Protein AF-A0A291RSD7-F1 (afdb_monomer_lite)

pLDDT: mean 76.59, std 27.71, range [22.2, 98.88]

Sequence (498 aa):
MPPPPTSGRTGVSTRRSSCADDGSRRPAGPMRPPRKRRIARTIRANQKRLPSRRHETFPGEAAHVVSPVRRCYCERSVLEAAFPPFRHSGYGVMRRCASTGHRKPILSRLLVLGAVLLAACLVRPGYDGARAESTPEHGTPLADPPPVVLDRSLADAGVRATGLRYLSSPAMTEVTGAVYLPAGTPPPGGWPVIAYAHATTGVENRCAPSQAANMFGNLPTVTRLLQQGWAVVMSDYRGLGSPGGHPYMYAPSAADDVLDAVRAAQTTVPELGRSIVLYGVSQGGQATAKAAELAATYTPELTVRGVALNSPPLDITGLVDAIDHKSWSLTQTAVIAMVARGVQALHPDIRLDDYIHGDLLPWAQGPMPCTTETAYLETARHDPAWFSFTGDHARALMADYLDRSRLPRTKLPFPVFISRGTADTLATTAWQDDAVTRMCRAGDHLTQHLRPGDHIDPIDLGTTPEWVDSYVPGDVTPTVQWIRALLAGKPTPSTCTP

Foldseek 3Di:
DDDDDDDDDDDDDDDDDDDDDDDDDDDDDDDDDDDDDDDDPDPDDPPPDDDDDDDDDDDDDDDDDDDDDDDDDDDDDDDDDDDDDDDDDDDDDDDDDDDDYDDDDDDDDDDPPDPPVVVPPPPDPDPDPPPPPDDDDQLAWDPDFDQFQAAPVCVVQQKDKDKTWTFFDDVRFIWIWMKIFAHDAADVQAAAEELEQEAAQAWAQQSQLRHDHCSSLCNLLCVVCSVVRHMYQYTSFGNHVGDFTHLQLQLVRLLRRSLSSVSNCVVVPVRHGQEYEYEYAASSLLNSQSNLVCCCPPPVSRNYLEYEHALYLQAPLCVLVCLVVVNADQLQPLVQLRNLSSLCRVVVVDASVQFFDDPCRVQSVDDQHTVNSVVQSVVTDRDSRTTDGPDPVSSVSSSVSRVSSHDDPAARPHAYEYEHEPCARNSGPVNVVVRVVVNLVNVHQYDYDYAHDYSQRRVQSGRDPVSVVPDDVPDQTPRNVQVVCSVVVHDDHGPRDD

Radius of gyration: 35.21 Å; chains: 1; bounding box: 140×135×73 Å

InterPro domains:
  IPR005152 Lipase, secreted [PF03583] (221-443)
  IPR005152 Lipase, secreted [PTHR34853] (175-496)
  IPR029058 Alpha/Beta hydrolase fold [G3DSA:3.40.50.1820] (148-355)
  IPR029058 Alpha/Beta hydrolase fold [G3DSA:3.40.50.1820] (375-498)
  IPR029058 Alpha/Beta hydrolase fold [SSF53474] (174-472)

Organism: NCBI:txid455432

Structure (mmCIF, N/CA/C/O backbone):
data_AF-A0A291RSD7-F1
#
_entry.id   AF-A0A291RSD7-F1
#
loop_
_atom_site.group_PDB
_atom_site.id
_atom_site.type_symbol
_atom_site.label_atom_id
_atom_site.label_alt_id
_atom_site.label_comp_id
_atom_site.label_asym_id
_atom_site.label_entity_id
_atom_site.label_seq_id
_atom_site.pdbx_PDB_ins_code
_atom_site.Cartn_x
_atom_site.Cartn_y
_atom_site.Cartn_z
_atom_site.occupancy
_atom_site.B_iso_or_equiv
_atom_site.auth_seq_id
_atom_site.auth_comp_id
_atom_site.auth_asym_id
_atom_site.auth_atom_id
_atom_site.pdbx_PDB_model_num
ATOM 1 N N . MET A 1 1 ? 10.906 84.131 -16.174 1.00 33.94 1 MET A N 1
ATOM 2 C CA . MET A 1 1 ? 11.863 84.119 -15.049 1.00 33.94 1 MET A CA 1
ATOM 3 C C . MET A 1 1 ? 12.338 82.682 -14.828 1.00 33.94 1 MET A C 1
ATOM 5 O O . MET A 1 1 ? 11.488 81.839 -14.575 1.00 33.94 1 MET A O 1
ATOM 9 N N . PRO A 1 2 ? 13.638 82.402 -15.048 1.00 58.25 2 PRO A N 1
ATOM 10 C CA . PRO A 1 2 ? 14.365 81.153 -14.721 1.00 58.25 2 PRO A CA 1
ATOM 11 C C . PRO A 1 2 ? 15.046 81.341 -13.321 1.00 58.25 2 PRO A C 1
ATOM 13 O O . PRO A 1 2 ? 14.469 82.137 -12.574 1.00 58.25 2 PRO A O 1
ATOM 16 N N . PRO A 1 3 ? 16.225 80.775 -12.913 1.00 56.44 3 PRO A N 1
ATOM 17 C CA . PRO A 1 3 ? 17.158 79.792 -13.524 1.00 56.44 3 PRO A CA 1
ATOM 18 C C . PRO A 1 3 ? 17.754 78.684 -12.582 1.00 56.44 3 PRO A C 1
ATOM 20 O O . PRO A 1 3 ? 17.464 78.664 -11.389 1.00 56.44 3 PRO A O 1
ATOM 23 N N . PRO A 1 4 ? 18.611 77.766 -13.105 1.00 66.50 4 PRO A N 1
ATOM 24 C CA . PRO A 1 4 ? 19.456 76.809 -12.346 1.00 66.50 4 PRO A CA 1
ATOM 25 C C . PRO A 1 4 ? 20.902 77.324 -12.093 1.00 66.50 4 PRO A C 1
ATOM 27 O O . PRO A 1 4 ? 21.264 78.361 -12.655 1.00 66.50 4 PRO A O 1
ATOM 30 N N . PRO A 1 5 ? 21.734 76.649 -11.254 1.00 52.94 5 PRO A N 1
ATOM 31 C CA . PRO A 1 5 ? 23.004 75.985 -11.704 1.00 52.94 5 PRO A CA 1
ATOM 32 C C . PRO A 1 5 ? 23.498 74.807 -10.782 1.00 52.94 5 PRO A C 1
ATOM 34 O O . PRO A 1 5 ? 22.844 74.536 -9.783 1.00 52.94 5 PRO A O 1
ATOM 37 N N . THR A 1 6 ? 24.638 74.082 -10.917 1.00 35.28 6 THR A N 1
ATOM 38 C CA . THR A 1 6 ? 25.420 73.474 -12.044 1.00 35.28 6 THR A CA 1
ATOM 39 C C . THR A 1 6 ? 26.369 72.341 -11.538 1.00 35.28 6 THR A C 1
ATOM 41 O O . THR A 1 6 ? 26.985 72.480 -10.490 1.00 35.28 6 THR A O 1
ATOM 44 N N . SER A 1 7 ? 26.539 71.279 -12.344 1.00 37.31 7 SER A N 1
ATOM 45 C CA . SER A 1 7 ? 27.654 70.291 -1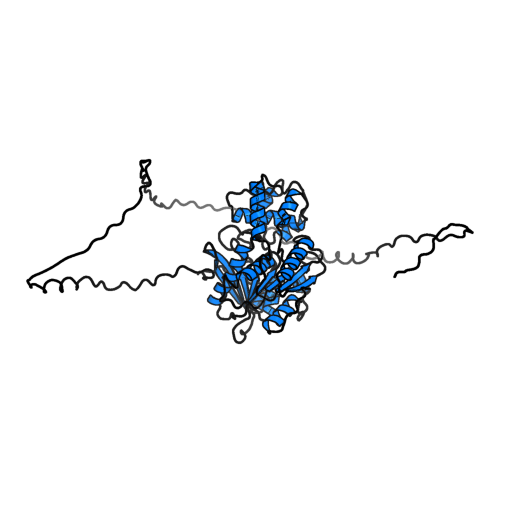2.511 1.00 37.31 7 SER A CA 1
ATOM 46 C C . SER A 1 7 ? 29.038 70.377 -11.797 1.00 37.31 7 SER A C 1
ATOM 48 O O . SER A 1 7 ? 29.620 71.454 -11.697 1.00 37.31 7 SER A O 1
ATOM 50 N N . GLY A 1 8 ? 29.697 69.206 -11.631 1.00 30.30 8 GLY A N 1
ATOM 51 C CA . GLY A 1 8 ? 31.179 69.009 -11.657 1.00 30.30 8 GLY A CA 1
ATOM 52 C C . GLY A 1 8 ? 31.758 68.205 -10.467 1.00 30.30 8 GLY A C 1
ATOM 53 O O . GLY A 1 8 ? 31.262 68.366 -9.364 1.00 30.30 8 GLY A O 1
ATOM 54 N N . ARG A 1 9 ? 32.795 67.343 -10.569 1.00 32.91 9 ARG A N 1
ATOM 55 C CA . ARG A 1 9 ? 33.806 67.090 -11.630 1.00 32.91 9 ARG A CA 1
ATOM 56 C C . ARG A 1 9 ? 34.443 65.668 -11.549 1.00 32.91 9 ARG A C 1
ATOM 58 O O . ARG A 1 9 ? 34.793 65.228 -10.466 1.00 32.91 9 ARG A O 1
ATOM 65 N N . THR A 1 10 ? 34.635 65.035 -12.718 1.00 31.67 10 THR A N 1
ATOM 66 C CA . THR A 1 10 ? 35.784 64.205 -13.216 1.00 31.67 10 THR A CA 1
ATOM 67 C C . THR A 1 10 ? 36.616 63.258 -12.313 1.00 31.67 10 THR A C 1
ATOM 69 O O . THR A 1 10 ? 37.131 63.669 -11.282 1.00 31.67 10 THR A O 1
ATOM 72 N N . GLY A 1 11 ? 36.900 62.037 -12.815 1.00 27.20 11 GLY A N 1
ATOM 73 C CA . GLY A 1 11 ? 37.915 61.085 -12.290 1.00 27.20 11 GLY A CA 1
ATOM 74 C C . GLY A 1 11 ? 39.316 61.206 -12.939 1.00 27.20 11 GLY A C 1
ATOM 75 O O . GLY A 1 11 ? 39.680 62.317 -13.306 1.00 27.20 11 GLY A O 1
ATOM 76 N N . VAL A 1 12 ? 40.027 60.065 -13.152 1.00 29.80 12 VAL A N 1
ATOM 77 C CA . VAL A 1 12 ? 41.435 59.898 -13.673 1.00 29.80 12 VAL A CA 1
ATOM 78 C C . VAL A 1 12 ? 42.506 60.072 -12.551 1.00 29.80 12 VAL A C 1
ATOM 80 O O . VAL A 1 12 ? 42.381 61.004 -11.774 1.00 29.80 12 VAL A O 1
ATOM 83 N N . SER A 1 13 ? 43.584 59.273 -12.352 1.00 26.81 13 SER A N 1
ATOM 84 C CA . SER A 1 13 ? 44.067 57.992 -12.935 1.00 26.81 13 SER A CA 1
ATOM 85 C C . SER A 1 13 ? 45.331 57.412 -12.216 1.00 26.81 13 SER A C 1
ATOM 87 O O . SER A 1 13 ? 46.083 58.145 -11.590 1.00 26.81 13 SER A O 1
ATOM 89 N N . THR A 1 14 ? 45.619 56.112 -12.433 1.00 28.22 14 THR A N 1
ATOM 90 C CA . THR A 1 14 ? 46.956 55.432 -12.523 1.00 28.22 14 THR A CA 1
ATOM 91 C C . THR A 1 14 ? 47.992 55.336 -11.369 1.00 28.22 14 THR A C 1
ATOM 93 O O . THR A 1 14 ? 48.771 56.249 -11.149 1.00 28.22 14 THR A O 1
ATOM 96 N N . ARG A 1 15 ? 48.198 54.070 -10.936 1.00 27.97 15 ARG A N 1
ATOM 97 C CA . ARG A 1 15 ? 49.442 53.230 -10.990 1.00 27.97 15 ARG A CA 1
ATOM 98 C C . ARG A 1 15 ? 50.692 53.480 -10.098 1.00 27.97 15 ARG A C 1
ATOM 100 O O . ARG A 1 15 ? 51.348 54.501 -10.222 1.00 27.97 15 ARG A O 1
ATOM 107 N N . ARG A 1 16 ? 51.178 52.327 -9.573 1.00 27.03 16 ARG A N 1
ATOM 108 C CA . ARG A 1 16 ? 52.592 51.879 -9.348 1.00 27.03 16 ARG A CA 1
ATOM 109 C C . ARG A 1 16 ? 53.336 52.486 -8.128 1.00 27.03 16 ARG A C 1
ATOM 111 O O . ARG A 1 16 ? 53.073 53.620 -7.777 1.00 27.03 16 ARG A O 1
ATOM 118 N N . SER A 1 17 ? 54.246 51.777 -7.430 1.00 27.59 17 SER A N 1
ATOM 119 C CA . SER A 1 17 ? 54.783 50.400 -7.605 1.00 27.59 17 SER A CA 1
ATOM 120 C C . SER A 1 17 ? 55.555 49.846 -6.379 1.00 27.59 17 SER A C 1
ATOM 122 O O . SER A 1 17 ? 56.236 50.605 -5.708 1.00 27.59 17 SER A O 1
ATOM 124 N N . SER A 1 18 ? 55.491 48.513 -6.199 1.00 27.02 18 SER A N 1
ATOM 125 C CA . SER A 1 18 ? 56.527 47.539 -5.743 1.00 27.02 18 SER A CA 1
ATOM 126 C C . SER A 1 18 ? 57.514 47.812 -4.587 1.00 27.02 18 SER A C 1
ATOM 128 O O . SER A 1 18 ? 58.315 48.737 -4.671 1.00 27.02 18 SER A O 1
ATOM 130 N N . CYS A 1 19 ? 57.589 46.846 -3.653 1.00 25.19 19 CYS A N 1
ATOM 131 C CA . CYS A 1 19 ? 58.762 46.030 -3.221 1.00 25.19 19 CYS A CA 1
ATOM 132 C C . CYS A 1 19 ? 58.327 45.152 -2.012 1.00 25.19 19 CYS A C 1
ATOM 134 O O . CYS A 1 19 ? 57.480 45.613 -1.255 1.00 25.19 19 CYS A O 1
ATOM 136 N N . ALA A 1 20 ? 58.822 43.942 -1.707 1.00 27.92 20 ALA A N 1
ATOM 137 C CA . ALA A 1 20 ? 59.562 42.884 -2.425 1.00 27.92 20 ALA A CA 1
ATOM 138 C C . ALA A 1 20 ? 59.407 41.544 -1.623 1.00 27.92 20 ALA A C 1
ATOM 140 O O . ALA A 1 20 ? 58.829 41.568 -0.537 1.00 27.92 20 ALA A O 1
ATOM 141 N N . ASP A 1 21 ? 59.873 40.399 -2.146 1.00 28.94 21 ASP A N 1
ATOM 142 C CA . ASP A 1 21 ? 59.669 39.032 -1.596 1.00 28.94 21 ASP A CA 1
ATOM 143 C C . ASP A 1 21 ? 60.408 38.672 -0.282 1.00 28.94 21 ASP A C 1
ATOM 145 O O . ASP A 1 21 ? 61.561 39.060 -0.107 1.00 28.94 21 ASP A O 1
ATOM 149 N N . ASP A 1 22 ? 59.759 37.845 0.566 1.00 28.58 22 ASP A N 1
ATOM 150 C CA . ASP A 1 22 ? 60.216 36.558 1.177 1.00 28.58 22 ASP A CA 1
ATOM 151 C C . ASP A 1 22 ? 59.097 36.005 2.125 1.00 28.58 22 ASP A C 1
ATOM 153 O O . ASP A 1 22 ? 58.289 36.784 2.627 1.00 28.58 22 ASP A O 1
ATOM 157 N N . GLY A 1 23 ? 58.903 34.710 2.436 1.00 27.42 23 GLY A N 1
ATOM 158 C CA . GLY A 1 23 ? 59.510 33.468 1.937 1.00 27.42 23 GLY A CA 1
ATOM 159 C C . GLY A 1 23 ? 58.829 32.186 2.470 1.00 27.42 23 GLY A C 1
ATOM 160 O O . GLY A 1 23 ? 58.421 32.104 3.624 1.00 27.42 23 GLY A O 1
ATOM 161 N N . SER A 1 24 ? 58.717 31.163 1.612 1.00 29.02 24 SER A N 1
ATOM 162 C CA . SER A 1 24 ? 58.431 29.727 1.868 1.00 29.02 24 SER A CA 1
ATOM 163 C C . SER A 1 24 ? 57.530 29.277 3.056 1.00 29.02 24 SER A C 1
ATOM 165 O O . SER A 1 24 ? 57.923 29.257 4.222 1.00 29.02 24 SER A O 1
ATOM 167 N N . ARG A 1 25 ? 56.375 28.659 2.743 1.00 32.59 25 ARG A N 1
ATOM 168 C CA . ARG A 1 25 ? 55.739 27.621 3.591 1.00 32.59 25 ARG A CA 1
ATOM 169 C C . ARG A 1 25 ? 55.313 26.414 2.750 1.00 32.59 25 ARG A C 1
ATOM 171 O O . ARG A 1 25 ? 54.777 26.567 1.658 1.00 32.59 25 ARG A O 1
ATOM 178 N N . ARG A 1 26 ? 55.581 25.205 3.260 1.00 33.59 26 ARG A N 1
ATOM 179 C CA . ARG A 1 26 ? 55.290 23.919 2.595 1.00 33.59 26 ARG A CA 1
ATOM 180 C C . ARG A 1 26 ? 53.797 23.547 2.690 1.00 33.59 26 ARG A C 1
ATOM 182 O O . ARG A 1 26 ? 53.180 23.867 3.706 1.00 33.59 26 ARG A O 1
ATOM 189 N N . PRO A 1 27 ? 53.231 22.815 1.711 1.00 35.16 27 PRO A N 1
ATOM 190 C CA . PRO A 1 27 ? 51.862 22.309 1.786 1.00 35.16 27 PRO A CA 1
ATOM 191 C C . PRO A 1 27 ? 51.743 21.102 2.732 1.00 35.16 27 PRO A C 1
ATOM 193 O O . PRO A 1 27 ? 52.618 20.234 2.767 1.00 35.16 27 PRO A O 1
ATOM 196 N N . ALA A 1 28 ? 50.634 21.025 3.472 1.00 34.66 28 ALA A N 1
ATOM 197 C CA . ALA A 1 28 ? 50.267 19.847 4.257 1.00 34.66 28 ALA A CA 1
ATOM 198 C C . ALA A 1 28 ? 49.567 18.799 3.369 1.00 34.66 28 ALA A C 1
ATOM 200 O O . ALA A 1 28 ? 48.722 19.142 2.544 1.00 34.66 28 ALA A O 1
ATOM 201 N N . GLY A 1 29 ? 49.939 17.525 3.527 1.00 32.84 29 GLY A N 1
ATOM 202 C CA . GLY A 1 29 ? 49.416 16.410 2.729 1.00 32.84 29 GLY A CA 1
ATOM 203 C C . GLY A 1 29 ? 48.047 15.872 3.187 1.00 32.84 29 GLY A C 1
ATOM 204 O O . GLY A 1 29 ? 47.523 16.292 4.219 1.00 32.84 29 GLY A O 1
ATOM 205 N N . PRO A 1 30 ? 47.467 14.913 2.439 1.00 32.06 30 PRO A N 1
ATOM 206 C CA . PRO A 1 30 ? 46.096 14.444 2.645 1.00 32.06 30 PRO A CA 1
ATOM 207 C C . PRO A 1 30 ? 45.924 13.575 3.902 1.00 32.06 30 PRO A C 1
ATOM 209 O O . PRO A 1 30 ? 46.752 12.711 4.209 1.00 32.06 30 PRO A O 1
ATOM 212 N N . MET A 1 31 ? 44.794 13.754 4.596 1.00 30.83 31 MET A N 1
ATOM 213 C CA . MET A 1 31 ? 44.386 12.914 5.728 1.00 30.83 31 MET A CA 1
ATOM 214 C C . MET A 1 31 ? 44.085 11.474 5.290 1.00 30.83 31 MET A C 1
ATOM 216 O O . MET A 1 31 ? 43.376 11.237 4.314 1.00 30.83 31 MET A O 1
ATOM 220 N N . ARG A 1 32 ? 44.592 10.497 6.053 1.00 32.53 32 ARG A N 1
ATOM 221 C CA . ARG A 1 32 ? 44.275 9.068 5.887 1.00 32.53 32 ARG A CA 1
ATOM 222 C C . ARG A 1 32 ? 43.118 8.646 6.808 1.00 32.53 32 ARG A C 1
ATOM 224 O O . ARG A 1 32 ? 43.078 9.110 7.946 1.00 32.53 32 ARG A O 1
ATOM 231 N N . PRO A 1 33 ? 42.244 7.715 6.381 1.00 34.53 33 PRO A N 1
ATOM 232 C CA . PRO A 1 33 ? 41.171 7.183 7.221 1.00 34.53 33 PRO A CA 1
ATOM 233 C C . PRO A 1 33 ? 41.697 6.229 8.318 1.00 34.53 33 PRO A C 1
ATOM 235 O O . PRO A 1 33 ? 42.782 5.648 8.174 1.00 34.53 33 PRO A O 1
ATOM 238 N N . PRO A 1 34 ? 40.940 6.028 9.416 1.00 34.09 34 PRO A N 1
ATOM 239 C CA . PRO A 1 34 ? 41.363 5.204 10.548 1.00 34.09 34 PRO A CA 1
ATOM 240 C C . PRO A 1 34 ? 41.370 3.696 10.237 1.00 34.09 34 PRO A C 1
ATOM 242 O O . PRO A 1 34 ? 40.574 3.170 9.459 1.00 34.09 34 PRO A O 1
ATOM 245 N N . ARG A 1 35 ? 42.295 2.970 10.879 1.00 31.70 35 ARG A N 1
ATOM 246 C CA . ARG A 1 35 ? 42.554 1.541 10.632 1.00 31.70 35 ARG A CA 1
ATOM 247 C C . ARG A 1 35 ? 41.545 0.623 11.340 1.00 31.70 35 ARG A C 1
ATOM 249 O O . ARG A 1 35 ? 41.576 0.510 12.561 1.00 31.70 35 ARG A O 1
ATOM 256 N N . LYS A 1 36 ? 40.782 -0.175 10.583 1.00 36.06 36 LYS A N 1
ATOM 257 C CA . LYS A 1 36 ? 40.137 -1.402 11.101 1.00 36.06 36 LYS A CA 1
ATOM 258 C C . LYS A 1 36 ? 41.206 -2.472 11.391 1.00 36.06 36 LYS A C 1
ATOM 260 O O . LYS A 1 36 ? 41.881 -2.890 10.452 1.00 36.06 36 LYS A O 1
ATOM 265 N N . ARG A 1 37 ? 41.353 -2.951 12.641 1.00 30.91 37 ARG A N 1
ATOM 266 C CA . ARG A 1 37 ? 42.031 -4.236 12.978 1.00 30.91 37 ARG A CA 1
ATOM 267 C C . ARG A 1 37 ? 41.873 -4.659 14.455 1.00 30.91 37 ARG A C 1
ATOM 269 O O . ARG A 1 37 ? 42.712 -4.310 15.276 1.00 30.91 37 ARG A O 1
ATOM 276 N N . ARG A 1 38 ? 40.862 -5.492 14.749 1.00 30.98 38 ARG A N 1
ATOM 277 C CA . ARG A 1 38 ? 40.896 -6.693 15.632 1.00 30.98 38 ARG A CA 1
ATOM 278 C C . ARG A 1 38 ? 39.469 -7.104 16.029 1.00 30.98 38 ARG A C 1
ATOM 280 O O . ARG A 1 38 ? 38.874 -6.451 16.865 1.00 30.98 38 ARG A O 1
ATOM 287 N N . ILE A 1 39 ? 38.990 -8.211 15.462 1.00 30.66 39 ILE A N 1
ATOM 288 C CA . ILE A 1 39 ? 38.340 -9.369 16.115 1.00 30.66 39 ILE A CA 1
ATOM 289 C C . ILE A 1 39 ? 38.240 -10.415 14.998 1.00 30.66 39 ILE A C 1
ATOM 291 O O . ILE A 1 39 ? 37.391 -10.356 14.120 1.00 30.66 39 ILE A O 1
ATOM 295 N N . ALA A 1 40 ? 39.224 -11.309 14.956 1.00 37.16 40 ALA A N 1
ATOM 296 C CA . ALA A 1 40 ? 39.313 -12.396 13.980 1.00 37.16 40 ALA A CA 1
ATOM 297 C C . ALA A 1 40 ? 40.094 -13.555 14.614 1.00 37.16 40 ALA A C 1
ATOM 299 O O . ALA A 1 40 ? 41.163 -13.937 14.138 1.00 37.16 40 ALA A O 1
ATOM 300 N N . ARG A 1 41 ? 39.625 -14.026 15.782 1.00 34.41 41 ARG A N 1
ATOM 301 C CA . ARG A 1 41 ? 40.243 -15.145 16.519 1.00 34.41 41 ARG A CA 1
ATOM 302 C C . ARG A 1 41 ? 39.338 -15.831 17.563 1.00 34.41 41 ARG A C 1
ATOM 304 O O . ARG A 1 41 ? 39.853 -16.346 18.545 1.00 34.41 41 ARG A O 1
ATOM 311 N N . THR A 1 42 ? 38.024 -15.912 17.317 1.00 34.84 42 THR A N 1
ATOM 312 C CA . THR A 1 42 ? 37.099 -16.676 18.193 1.00 34.84 42 THR A CA 1
ATOM 313 C C . THR A 1 42 ? 36.025 -17.476 17.435 1.00 34.84 42 THR A C 1
ATOM 315 O O . THR A 1 42 ? 34.968 -17.763 17.976 1.00 34.84 42 THR A O 1
ATOM 318 N N . ILE A 1 43 ? 36.290 -17.891 16.188 1.00 32.28 43 ILE A N 1
ATOM 319 C CA . ILE A 1 43 ? 35.444 -18.859 15.454 1.00 32.28 43 ILE A CA 1
ATOM 320 C C . ILE A 1 43 ? 36.342 -19.936 14.823 1.00 32.28 43 ILE A C 1
ATOM 322 O O . ILE A 1 43 ? 36.519 -20.002 13.610 1.00 32.28 43 ILE A O 1
ATOM 326 N N . ARG A 1 44 ? 37.006 -20.735 15.673 1.00 32.78 44 ARG A N 1
ATOM 327 C CA . ARG A 1 44 ? 37.758 -21.951 15.278 1.00 32.78 44 ARG A CA 1
ATOM 328 C C . ARG A 1 44 ? 38.061 -22.879 16.472 1.00 32.78 44 ARG A C 1
ATOM 330 O O . ARG A 1 44 ? 39.174 -23.369 16.615 1.00 32.78 44 ARG A O 1
ATOM 337 N N . ALA A 1 45 ? 37.070 -23.100 17.345 1.00 33.91 45 ALA A N 1
ATOM 338 C CA . ALA A 1 45 ? 37.223 -23.957 18.534 1.00 33.91 45 ALA A CA 1
ATOM 339 C C . ALA A 1 45 ? 36.060 -24.938 18.808 1.00 33.91 45 ALA A C 1
ATOM 341 O O . ALA A 1 45 ? 36.321 -26.012 19.337 1.00 33.91 45 ALA A O 1
ATOM 342 N N . ASN A 1 46 ? 34.815 -24.648 18.392 1.00 31.66 46 ASN A N 1
ATOM 343 C CA . ASN A 1 46 ? 33.642 -25.484 18.728 1.00 31.66 46 ASN A CA 1
ATOM 344 C C . ASN A 1 46 ? 33.098 -26.376 17.590 1.00 31.66 46 ASN A C 1
ATOM 346 O O . ASN A 1 46 ? 32.058 -27.003 17.745 1.00 31.66 46 ASN A O 1
ATOM 350 N N . GLN A 1 47 ? 33.819 -26.531 16.474 1.00 32.09 47 GLN A N 1
ATOM 351 C CA . GLN A 1 47 ? 33.452 -27.466 15.389 1.00 32.09 47 GLN A CA 1
ATOM 352 C C . GLN A 1 47 ? 33.934 -28.919 15.623 1.00 32.09 47 GLN A C 1
ATOM 354 O O . GLN A 1 47 ? 34.175 -29.673 14.684 1.00 32.09 47 GLN A O 1
ATOM 359 N N . LYS A 1 48 ? 34.079 -29.339 16.888 1.00 34.81 48 LYS A N 1
ATOM 360 C CA . LYS A 1 48 ? 34.397 -30.726 17.272 1.00 34.81 48 LYS A CA 1
ATOM 361 C C . LYS A 1 48 ? 33.493 -31.205 18.411 1.00 34.81 48 LYS A C 1
ATOM 363 O O . LYS A 1 48 ? 33.922 -31.175 19.560 1.00 34.81 48 LYS A O 1
ATOM 368 N N . ARG A 1 49 ? 32.278 -31.660 18.062 1.00 34.97 49 ARG A N 1
ATOM 369 C CA . ARG A 1 49 ? 31.458 -32.717 18.720 1.00 34.97 49 ARG A CA 1
ATOM 370 C C . ARG A 1 49 ? 29.992 -32.638 18.257 1.00 34.97 49 ARG A C 1
ATOM 372 O O . ARG A 1 49 ? 29.142 -32.137 18.977 1.00 34.97 49 ARG A O 1
ATOM 379 N N . LEU A 1 50 ? 29.689 -33.200 17.088 1.00 31.44 50 LEU A N 1
ATOM 380 C CA . LEU A 1 50 ? 28.356 -33.727 16.764 1.00 31.44 50 LEU A CA 1
ATOM 381 C C . LEU A 1 50 ? 28.550 -35.029 15.964 1.00 31.44 50 LEU A C 1
ATOM 383 O O . LEU A 1 50 ? 29.374 -35.035 15.047 1.00 31.44 50 LEU A O 1
ATOM 387 N N . PRO A 1 51 ? 27.888 -36.143 16.331 1.00 31.83 51 PRO A N 1
ATOM 388 C CA . PRO A 1 51 ? 28.076 -37.428 15.665 1.00 31.83 51 PRO A CA 1
ATOM 389 C C . PRO A 1 51 ? 27.306 -37.506 14.342 1.00 31.83 51 PRO A C 1
ATOM 391 O O . PRO A 1 51 ? 26.224 -36.940 14.193 1.00 31.83 51 PRO A O 1
ATOM 394 N N . SER A 1 52 ? 27.855 -38.261 13.393 1.00 30.66 52 SER A N 1
ATOM 395 C CA . SER A 1 52 ? 27.235 -38.542 12.100 1.00 30.66 52 SER A CA 1
ATOM 396 C C . SER A 1 52 ? 25.916 -39.307 12.255 1.00 30.66 52 SER A C 1
ATOM 398 O O . SER A 1 52 ? 25.894 -40.441 12.736 1.00 30.66 52 SER A O 1
ATOM 400 N N . ARG A 1 53 ? 24.808 -38.725 11.778 1.00 30.91 53 ARG A N 1
ATOM 401 C CA . ARG A 1 53 ? 23.621 -39.513 11.419 1.00 30.91 53 ARG A CA 1
ATOM 402 C C . ARG A 1 53 ? 23.777 -40.021 9.990 1.00 30.91 53 ARG A C 1
ATOM 404 O O . ARG A 1 53 ? 24.252 -39.304 9.115 1.00 30.91 53 ARG A O 1
ATOM 411 N N . ARG A 1 54 ? 23.452 -41.298 9.805 1.00 27.95 54 ARG A N 1
ATOM 412 C CA . ARG A 1 54 ? 23.621 -42.030 8.548 1.00 27.95 54 ARG A CA 1
ATOM 413 C C . ARG A 1 54 ? 22.527 -41.628 7.562 1.00 27.95 54 ARG A C 1
ATOM 415 O O . ARG A 1 54 ? 21.403 -41.358 7.977 1.00 27.95 54 ARG A O 1
ATOM 422 N N . HIS A 1 55 ? 22.849 -41.657 6.273 1.00 29.64 55 HIS A N 1
ATOM 423 C CA . HIS A 1 55 ? 21.823 -41.805 5.249 1.00 29.64 55 HIS A CA 1
ATOM 424 C C . HIS A 1 55 ? 21.224 -43.207 5.374 1.00 29.64 55 HIS A C 1
ATOM 426 O O . HIS A 1 55 ? 21.949 -44.192 5.237 1.00 29.64 55 HIS A O 1
ATOM 432 N N . GLU A 1 56 ? 19.919 -43.288 5.607 1.00 27.38 56 GLU A N 1
ATOM 433 C CA . GLU A 1 56 ? 19.141 -44.492 5.333 1.00 27.38 56 GLU A CA 1
ATOM 434 C C . GLU A 1 56 ? 18.346 -44.256 4.051 1.00 27.38 56 GLU A C 1
ATOM 436 O O . GLU A 1 56 ? 17.433 -43.436 3.986 1.00 27.38 56 GLU A O 1
ATOM 441 N N . THR A 1 57 ? 18.760 -44.959 3.005 1.00 26.98 57 THR A N 1
ATOM 442 C CA . THR A 1 57 ? 17.988 -45.180 1.785 1.00 26.98 57 THR A CA 1
ATOM 443 C C . THR A 1 57 ? 17.072 -46.380 1.999 1.00 26.98 57 THR A C 1
ATOM 445 O O . THR A 1 57 ? 17.564 -47.433 2.404 1.00 26.98 57 THR A O 1
ATOM 448 N N . PHE A 1 58 ? 15.791 -46.270 1.644 1.00 26.97 58 PHE A N 1
ATOM 449 C CA . PHE A 1 58 ? 14.910 -47.427 1.447 1.00 26.97 58 PHE A CA 1
ATOM 450 C C . PHE A 1 58 ? 14.208 -47.344 0.076 1.00 26.97 58 PHE A C 1
ATOM 452 O O . PHE A 1 58 ? 13.924 -46.232 -0.375 1.00 26.97 58 PHE A O 1
ATOM 459 N N . PRO A 1 59 ? 13.988 -48.478 -0.623 1.00 34.00 59 PRO A N 1
ATOM 460 C CA . PRO A 1 59 ? 13.592 -48.485 -2.032 1.00 34.00 59 PRO A CA 1
ATOM 461 C C . PRO A 1 59 ? 12.113 -48.847 -2.269 1.00 34.00 59 PRO A C 1
ATOM 463 O O . PRO A 1 59 ? 11.465 -49.430 -1.408 1.00 34.00 59 PRO A O 1
ATOM 466 N N . GLY A 1 60 ? 11.666 -48.642 -3.513 1.00 25.14 60 GLY A N 1
ATOM 467 C CA . GLY A 1 60 ? 10.993 -49.707 -4.275 1.00 25.14 60 GLY A CA 1
ATOM 468 C C . GLY A 1 60 ? 9.478 -49.898 -4.121 1.00 25.14 60 GLY A C 1
ATOM 469 O O . GLY A 1 60 ? 9.026 -50.587 -3.220 1.00 25.14 60 GLY A O 1
ATOM 470 N N . GLU A 1 61 ? 8.748 -49.376 -5.112 1.00 27.41 61 GLU A N 1
ATOM 471 C CA . GLU A 1 61 ? 7.603 -49.992 -5.818 1.00 27.41 61 GLU A CA 1
ATOM 472 C C . GLU A 1 61 ? 6.487 -50.756 -5.067 1.00 27.41 61 GLU A C 1
ATOM 474 O O . GLU A 1 61 ? 6.682 -51.837 -4.520 1.00 27.41 61 GLU A O 1
ATOM 479 N N . ALA A 1 62 ? 5.244 -50.326 -5.322 1.00 27.14 62 ALA A N 1
ATOM 480 C CA . ALA A 1 62 ? 4.166 -51.243 -5.709 1.00 27.14 62 ALA A CA 1
ATOM 481 C C . ALA A 1 62 ? 3.164 -50.525 -6.632 1.00 27.14 62 ALA A C 1
ATOM 483 O O . ALA A 1 62 ? 2.620 -49.478 -6.280 1.00 27.14 62 ALA A O 1
ATOM 484 N N . ALA A 1 63 ? 2.913 -51.083 -7.818 1.00 26.53 63 ALA A N 1
ATOM 485 C CA . ALA A 1 63 ? 1.897 -50.590 -8.746 1.00 26.53 63 ALA A CA 1
ATOM 486 C C . ALA A 1 63 ? 0.546 -51.278 -8.497 1.00 26.53 63 ALA A C 1
ATOM 488 O O . ALA A 1 63 ? 0.505 -52.485 -8.267 1.00 26.53 63 ALA A O 1
ATOM 489 N N . HIS A 1 64 ? -0.565 -50.550 -8.650 1.00 27.72 64 HIS A N 1
ATOM 490 C CA . HIS A 1 64 ? -1.887 -51.163 -8.806 1.00 27.72 64 HIS A CA 1
ATOM 491 C C . HIS A 1 64 ? -2.696 -50.507 -9.928 1.00 27.72 64 HIS A C 1
ATOM 493 O O . HIS A 1 64 ? -2.908 -49.297 -9.961 1.00 27.72 64 HIS A O 1
ATOM 499 N N . VAL A 1 65 ? -3.165 -51.358 -10.840 1.00 25.38 65 VAL A N 1
ATOM 500 C CA . VAL A 1 65 ? -4.037 -51.041 -11.975 1.00 25.38 65 VAL A CA 1
ATOM 501 C C . VAL A 1 65 ? -5.458 -51.485 -11.639 1.00 25.38 65 VAL A C 1
ATOM 503 O O . VAL A 1 65 ? -5.657 -52.678 -11.429 1.00 25.38 65 VAL A O 1
ATOM 506 N N . VAL A 1 66 ? -6.450 -50.583 -11.682 1.00 26.48 66 VAL A N 1
ATOM 507 C CA . VAL A 1 66 ? -7.865 -50.946 -11.924 1.00 26.48 66 VAL A CA 1
ATOM 508 C C . VAL A 1 66 ? -8.593 -49.853 -12.727 1.00 26.48 66 VAL A C 1
ATOM 510 O O . VAL A 1 66 ? -8.750 -48.735 -12.256 1.00 26.48 66 VAL A O 1
ATOM 513 N N . SER A 1 67 ? -9.031 -50.250 -13.927 1.00 25.97 67 SER A N 1
ATOM 514 C CA . SER A 1 67 ? -10.158 -49.833 -14.796 1.00 25.97 67 SER A CA 1
ATOM 515 C C . SER A 1 67 ? -10.970 -48.521 -14.623 1.00 25.97 67 SER A C 1
ATOM 517 O O . SER A 1 67 ? -11.172 -48.014 -13.524 1.00 25.97 67 SER A O 1
ATOM 519 N N . PRO A 1 68 ? -11.559 -48.010 -15.733 1.00 28.47 68 PRO A N 1
ATOM 520 C CA . PRO A 1 68 ? -12.146 -46.671 -15.811 1.00 28.47 68 PRO A CA 1
ATOM 521 C C . PRO A 1 68 ? -13.625 -46.587 -15.400 1.00 28.47 68 PRO A C 1
ATOM 523 O O . PRO A 1 68 ? -14.439 -47.457 -15.715 1.00 28.47 68 PRO A O 1
ATOM 526 N N . VAL A 1 69 ? -14.007 -45.449 -14.814 1.00 27.42 69 VAL A N 1
ATOM 527 C CA . VAL A 1 69 ? -15.412 -45.069 -14.594 1.00 27.42 69 VAL A CA 1
ATOM 528 C C . VAL A 1 69 ? -15.920 -44.244 -15.777 1.00 27.42 69 VAL A C 1
ATOM 530 O O . VAL A 1 69 ? -15.358 -43.205 -16.119 1.00 27.42 69 VAL A O 1
ATOM 533 N N . ARG A 1 70 ? -17.022 -44.693 -16.389 1.00 24.66 70 ARG A N 1
ATOM 534 C CA . ARG A 1 70 ? -17.733 -43.964 -17.451 1.00 24.66 70 ARG A CA 1
ATOM 535 C C . ARG A 1 70 ? -18.261 -42.621 -16.927 1.00 24.66 70 ARG A C 1
ATOM 537 O O . ARG A 1 70 ? -18.954 -42.596 -15.912 1.00 24.66 70 ARG A O 1
ATOM 544 N N . ARG A 1 71 ? -18.054 -41.533 -17.674 1.00 25.89 71 ARG A N 1
ATOM 545 C CA . ARG A 1 71 ? -18.889 -40.322 -17.597 1.00 25.89 71 ARG A CA 1
ATOM 546 C C . ARG A 1 71 ? -19.430 -39.979 -18.980 1.00 25.89 71 ARG A C 1
ATOM 548 O O . ARG A 1 71 ? -18.736 -40.138 -19.979 1.00 25.89 71 ARG A O 1
ATOM 555 N N . CYS A 1 72 ? -20.696 -39.581 -19.017 1.00 23.52 72 CYS A N 1
ATOM 556 C CA . CYS A 1 72 ? -21.436 -39.338 -20.247 1.00 23.52 72 CYS A CA 1
ATOM 557 C C . CYS A 1 72 ? -21.011 -38.022 -20.906 1.00 23.52 72 CYS A C 1
ATOM 559 O O . CYS A 1 72 ? -20.851 -37.011 -20.224 1.00 23.52 72 CYS A O 1
ATOM 561 N N . TYR A 1 73 ? -20.909 -38.031 -22.234 1.00 23.84 73 TYR A N 1
ATOM 562 C CA . TYR A 1 73 ? -20.920 -36.811 -23.035 1.00 23.84 73 TYR A CA 1
ATOM 563 C C . TYR A 1 73 ? -22.335 -36.221 -23.059 1.00 23.84 73 TYR A C 1
ATOM 565 O O . TYR A 1 73 ? -23.303 -36.947 -23.287 1.00 23.84 73 TYR A O 1
ATOM 573 N N . CYS A 1 74 ? -22.437 -34.904 -22.891 1.00 22.20 74 CYS A N 1
ATOM 574 C CA . CYS A 1 74 ? -23.609 -34.133 -23.295 1.00 22.20 74 CYS A CA 1
ATOM 575 C C . CYS A 1 74 ? -23.247 -33.325 -24.544 1.00 22.20 74 CYS A C 1
ATOM 577 O O . CYS A 1 74 ? -22.670 -32.246 -24.440 1.00 22.20 74 CYS A O 1
ATOM 579 N N . GLU A 1 75 ? -23.601 -33.840 -25.719 1.00 23.38 75 GLU A N 1
ATOM 580 C CA . GLU A 1 75 ? -23.695 -33.022 -26.928 1.00 23.38 75 GLU A CA 1
ATOM 581 C C . GLU A 1 75 ? -25.066 -32.341 -26.996 1.00 23.38 75 GLU A C 1
ATOM 583 O O . GLU A 1 75 ? -26.101 -32.999 -26.864 1.00 23.38 75 GLU A O 1
ATOM 588 N N . ARG A 1 76 ? -25.055 -31.028 -27.236 1.00 25.59 76 ARG A N 1
ATOM 589 C CA . ARG A 1 76 ? -26.068 -30.220 -27.943 1.00 25.59 76 ARG A CA 1
ATOM 590 C C . ARG A 1 76 ? -25.580 -28.775 -27.914 1.00 25.59 76 ARG A C 1
ATOM 592 O O . ARG A 1 76 ? -25.166 -28.308 -26.865 1.00 25.59 76 ARG A O 1
ATOM 599 N N . SER A 1 77 ? -25.662 -27.948 -28.939 1.00 26.08 77 SER A N 1
ATOM 600 C CA . SER A 1 77 ? -25.997 -28.053 -30.359 1.00 26.08 77 SER A CA 1
ATOM 601 C C . SER A 1 77 ? -25.900 -26.595 -30.804 1.00 26.08 77 SER A C 1
ATOM 603 O O . SER A 1 77 ? -26.635 -25.759 -30.278 1.00 26.08 77 SER A O 1
ATOM 605 N N . VAL A 1 78 ? -24.983 -26.265 -31.711 1.00 26.50 78 VAL A N 1
ATOM 606 C CA . VAL A 1 78 ? -24.909 -24.909 -32.269 1.00 26.50 78 VAL A CA 1
ATOM 607 C C . VAL A 1 78 ? -26.149 -24.683 -33.135 1.00 26.50 78 VAL A C 1
ATOM 609 O O . VAL A 1 78 ? -26.456 -25.507 -33.994 1.00 26.50 78 VAL A O 1
ATOM 612 N N . LEU A 1 79 ? -26.861 -23.582 -32.898 1.00 27.67 79 LEU A N 1
ATOM 613 C CA . LEU A 1 79 ? -27.930 -23.101 -33.772 1.00 27.67 79 LEU A CA 1
ATOM 614 C C . LEU A 1 79 ? -27.458 -21.819 -34.452 1.00 27.67 79 LEU A C 1
ATOM 616 O O . LEU A 1 79 ? -27.424 -20.751 -33.845 1.00 27.67 79 LEU A O 1
ATOM 620 N N . GLU A 1 80 ? -27.084 -21.950 -35.720 1.00 26.53 80 GLU A N 1
ATOM 621 C CA . GLU A 1 80 ? -26.849 -20.817 -36.607 1.00 26.53 80 GLU A CA 1
ATOM 622 C C . GLU A 1 80 ? -28.181 -20.116 -36.914 1.00 26.53 80 GLU A C 1
ATOM 624 O O . GLU A 1 80 ? -29.172 -20.762 -37.260 1.00 26.53 80 GLU A O 1
ATOM 629 N N . ALA A 1 81 ? -28.200 -18.786 -36.830 1.00 28.80 81 ALA A N 1
ATOM 630 C CA . ALA A 1 81 ? -29.312 -17.961 -37.290 1.00 28.80 81 ALA A CA 1
ATOM 631 C C . ALA A 1 81 ? -28.775 -16.903 -38.261 1.00 28.80 81 ALA A C 1
ATOM 633 O O . ALA A 1 81 ? -28.067 -15.975 -37.869 1.00 28.80 81 ALA A O 1
ATOM 634 N N . ALA A 1 82 ? -29.087 -17.069 -39.547 1.00 27.78 82 ALA A N 1
ATOM 635 C CA . ALA A 1 82 ? -28.638 -16.172 -40.603 1.00 27.78 82 ALA A CA 1
ATOM 636 C C . ALA A 1 82 ? -29.429 -14.850 -40.608 1.00 27.78 82 ALA A C 1
ATOM 638 O O . ALA A 1 82 ? -30.655 -14.851 -40.497 1.00 27.78 82 ALA A O 1
ATOM 639 N N . PHE A 1 83 ? -28.732 -13.732 -40.830 1.00 29.50 83 PHE A N 1
ATOM 640 C CA . PHE A 1 83 ? -29.333 -12.416 -41.073 1.00 29.50 83 PHE A CA 1
ATOM 641 C C . PHE A 1 83 ? -29.073 -11.958 -42.520 1.00 29.50 83 PHE A C 1
ATOM 643 O O . PHE A 1 83 ? -27.916 -11.948 -42.945 1.00 29.5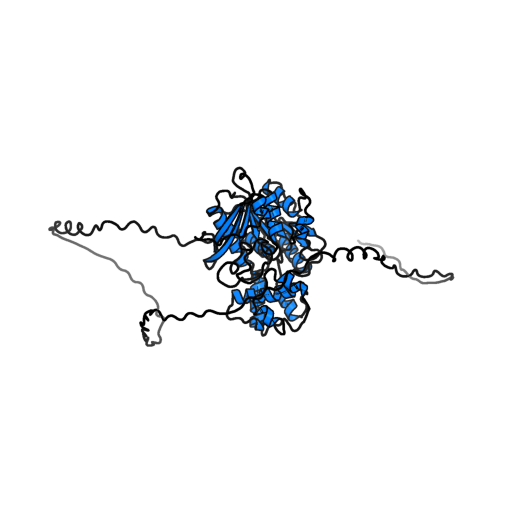0 83 PHE A O 1
ATOM 650 N N . PRO A 1 84 ? -30.101 -11.533 -43.281 1.00 39.12 84 PRO A N 1
ATOM 651 C CA . PRO A 1 84 ? -29.921 -10.877 -44.574 1.00 39.12 84 PRO A CA 1
ATOM 652 C C . PRO A 1 84 ? -29.721 -9.351 -44.419 1.00 39.12 84 PRO A C 1
ATOM 654 O O . PRO A 1 84 ? -30.217 -8.758 -43.459 1.00 39.12 84 PRO A O 1
ATOM 657 N N . PRO A 1 85 ? -29.036 -8.677 -45.364 1.00 43.28 85 PRO A N 1
ATOM 658 C CA . PRO A 1 85 ? -28.766 -7.241 -45.290 1.00 43.28 85 PRO A CA 1
ATOM 659 C C . PRO A 1 85 ? -29.849 -6.395 -45.980 1.00 43.28 85 PRO A C 1
ATOM 661 O O . PRO A 1 85 ? -30.363 -6.774 -47.029 1.00 43.28 85 PRO A O 1
ATOM 664 N N . PHE A 1 86 ? -30.102 -5.183 -45.473 1.00 29.50 86 PHE A N 1
ATOM 665 C CA . PHE A 1 86 ? -30.815 -4.133 -46.215 1.00 29.50 86 PHE A CA 1
ATOM 666 C C . PHE A 1 86 ? -30.152 -2.760 -46.046 1.00 29.50 86 PHE A C 1
ATOM 668 O O . PHE A 1 86 ? -29.664 -2.408 -44.973 1.00 29.50 86 PHE A O 1
ATOM 675 N N . ARG A 1 87 ? -30.122 -1.985 -47.138 1.00 29.70 87 ARG A N 1
ATOM 676 C CA . ARG A 1 87 ? -29.521 -0.645 -47.230 1.00 29.70 87 ARG A CA 1
ATOM 677 C C . ARG A 1 87 ? -30.587 0.447 -47.388 1.00 29.70 87 ARG A C 1
ATOM 679 O O . ARG A 1 87 ? -31.533 0.273 -48.143 1.00 29.70 87 ARG A O 1
ATOM 686 N N . HIS A 1 88 ? -30.251 1.611 -46.830 1.00 29.73 88 HIS A N 1
ATOM 687 C CA . HIS A 1 88 ? -30.633 2.977 -47.225 1.00 29.73 88 HIS A CA 1
ATOM 688 C C . HIS A 1 88 ? -32.063 3.528 -47.058 1.00 29.73 88 HIS A C 1
ATOM 690 O O . HIS A 1 88 ? -33.067 2.940 -47.437 1.00 29.73 88 HIS A O 1
ATOM 696 N N . SER A 1 89 ? -32.018 4.826 -46.712 1.00 30.17 89 SER A N 1
ATOM 697 C CA . SER A 1 89 ? -33.032 5.887 -46.787 1.00 30.17 89 SER A CA 1
ATOM 698 C C . SER A 1 89 ? -33.920 6.014 -45.545 1.00 30.17 89 SER A C 1
ATOM 700 O O . SER A 1 89 ? -34.436 5.028 -45.044 1.00 30.17 89 SER A O 1
ATOM 702 N N . GLY A 1 90 ? -34.142 7.192 -44.965 1.00 28.14 90 GLY A N 1
ATOM 703 C CA . GLY A 1 90 ? -33.762 8.558 -45.332 1.00 28.14 90 GLY A CA 1
ATOM 704 C C . GLY A 1 90 ? -34.480 9.512 -44.366 1.00 28.14 90 GLY A C 1
ATOM 705 O O . GLY A 1 90 ? -35.590 9.215 -43.929 1.00 28.14 90 GLY A O 1
ATOM 706 N N . TYR A 1 91 ? -33.855 10.622 -43.967 1.00 31.17 91 TYR A N 1
ATOM 707 C CA . TYR A 1 91 ? -34.450 11.530 -42.975 1.00 31.17 91 TYR A CA 1
ATOM 708 C C . TYR A 1 91 ? -35.618 12.331 -43.579 1.00 31.17 91 TYR A C 1
ATOM 710 O O . TYR A 1 91 ? -35.429 13.074 -44.541 1.00 31.17 91 TYR A O 1
ATOM 718 N N . GLY A 1 92 ? -36.811 12.208 -42.986 1.00 27.30 92 GLY A N 1
ATOM 719 C CA . GLY A 1 92 ? -38.031 12.929 -43.367 1.00 27.30 92 GLY A CA 1
ATOM 720 C C . GLY A 1 92 ? -38.656 13.658 -42.173 1.00 27.30 92 GLY A C 1
ATOM 721 O O . GLY A 1 92 ? -38.762 13.106 -41.081 1.00 27.30 92 GLY A O 1
ATOM 722 N N . VAL A 1 93 ? -39.033 14.923 -42.368 1.00 30.47 93 VAL A N 1
ATOM 723 C CA . VAL A 1 93 ? -39.346 15.890 -41.300 1.00 30.47 93 VAL A CA 1
ATOM 724 C C . VAL A 1 93 ? -40.854 15.993 -41.010 1.00 30.47 93 VAL A C 1
ATOM 726 O O . VAL A 1 93 ? -41.655 15.993 -41.933 1.00 30.47 93 VAL A O 1
ATOM 729 N N . MET A 1 94 ? -41.197 16.143 -39.719 1.00 28.11 94 MET A N 1
ATOM 730 C CA . MET A 1 94 ? -42.448 16.651 -39.103 1.00 28.11 94 MET A CA 1
ATOM 731 C C . MET A 1 94 ? -43.810 16.488 -39.817 1.00 28.11 94 MET A C 1
ATOM 733 O O . MET A 1 94 ? -44.042 17.063 -40.875 1.00 28.11 94 MET A O 1
ATOM 737 N N . ARG A 1 95 ? -44.824 16.081 -39.030 1.00 27.12 95 ARG A N 1
ATOM 738 C CA . ARG A 1 95 ? -45.918 17.003 -38.625 1.00 27.12 95 ARG A CA 1
ATOM 739 C C . ARG A 1 95 ? -46.769 16.468 -37.466 1.00 27.12 95 ARG A C 1
ATOM 741 O O . ARG A 1 95 ? -47.145 15.303 -37.442 1.00 27.12 95 ARG A O 1
ATOM 748 N N . ARG A 1 96 ? -47.119 17.357 -36.528 1.00 32.12 96 ARG A N 1
ATOM 749 C CA . ARG A 1 96 ? -48.235 17.165 -35.583 1.00 32.12 96 ARG A CA 1
ATOM 750 C C . ARG A 1 96 ? -49.542 17.589 -36.254 1.00 32.12 96 ARG A C 1
ATOM 752 O O . ARG A 1 96 ? -49.552 18.606 -36.942 1.00 32.12 96 ARG A O 1
ATOM 759 N N . CYS A 1 97 ? -50.643 16.922 -35.921 1.00 26.12 97 CYS A N 1
ATOM 760 C CA . CYS A 1 97 ? -51.963 17.545 -35.799 1.00 26.12 97 CYS A CA 1
ATOM 761 C C . CYS A 1 97 ? -52.798 16.760 -34.784 1.00 26.12 97 CYS A C 1
ATOM 763 O O . CYS A 1 97 ? -52.762 15.534 -34.761 1.00 26.12 97 CYS A O 1
ATOM 765 N N . ALA A 1 98 ? -53.533 17.481 -33.943 1.00 32.38 98 ALA A N 1
ATOM 766 C CA . ALA A 1 98 ? -54.505 16.934 -33.008 1.00 32.38 98 ALA A CA 1
ATOM 767 C C . ALA A 1 98 ? -55.849 17.626 -33.255 1.00 32.38 98 ALA A C 1
ATOM 769 O O . ALA A 1 98 ? -55.870 18.828 -33.515 1.00 32.38 98 ALA A O 1
ATOM 770 N N . SER A 1 99 ? -56.958 16.902 -33.116 1.00 27.27 99 SER A N 1
ATOM 771 C CA . SER A 1 99 ? -58.289 17.501 -32.962 1.00 27.27 99 SER A CA 1
ATOM 772 C C . SER A 1 99 ? -59.244 16.541 -32.255 1.00 27.27 99 SER A C 1
ATOM 774 O O . SER A 1 99 ? -59.090 15.323 -32.322 1.00 27.27 99 SER A O 1
ATOM 776 N N . THR A 1 100 ? -60.209 17.108 -31.538 1.00 32.09 100 THR A N 1
ATOM 777 C CA . THR A 1 100 ? -60.971 16.473 -30.457 1.00 32.09 100 THR A CA 1
ATOM 778 C C . THR A 1 100 ? -62.477 16.393 -30.735 1.00 32.09 100 THR A C 1
ATOM 780 O O . THR A 1 100 ? -63.045 17.266 -31.381 1.00 32.09 100 THR A O 1
ATOM 783 N N . GLY A 1 101 ? -63.144 15.414 -30.106 1.00 30.23 101 GLY A N 1
ATOM 784 C CA . GLY A 1 101 ? -64.595 15.421 -29.855 1.00 30.23 101 GLY A CA 1
ATOM 785 C C . GLY A 1 101 ? -65.500 14.871 -30.978 1.00 30.23 101 GLY A C 1
ATOM 786 O O . GLY A 1 101 ? -65.070 14.720 -32.109 1.00 30.23 101 GLY A O 1
ATOM 787 N N . HIS A 1 102 ? -66.776 14.550 -30.717 1.00 31.61 102 HIS A N 1
ATOM 788 C CA . HIS A 1 102 ? -67.518 14.635 -29.446 1.00 31.61 102 HIS A CA 1
ATOM 789 C C . HIS A 1 102 ? -68.875 13.872 -29.516 1.00 31.61 102 HIS A C 1
ATOM 791 O O . HIS A 1 102 ? -69.400 13.675 -30.605 1.00 31.61 102 HIS A O 1
ATOM 797 N N . ARG A 1 103 ? -69.486 13.605 -28.341 1.00 31.75 103 ARG A N 1
ATOM 798 C CA . ARG A 1 103 ? -70.898 13.191 -28.056 1.00 31.75 103 ARG A CA 1
ATOM 799 C C . ARG A 1 103 ? -71.273 11.687 -27.955 1.00 31.75 103 ARG A C 1
ATOM 801 O O . ARG A 1 103 ? -70.931 10.856 -28.781 1.00 31.75 103 ARG A O 1
ATOM 808 N N . LYS A 1 104 ? -72.018 11.409 -26.869 1.00 33.91 104 LYS A N 1
ATOM 809 C CA . LYS A 1 104 ? -72.782 10.194 -26.465 1.00 33.91 104 LYS A CA 1
ATOM 810 C C . LYS A 1 104 ? -74.290 10.428 -26.813 1.00 33.91 104 LYS A C 1
ATOM 812 O O . LYS A 1 104 ? -74.523 11.424 -27.501 1.00 33.91 104 LYS A O 1
ATOM 817 N N . PRO A 1 105 ? -75.326 9.738 -26.251 1.00 54.31 105 PRO A N 1
ATOM 818 C CA . PRO A 1 105 ? -75.442 8.490 -25.443 1.00 54.31 105 PRO A CA 1
ATOM 819 C C . PRO A 1 105 ? -76.512 7.501 -26.033 1.00 54.31 105 PRO A C 1
ATOM 821 O O . PRO A 1 105 ? -76.976 7.742 -27.137 1.00 54.31 105 PRO A O 1
ATOM 824 N N . ILE A 1 106 ? -76.894 6.338 -25.460 1.00 37.78 106 ILE A N 1
ATOM 825 C CA . ILE A 1 106 ? -77.911 6.124 -24.385 1.00 37.78 106 ILE A CA 1
ATOM 826 C C . ILE A 1 106 ? -78.214 4.598 -24.221 1.00 37.78 106 ILE A C 1
ATOM 828 O O . ILE A 1 106 ? -78.364 3.937 -25.239 1.00 37.78 106 ILE A O 1
ATOM 832 N N . LEU A 1 107 ? -78.406 4.109 -22.970 1.00 35.59 107 LEU A N 1
ATOM 833 C CA . LEU A 1 107 ? -79.052 2.830 -22.517 1.00 35.59 107 LEU A CA 1
ATOM 834 C C . LEU A 1 107 ? -78.500 1.464 -23.052 1.00 35.59 107 LEU A C 1
ATOM 836 O O . LEU A 1 107 ? -77.909 1.405 -24.116 1.00 35.59 107 LEU A O 1
ATOM 840 N N . SER A 1 108 ? -78.594 0.301 -22.378 1.00 34.84 108 SER A N 1
ATOM 841 C CA . SER A 1 108 ? -79.301 -0.138 -21.151 1.00 34.84 108 SER A CA 1
ATOM 842 C C . SER A 1 108 ? -78.499 -1.178 -20.335 1.00 34.84 108 SER A C 1
ATOM 844 O O . SER A 1 108 ? -77.575 -1.812 -20.832 1.00 34.84 108 SER A O 1
ATOM 846 N N . ARG A 1 109 ? -78.897 -1.375 -19.069 1.00 39.19 109 ARG A N 1
ATOM 847 C CA . ARG A 1 109 ? -78.337 -2.328 -18.083 1.00 39.19 109 ARG A CA 1
ATOM 848 C C . ARG A 1 109 ? -78.705 -3.795 -18.379 1.00 39.19 109 ARG A C 1
ATOM 850 O O . ARG A 1 109 ? -79.863 -4.028 -18.707 1.00 39.19 109 ARG A O 1
ATOM 857 N N . LEU A 1 110 ? -77.805 -4.750 -18.084 1.00 37.50 110 LEU A N 1
ATOM 858 C CA . LEU A 1 110 ? -78.020 -5.956 -17.237 1.00 37.50 110 LEU A CA 1
ATOM 859 C C . LEU A 1 110 ? -76.770 -6.877 -17.217 1.00 37.50 110 LEU A C 1
ATOM 861 O O . LEU A 1 110 ? -75.865 -6.697 -18.022 1.00 37.50 110 LEU A O 1
ATOM 865 N N . LEU A 1 111 ? -76.742 -7.851 -16.291 1.00 40.38 111 LEU A N 1
ATOM 866 C CA . LEU A 1 111 ? -75.717 -8.909 -16.108 1.00 40.38 111 LEU A CA 1
ATOM 867 C C . LEU A 1 111 ? -74.362 -8.530 -15.462 1.00 40.38 111 LEU A C 1
ATOM 869 O O . LEU A 1 111 ? -73.303 -9.037 -15.828 1.00 40.38 111 LEU A O 1
ATOM 873 N N . VAL A 1 112 ? -74.418 -7.792 -14.349 1.00 47.00 112 VAL A N 1
ATOM 874 C CA . VAL A 1 112 ? -73.439 -7.986 -13.260 1.00 47.00 112 VAL A CA 1
ATOM 875 C C . VAL A 1 112 ? -73.872 -9.206 -12.438 1.00 47.00 112 VAL A C 1
ATOM 877 O O . VAL A 1 112 ? -74.657 -9.048 -11.511 1.00 47.00 112 VAL A O 1
ATOM 880 N N . LEU A 1 113 ? -73.403 -10.412 -12.794 1.00 40.06 113 LEU A N 1
ATOM 881 C CA . LEU A 1 113 ? -73.350 -11.573 -11.872 1.00 40.06 113 LEU A CA 1
ATOM 882 C C . LEU A 1 113 ? -72.443 -12.750 -12.321 1.00 40.06 113 LEU A C 1
ATOM 884 O O . LEU A 1 113 ? -72.447 -13.791 -11.676 1.00 40.06 113 LEU A O 1
ATOM 888 N N . GLY A 1 114 ? -71.661 -12.620 -13.404 1.00 37.16 114 GLY A N 1
ATOM 889 C CA . GLY A 1 114 ? -70.834 -13.724 -13.936 1.00 37.16 114 GLY A CA 1
ATOM 890 C C . GLY A 1 114 ? -69.346 -13.722 -13.547 1.00 37.16 114 GLY A C 1
ATOM 891 O O . GLY A 1 114 ? -68.678 -14.738 -13.692 1.00 37.16 114 GLY A O 1
ATOM 892 N N . ALA A 1 115 ? -68.803 -12.599 -13.064 1.00 43.69 115 ALA A N 1
ATOM 893 C CA . ALA A 1 115 ? -67.347 -12.391 -12.988 1.00 43.69 115 ALA A CA 1
ATOM 894 C C . ALA A 1 115 ? -66.688 -12.727 -11.632 1.00 43.69 115 ALA A C 1
ATOM 896 O O . ALA A 1 115 ? -65.465 -12.717 -11.535 1.00 43.69 115 ALA A O 1
ATOM 897 N N . VAL A 1 116 ? -67.463 -13.016 -10.580 1.00 45.56 116 VAL A N 1
ATOM 898 C CA . VAL A 1 116 ? -66.928 -13.156 -9.206 1.00 45.56 116 VAL A CA 1
ATOM 899 C C . VAL A 1 116 ? -66.465 -14.588 -8.883 1.00 45.56 116 VAL A C 1
ATOM 901 O O . VAL A 1 116 ? -65.635 -14.776 -8.000 1.00 45.56 116 VAL A O 1
ATOM 904 N N . LEU A 1 117 ? -66.924 -15.604 -9.626 1.00 40.44 117 LEU A N 1
ATOM 905 C CA . LEU A 1 117 ? -66.620 -17.017 -9.338 1.00 40.44 117 LEU A CA 1
ATOM 906 C C . LEU A 1 117 ? -65.414 -17.608 -10.096 1.00 40.44 117 LEU A C 1
ATOM 908 O O . LEU A 1 117 ? -65.012 -18.722 -9.781 1.00 40.44 117 LEU A O 1
ATOM 912 N N . LEU A 1 118 ? -64.781 -16.875 -11.025 1.00 40.44 118 LEU A N 1
ATOM 913 C CA . LEU A 1 118 ? -63.503 -17.299 -11.635 1.00 40.44 118 LEU A CA 1
ATOM 914 C C . LEU A 1 118 ? -62.250 -16.751 -10.924 1.00 40.44 118 LEU A C 1
ATOM 916 O O . LEU A 1 118 ? -61.145 -17.201 -11.211 1.00 40.44 118 LEU A O 1
ATOM 920 N N . ALA A 1 119 ? -62.395 -15.817 -9.980 1.00 43.22 119 ALA A N 1
ATOM 921 C CA . ALA A 1 119 ? -61.263 -15.219 -9.263 1.00 43.22 119 ALA A CA 1
ATOM 922 C C . ALA A 1 119 ? -60.771 -16.047 -8.052 1.00 43.22 119 ALA A C 1
ATOM 924 O O . ALA A 1 119 ? -59.760 -15.702 -7.445 1.00 43.22 119 ALA A O 1
ATOM 925 N N . ALA A 1 120 ? -61.467 -17.131 -7.686 1.00 45.69 120 ALA A N 1
ATOM 926 C CA . ALA A 1 120 ? -61.277 -17.835 -6.412 1.00 45.69 120 ALA A CA 1
ATOM 927 C C . ALA A 1 120 ? -60.414 -19.119 -6.473 1.00 45.69 120 ALA A C 1
ATOM 929 O O . ALA A 1 120 ? -60.210 -19.753 -5.442 1.00 45.69 120 ALA A O 1
ATOM 930 N N . CYS A 1 121 ? -59.892 -19.516 -7.643 1.00 39.44 121 CYS A N 1
ATOM 931 C CA . CYS A 1 121 ? -59.192 -20.805 -7.822 1.00 39.44 121 CYS A CA 1
ATOM 932 C C . CYS A 1 121 ? -57.718 -20.705 -8.269 1.00 39.44 121 CYS A C 1
ATOM 934 O O . CYS A 1 121 ? -57.157 -21.693 -8.736 1.00 39.44 121 CYS A O 1
ATOM 936 N N . LEU A 1 122 ? -57.069 -19.543 -8.114 1.00 47.88 122 LEU A N 1
ATOM 937 C CA . LEU A 1 122 ? -55.632 -19.362 -8.406 1.00 47.88 122 LEU A CA 1
ATOM 938 C C . LEU A 1 122 ? -54.795 -18.887 -7.203 1.00 47.88 122 LEU A C 1
ATOM 940 O O . LEU A 1 122 ? -53.659 -18.446 -7.370 1.00 47.88 122 LEU A O 1
ATOM 944 N N . VAL A 1 123 ? -55.303 -19.050 -5.978 1.00 43.81 123 VAL A N 1
ATOM 945 C CA . VAL A 1 123 ? -54.478 -18.919 -4.767 1.00 43.81 123 VAL A CA 1
ATOM 946 C C . VAL A 1 123 ? -53.663 -20.203 -4.586 1.00 43.81 123 VAL A C 1
ATOM 948 O O . VAL A 1 123 ? -54.092 -21.147 -3.924 1.00 43.81 123 VAL A O 1
ATOM 951 N N . ARG A 1 124 ? -52.471 -20.249 -5.192 1.00 47.03 124 ARG A N 1
ATOM 952 C CA . ARG A 1 124 ? -51.437 -21.215 -4.794 1.00 47.03 124 ARG A CA 1
ATOM 953 C C . ARG A 1 124 ? -50.920 -20.835 -3.398 1.00 47.03 124 ARG A C 1
ATOM 955 O O . ARG A 1 124 ? -50.520 -19.684 -3.223 1.00 47.03 124 ARG A O 1
ATOM 962 N N . PRO A 1 125 ? -50.872 -21.759 -2.425 1.00 49.12 125 PRO A N 1
ATOM 963 C CA . PRO A 1 125 ? -50.110 -21.535 -1.205 1.00 49.12 125 PRO A CA 1
ATOM 964 C C . PRO A 1 125 ? -48.609 -21.595 -1.523 1.00 49.12 125 PRO A C 1
ATOM 966 O O . PRO A 1 125 ? -48.179 -22.451 -2.294 1.00 49.12 125 PRO A O 1
ATOM 969 N N . GLY A 1 126 ? -47.816 -20.712 -0.912 1.00 48.75 126 GLY A N 1
ATOM 970 C CA . GLY A 1 126 ? -46.353 -20.806 -0.934 1.00 48.75 126 GLY A CA 1
ATOM 971 C C . GLY A 1 126 ? -45.676 -20.364 -2.235 1.00 48.75 126 GLY A C 1
ATOM 972 O O . GLY A 1 126 ? -45.075 -21.171 -2.936 1.00 48.75 126 GLY A O 1
ATOM 973 N N . TYR A 1 127 ? -45.673 -19.059 -2.499 1.00 42.53 127 TYR A N 1
ATOM 974 C CA . TYR A 1 127 ? -44.408 -18.412 -2.851 1.00 42.53 127 TYR A CA 1
ATOM 975 C C . TYR A 1 127 ? -44.023 -17.556 -1.651 1.00 42.53 127 TYR A C 1
ATOM 977 O O . TYR A 1 127 ? -44.540 -16.450 -1.487 1.00 42.53 127 TYR A O 1
ATOM 985 N N . ASP A 1 128 ? -43.150 -18.092 -0.795 1.00 44.41 128 ASP A N 1
ATOM 986 C CA . ASP A 1 128 ? -42.393 -17.243 0.118 1.00 44.41 128 ASP A CA 1
ATOM 987 C C . ASP A 1 128 ? -41.718 -16.161 -0.717 1.00 44.41 128 ASP A C 1
ATOM 989 O O . ASP A 1 128 ? -41.189 -16.433 -1.802 1.00 44.41 128 ASP A O 1
ATOM 993 N N . GLY A 1 129 ? -41.792 -14.919 -0.243 1.00 42.97 129 GLY A N 1
ATOM 994 C CA . GLY A 1 129 ? -41.201 -13.797 -0.949 1.00 42.97 129 GLY A CA 1
ATOM 995 C C . GLY A 1 129 ? -39.711 -14.049 -1.109 1.00 42.97 129 GLY A C 1
ATOM 996 O O . GLY A 1 129 ? -38.969 -13.929 -0.135 1.00 42.97 129 GLY A O 1
ATOM 997 N N . ALA A 1 130 ? -39.286 -14.375 -2.333 1.00 47.44 130 ALA A N 1
ATOM 998 C CA . ALA A 1 130 ? -37.889 -14.353 -2.722 1.00 47.44 130 ALA A CA 1
ATOM 999 C C . ALA A 1 130 ? -37.403 -12.923 -2.490 1.00 47.44 130 ALA A C 1
ATOM 1001 O O . ALA A 1 130 ? -37.646 -12.020 -3.294 1.00 47.44 130 ALA A O 1
ATOM 1002 N N . ARG A 1 131 ? -36.809 -12.713 -1.313 1.00 51.06 131 ARG A N 1
ATOM 1003 C CA . ARG A 1 131 ? -36.175 -11.468 -0.906 1.00 51.06 131 ARG A CA 1
ATOM 1004 C C . ARG A 1 131 ? -35.180 -11.164 -2.009 1.00 51.06 131 ARG A C 1
ATOM 1006 O O . ARG A 1 131 ? -34.258 -11.950 -2.196 1.00 51.06 131 ARG A O 1
ATOM 1013 N N . ALA A 1 132 ? -35.428 -10.102 -2.775 1.00 50.31 132 ALA A N 1
ATOM 1014 C CA . ALA A 1 132 ? -34.546 -9.734 -3.870 1.00 50.31 132 ALA A CA 1
ATOM 1015 C C . ALA A 1 132 ? -33.133 -9.620 -3.294 1.00 50.31 132 ALA A C 1
ATOM 1017 O O . ALA A 1 132 ? -32.905 -8.788 -2.411 1.00 50.31 132 ALA A O 1
ATOM 1018 N N . GLU A 1 133 ? -32.233 -10.507 -3.721 1.00 58.19 133 GLU A N 1
ATOM 1019 C CA . GLU A 1 133 ? -30.835 -10.430 -3.326 1.00 58.19 133 GLU A CA 1
ATOM 1020 C C . GLU A 1 133 ? -30.318 -9.099 -3.856 1.00 58.19 133 GLU A C 1
ATOM 1022 O O . GLU A 1 133 ? -30.264 -8.860 -5.064 1.00 58.19 133 GLU A O 1
ATOM 1027 N N . SER A 1 134 ? -30.037 -8.185 -2.931 1.00 66.50 134 SER A N 1
ATOM 1028 C CA . SER A 1 134 ? -29.410 -6.914 -3.247 1.00 66.50 134 SER A CA 1
ATOM 1029 C C . SER A 1 134 ? -28.079 -7.212 -3.916 1.00 66.50 134 SER A C 1
ATOM 1031 O O . SER A 1 134 ? -27.268 -7.934 -3.331 1.00 66.50 134 SER A O 1
ATOM 1033 N N . THR A 1 135 ? -27.855 -6.656 -5.109 1.00 78.75 135 THR A N 1
ATOM 1034 C CA . THR A 1 135 ? -26.560 -6.727 -5.791 1.00 78.75 135 THR A CA 1
ATOM 1035 C C . THR A 1 135 ? -25.455 -6.386 -4.788 1.00 78.75 135 THR A C 1
ATOM 1037 O O . THR A 1 135 ? -25.534 -5.308 -4.194 1.00 78.75 135 THR A O 1
ATOM 1040 N N . PRO A 1 136 ? -24.469 -7.274 -4.560 1.00 83.25 136 PRO A N 1
ATOM 1041 C CA . PRO A 1 136 ? -23.425 -7.026 -3.577 1.00 83.25 136 PRO A CA 1
ATOM 1042 C C . PRO A 1 136 ? -22.705 -5.703 -3.835 1.00 83.25 136 PRO A C 1
ATOM 1044 O O . PRO A 1 136 ? -22.308 -5.407 -4.964 1.00 83.25 136 PRO A O 1
ATOM 1047 N N . GLU A 1 137 ? -22.533 -4.912 -2.780 1.00 92.75 137 GLU A N 1
ATOM 1048 C CA . GLU A 1 137 ? -21.707 -3.710 -2.825 1.00 92.75 137 GLU A CA 1
ATOM 1049 C C . GLU A 1 137 ? -20.224 -4.071 -2.677 1.00 92.75 137 GLU A C 1
ATOM 1051 O O . GLU A 1 137 ? -19.861 -5.147 -2.192 1.00 92.75 137 GLU A O 1
ATOM 1056 N N . HIS A 1 138 ? -19.346 -3.141 -3.036 1.00 95.62 138 HIS A N 1
ATOM 1057 C CA . HIS A 1 138 ? -17.934 -3.244 -2.691 1.00 95.62 138 HIS A CA 1
ATOM 1058 C C . HIS A 1 138 ? -17.742 -3.257 -1.164 1.00 95.62 138 HIS A C 1
ATOM 1060 O O . HIS A 1 138 ? -18.540 -2.696 -0.413 1.00 95.62 138 HIS A O 1
ATOM 1066 N N . GLY A 1 139 ? -16.733 -3.980 -0.686 1.00 96.31 139 GLY A N 1
ATOM 1067 C CA . GLY A 1 139 ? -16.563 -4.273 0.736 1.00 96.31 139 GLY A CA 1
ATOM 1068 C C . GLY A 1 139 ? -17.552 -5.298 1.308 1.00 96.31 139 GLY A C 1
ATOM 1069 O O . GLY A 1 139 ? -17.525 -5.538 2.514 1.00 96.31 139 GLY A O 1
ATOM 1070 N N . THR A 1 140 ? -18.411 -5.927 0.491 1.00 97.31 140 THR A N 1
ATOM 1071 C CA . THR A 1 140 ? -19.249 -7.050 0.952 1.00 97.31 140 THR A CA 1
ATOM 1072 C C . THR A 1 140 ? -18.357 -8.248 1.302 1.00 97.31 140 THR A C 1
ATOM 1074 O O . THR A 1 140 ? -17.616 -8.709 0.425 1.00 97.31 140 THR A O 1
ATOM 1077 N N . PRO A 1 141 ? -18.416 -8.786 2.538 1.00 97.19 141 PRO A N 1
ATOM 1078 C CA . PRO A 1 141 ? -17.700 -10.003 2.894 1.00 97.19 141 PRO A CA 1
ATOM 1079 C C . PRO A 1 141 ? -18.324 -11.226 2.208 1.00 97.19 141 PRO A C 1
ATOM 1081 O O . PRO A 1 141 ? -19.543 -11.354 2.095 1.00 97.19 141 PRO A O 1
ATOM 1084 N N . LEU A 1 142 ? -17.467 -12.143 1.774 1.00 97.06 142 LEU A N 1
ATOM 1085 C CA . LEU A 1 142 ? -17.815 -13.422 1.169 1.00 97.06 142 LEU A CA 1
ATOM 1086 C C . LEU A 1 142 ? -17.635 -14.554 2.187 1.00 97.06 142 LEU A C 1
ATOM 1088 O O . LEU A 1 142 ? -16.816 -14.468 3.103 1.00 97.06 142 LEU A O 1
ATOM 1092 N N . ALA A 1 143 ? -18.390 -15.636 2.003 1.00 95.56 143 ALA A N 1
ATOM 1093 C CA . ALA A 1 143 ? -18.243 -16.846 2.803 1.00 95.56 143 ALA A CA 1
ATOM 1094 C C . ALA A 1 143 ? -16.886 -17.536 2.563 1.00 95.56 143 ALA A C 1
ATOM 1096 O O . ALA A 1 143 ? -16.237 -17.337 1.532 1.00 95.56 143 ALA A O 1
ATOM 1097 N N . ASP A 1 144 ? -16.499 -18.386 3.514 1.00 94.62 144 ASP A N 1
ATOM 1098 C CA . ASP A 1 144 ? -15.309 -19.240 3.455 1.00 94.62 144 ASP A CA 1
ATOM 1099 C C . ASP A 1 144 ? -14.006 -18.469 3.153 1.00 94.62 144 ASP A C 1
ATOM 1101 O O . ASP A 1 144 ? -13.370 -18.697 2.118 1.00 94.62 144 ASP A O 1
ATOM 1105 N N . PRO A 1 145 ? -13.591 -17.524 4.024 1.00 95.62 145 PRO A N 1
ATOM 1106 C CA . PRO A 1 145 ? -12.301 -16.865 3.881 1.00 95.62 145 PRO A CA 1
ATOM 1107 C C . PRO A 1 145 ? -11.142 -17.861 4.051 1.00 95.62 145 PRO A C 1
ATOM 1109 O O . PRO A 1 145 ? -11.265 -18.826 4.815 1.00 95.62 145 PRO A O 1
ATOM 1112 N N . PRO A 1 146 ? -9.995 -17.634 3.382 1.00 92.44 146 PRO A N 1
ATOM 1113 C CA . PRO A 1 146 ? -8.826 -18.488 3.550 1.00 92.44 146 PRO A CA 1
ATOM 1114 C C . PRO A 1 146 ? -8.318 -18.454 5.004 1.00 92.44 146 PRO A C 1
ATOM 1116 O O . PRO A 1 146 ? -8.472 -17.444 5.701 1.00 92.44 146 PRO A O 1
ATOM 1119 N N . PRO A 1 147 ? -7.692 -19.543 5.487 1.00 89.75 147 PRO A N 1
ATOM 1120 C CA . PRO A 1 147 ? -7.126 -19.579 6.827 1.00 89.75 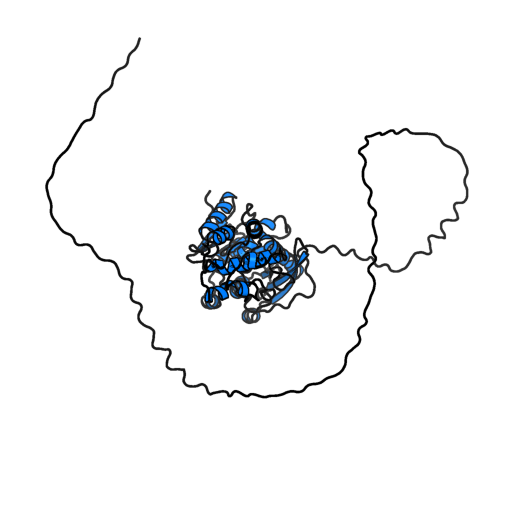147 PRO A CA 1
ATOM 1121 C C . PRO A 1 147 ? -5.948 -18.603 6.944 1.00 89.75 147 PRO A C 1
ATOM 1123 O O . PRO A 1 147 ? -5.008 -18.650 6.152 1.00 89.75 147 PRO A O 1
ATOM 1126 N N . VAL A 1 148 ? -5.970 -17.758 7.977 1.00 95.38 148 VAL A N 1
ATOM 1127 C CA . VAL A 1 148 ? -4.846 -16.868 8.301 1.00 95.38 148 VAL A CA 1
ATOM 1128 C C . VAL A 1 148 ? -3.732 -17.676 8.955 1.00 95.38 148 VAL A C 1
ATOM 1130 O O . VAL A 1 148 ? -3.962 -18.376 9.944 1.00 95.38 148 VAL A O 1
ATOM 1133 N N . VAL A 1 149 ? -2.506 -17.537 8.454 1.00 95.25 149 VAL A N 1
ATOM 1134 C CA . VAL A 1 149 ? -1.324 -18.148 9.070 1.00 95.25 149 VAL A CA 1
ATOM 1135 C C . VAL A 1 149 ? -0.761 -17.180 10.108 1.00 95.25 149 VAL A C 1
ATOM 1137 O O . VAL A 1 149 ? 0.080 -16.335 9.814 1.00 95.25 149 VAL A O 1
ATOM 1140 N N . LEU A 1 150 ? -1.259 -17.286 11.340 1.00 94.62 150 LEU A N 1
ATOM 1141 C CA . LEU A 1 150 ? -0.800 -16.468 12.461 1.00 94.62 150 LEU A CA 1
ATOM 1142 C C . LEU A 1 150 ? 0.572 -16.942 12.967 1.00 94.62 150 LEU A C 1
ATOM 1144 O O . LEU A 1 150 ? 0.750 -18.123 13.271 1.00 94.62 150 LEU A O 1
ATOM 1148 N N . ASP A 1 151 ? 1.530 -16.020 13.094 1.00 94.56 151 ASP A N 1
ATOM 1149 C CA . ASP A 1 151 ? 2.831 -16.327 13.692 1.00 94.56 151 ASP A CA 1
ATOM 1150 C C . ASP A 1 151 ? 2.707 -16.757 15.161 1.00 94.56 151 ASP A C 1
ATOM 1152 O O . ASP A 1 151 ? 1.873 -16.238 15.911 1.00 94.56 151 ASP A O 1
ATOM 1156 N N . ARG A 1 152 ? 3.590 -17.662 15.601 1.00 94.00 152 ARG A N 1
ATOM 1157 C CA . ARG A 1 152 ? 3.600 -18.136 16.990 1.00 94.00 152 ARG A CA 1
ATOM 1158 C C . ARG A 1 152 ? 3.800 -16.994 17.987 1.00 94.00 152 ARG A C 1
ATOM 1160 O O . ARG A 1 152 ? 3.131 -16.996 19.009 1.00 94.00 152 ARG A O 1
ATOM 1167 N N . SER A 1 153 ? 4.656 -16.011 17.702 1.00 92.75 153 SER A N 1
ATOM 1168 C CA . SER A 1 153 ? 4.894 -14.892 18.626 1.00 92.75 153 SER A CA 1
ATOM 1169 C C . SER A 1 153 ? 3.647 -14.029 18.849 1.00 92.75 153 SER A C 1
ATOM 1171 O O . SER A 1 153 ? 3.417 -13.567 19.964 1.00 92.75 153 SER A O 1
ATOM 1173 N N . LEU A 1 154 ? 2.802 -13.867 17.824 1.00 94.56 154 LEU A N 1
ATOM 1174 C CA . LEU A 1 154 ? 1.514 -13.182 17.943 1.00 94.56 154 LEU A CA 1
ATOM 1175 C C . LEU A 1 154 ? 0.496 -14.038 18.710 1.00 94.56 154 LEU A C 1
ATOM 1177 O O . LEU A 1 154 ? -0.187 -13.524 19.596 1.00 94.56 154 LEU A O 1
ATOM 1181 N N . ALA A 1 155 ? 0.420 -15.339 18.413 1.00 95.06 155 ALA A N 1
ATOM 1182 C CA . ALA A 1 155 ? -0.464 -16.268 19.118 1.00 95.06 155 ALA A CA 1
ATOM 1183 C C . ALA A 1 155 ? -0.121 -16.372 20.620 1.00 95.06 155 ALA A C 1
ATOM 1185 O O . ALA A 1 155 ? -1.010 -16.244 21.462 1.00 95.06 155 ALA A O 1
ATOM 1186 N N . ASP A 1 156 ? 1.164 -16.513 20.958 1.00 95.56 156 ASP A N 1
ATOM 1187 C CA . ASP A 1 156 ? 1.677 -16.546 22.335 1.00 95.56 156 ASP A CA 1
ATOM 1188 C C . ASP A 1 156 ? 1.449 -15.201 23.058 1.00 95.56 156 ASP A C 1
ATOM 1190 O O . ASP A 1 156 ? 1.221 -15.172 24.268 1.00 95.56 156 ASP A O 1
ATOM 1194 N N . ALA A 1 157 ? 1.442 -14.083 22.320 1.00 94.50 157 ALA A N 1
ATOM 1195 C CA . ALA A 1 157 ? 1.074 -12.761 22.830 1.00 94.50 157 ALA A CA 1
ATOM 1196 C C . ALA A 1 157 ? -0.448 -12.545 22.982 1.00 94.50 157 ALA A C 1
ATOM 1198 O O . ALA A 1 157 ? -0.860 -11.472 23.420 1.00 94.50 157 ALA A O 1
ATOM 1199 N N . GLY A 1 158 ? -1.290 -13.529 22.640 1.00 96.56 158 GLY A N 1
ATOM 1200 C CA . GLY A 1 158 ? -2.750 -13.462 22.774 1.00 96.56 158 GLY A CA 1
ATOM 1201 C C . GLY A 1 158 ? -3.474 -12.700 21.657 1.00 96.56 158 GLY A C 1
ATOM 1202 O O . GLY A 1 158 ? -4.636 -12.324 21.831 1.00 96.56 158 GLY A O 1
ATOM 1203 N N . VAL A 1 159 ? -2.812 -12.454 20.523 1.00 97.56 159 VAL A N 1
ATOM 1204 C CA . VAL A 1 159 ? -3.423 -11.837 19.334 1.00 97.56 159 VAL A CA 1
ATOM 1205 C C . VAL A 1 159 ? -4.419 -12.806 18.706 1.00 97.56 159 VAL A C 1
ATOM 1207 O O . VAL A 1 159 ? -4.138 -13.993 18.545 1.00 97.56 159 VAL A O 1
ATOM 1210 N N . ARG A 1 160 ? -5.580 -12.289 18.297 1.00 97.12 160 ARG A N 1
ATOM 1211 C CA . ARG A 1 160 ? -6.568 -13.048 17.515 1.00 97.12 160 ARG A CA 1
ATOM 1212 C C . ARG A 1 160 ? -6.526 -12.601 16.063 1.00 97.12 160 ARG A C 1
ATOM 1214 O O . ARG A 1 160 ? -6.400 -11.408 15.801 1.00 97.12 160 ARG A O 1
ATOM 1221 N N . ALA A 1 161 ? -6.668 -13.543 15.138 1.00 97.62 161 ALA A N 1
ATOM 1222 C CA . ALA A 1 161 ? -6.745 -13.261 13.711 1.00 97.62 161 ALA A CA 1
ATOM 1223 C C . ALA A 1 161 ? -8.057 -13.781 13.109 1.00 97.62 161 ALA A C 1
ATOM 1225 O O . ALA A 1 161 ? -8.565 -14.828 13.513 1.00 97.62 161 ALA A O 1
ATOM 1226 N N . THR A 1 162 ? -8.593 -13.058 12.132 1.00 97.69 162 THR A N 1
ATOM 1227 C CA . THR A 1 162 ? -9.792 -13.426 11.368 1.00 97.69 162 THR A CA 1
ATOM 1228 C C . THR A 1 162 ? -9.508 -13.215 9.889 1.00 97.69 162 THR A C 1
ATOM 1230 O O . THR A 1 162 ? -9.089 -12.128 9.497 1.00 97.69 162 THR A O 1
ATOM 1233 N N . GLY A 1 163 ? -9.702 -14.253 9.074 1.00 98.19 163 GLY A N 1
ATOM 1234 C CA . GLY A 1 163 ? -9.523 -14.161 7.625 1.00 98.19 163 GLY A CA 1
ATOM 1235 C C . GLY A 1 163 ? -10.622 -13.329 6.980 1.00 98.19 163 GLY A C 1
ATOM 1236 O O . GLY A 1 163 ? -11.774 -13.373 7.410 1.00 98.19 163 GLY A O 1
ATOM 1237 N N . LEU A 1 164 ? -10.261 -12.587 5.939 1.00 98.50 164 LEU A N 1
ATOM 1238 C CA . LEU A 1 164 ? -11.182 -11.840 5.096 1.00 98.50 164 LEU A CA 1
ATOM 1239 C C . LEU A 1 164 ? -11.170 -12.408 3.680 1.00 98.50 164 LEU A C 1
ATOM 1241 O O . LEU A 1 164 ? -10.130 -12.786 3.140 1.00 98.50 164 LEU A O 1
ATOM 1245 N N . ARG A 1 165 ? -12.350 -12.394 3.074 1.00 98.44 165 ARG A N 1
ATOM 1246 C CA . ARG A 1 165 ? -12.597 -12.598 1.651 1.00 98.44 165 ARG A CA 1
ATOM 1247 C C . ARG A 1 165 ? -13.752 -11.673 1.301 1.00 98.44 165 ARG A C 1
ATOM 1249 O O . ARG A 1 165 ? -14.737 -11.654 2.036 1.00 98.44 165 ARG A O 1
ATOM 1256 N N . TYR A 1 166 ? -13.612 -10.837 0.284 1.00 98.44 166 TYR A N 1
ATOM 1257 C CA . TYR A 1 166 ? -14.556 -9.749 0.018 1.00 98.44 166 TYR A CA 1
ATOM 1258 C C . TYR A 1 166 ? -14.533 -9.328 -1.453 1.00 98.44 166 TYR A C 1
ATOM 1260 O O . TYR A 1 166 ? -13.622 -9.693 -2.195 1.00 98.44 166 TYR A O 1
ATOM 1268 N N . LEU A 1 167 ? -15.548 -8.575 -1.875 1.00 97.88 167 LEU A N 1
ATOM 1269 C CA . LEU A 1 167 ? -15.627 -7.990 -3.217 1.00 97.88 167 LEU A CA 1
ATOM 1270 C C . LEU A 1 167 ? -15.063 -6.565 -3.223 1.00 97.88 167 LEU A C 1
ATOM 1272 O O . LEU A 1 167 ? -15.398 -5.778 -2.339 1.00 97.88 167 LEU A O 1
ATOM 1276 N N . SER A 1 168 ? -14.266 -6.213 -4.234 1.00 97.38 168 SER A N 1
ATOM 1277 C CA . SER A 1 168 ? -13.711 -4.864 -4.413 1.00 97.38 168 SER A CA 1
ATOM 1278 C C . SER A 1 168 ? -14.000 -4.265 -5.796 1.00 97.38 168 SER A C 1
ATOM 1280 O O . SER A 1 168 ? -14.056 -4.972 -6.808 1.00 97.38 168 SER A O 1
ATOM 1282 N N . SER A 1 169 ? -14.201 -2.945 -5.851 1.00 92.56 169 SER A N 1
ATOM 1283 C CA . SER A 1 169 ? -14.517 -2.202 -7.084 1.00 92.56 169 SER A CA 1
ATOM 1284 C C . SER A 1 169 ? -13.377 -2.196 -8.115 1.00 92.56 169 SER A C 1
ATOM 1286 O O . SER A 1 169 ? -12.260 -2.633 -7.842 1.00 92.56 169 SER A O 1
ATOM 1288 N N . PRO A 1 170 ? -13.626 -1.714 -9.347 1.00 85.75 170 PRO A N 1
ATOM 1289 C CA . PRO A 1 170 ? -14.937 -1.505 -9.975 1.00 85.75 170 PRO A CA 1
ATOM 1290 C C . PRO A 1 170 ? -15.523 -2.793 -10.574 1.00 85.75 170 PRO A C 1
ATOM 1292 O O . PRO A 1 170 ? -16.697 -2.826 -10.926 1.00 85.75 170 PRO A O 1
ATOM 1295 N N . ALA A 1 171 ? -14.721 -3.854 -10.691 1.00 88.19 171 ALA A N 1
ATOM 1296 C CA . ALA A 1 171 ? -15.107 -5.109 -11.333 1.00 88.19 171 ALA A CA 1
ATOM 1297 C C . ALA A 1 171 ? -15.748 -6.137 -10.376 1.00 88.19 171 ALA A C 1
ATOM 1299 O O . ALA A 1 171 ? -15.993 -7.265 -10.796 1.00 88.19 171 ALA A O 1
ATOM 1300 N N . MET A 1 172 ? -15.987 -5.772 -9.107 1.00 94.19 172 MET A N 1
ATOM 1301 C CA . MET A 1 172 ? -16.363 -6.700 -8.028 1.00 94.19 172 MET A CA 1
ATOM 1302 C C . MET A 1 172 ? -15.401 -7.897 -7.962 1.00 94.19 172 MET A C 1
ATOM 1304 O O . MET A 1 172 ? -15.800 -9.059 -7.943 1.00 94.19 172 MET A O 1
ATOM 1308 N N . THR A 1 173 ? -14.102 -7.592 -7.986 1.00 94.75 173 THR A N 1
ATOM 1309 C CA . THR A 1 173 ? -13.028 -8.582 -7.902 1.00 94.75 173 THR A CA 1
ATOM 1310 C C . THR A 1 173 ? -13.014 -9.196 -6.506 1.00 94.75 173 THR A C 1
ATOM 1312 O O . THR A 1 173 ? -13.114 -8.474 -5.517 1.00 94.75 173 THR A O 1
ATOM 1315 N N . GLU A 1 174 ? -12.881 -10.517 -6.418 1.00 97.31 174 GLU A N 1
ATOM 1316 C CA . GLU A 1 174 ? -12.641 -11.198 -5.145 1.00 97.31 174 GLU A CA 1
ATOM 1317 C C . GLU A 1 174 ? -11.231 -10.876 -4.635 1.00 97.31 174 GLU A C 1
ATOM 1319 O O . GLU A 1 174 ? -10.262 -11.003 -5.381 1.00 97.31 174 GLU A O 1
ATOM 1324 N N . VAL A 1 175 ? -11.117 -10.489 -3.365 1.00 98.56 175 VAL A N 1
ATOM 1325 C CA . VAL A 1 175 ? -9.852 -10.162 -2.692 1.00 98.56 175 VAL A CA 1
ATOM 1326 C C . VAL A 1 175 ? -9.829 -10.805 -1.306 1.00 98.56 175 VAL A C 1
ATOM 1328 O O . VAL A 1 175 ? -10.880 -11.009 -0.693 1.00 98.56 175 VAL A O 1
ATOM 1331 N N . THR A 1 176 ? -8.639 -11.144 -0.809 1.00 98.69 176 THR A N 1
ATOM 1332 C CA . THR A 1 176 ? -8.436 -11.730 0.524 1.00 98.69 176 THR A CA 1
ATOM 1333 C C . THR A 1 176 ? -7.713 -10.764 1.466 1.00 98.69 176 THR A C 1
ATOM 1335 O O . THR A 1 176 ? -7.258 -9.690 1.069 1.00 98.69 176 THR A O 1
ATOM 1338 N N . GLY A 1 177 ? -7.655 -11.109 2.748 1.00 98.44 177 GLY A N 1
ATOM 1339 C CA . GLY A 1 177 ? -6.906 -10.351 3.744 1.00 98.44 177 GLY A CA 1
ATOM 1340 C C . GLY A 1 177 ? -7.076 -10.927 5.142 1.00 98.44 177 GLY A C 1
ATOM 1341 O O . GLY A 1 177 ? -7.563 -12.046 5.321 1.00 98.44 177 GLY A O 1
ATOM 1342 N N . ALA A 1 178 ? -6.719 -10.143 6.154 1.00 98.62 178 ALA A N 1
ATOM 1343 C CA . ALA A 1 178 ? -6.903 -10.509 7.551 1.00 98.62 178 ALA A CA 1
ATOM 1344 C C . ALA A 1 178 ? -7.166 -9.298 8.457 1.00 98.62 178 ALA A C 1
ATOM 1346 O O . ALA A 1 178 ? -6.668 -8.193 8.235 1.00 98.62 178 ALA A O 1
ATOM 1347 N N . VAL A 1 179 ? -7.913 -9.548 9.530 1.00 98.75 179 VAL A N 1
ATOM 1348 C CA . VAL A 1 179 ? -8.019 -8.677 10.703 1.00 98.75 179 VAL A CA 1
ATOM 1349 C C . VAL A 1 179 ? -7.195 -9.288 11.827 1.00 98.75 179 VAL A C 1
ATOM 1351 O O . VAL A 1 179 ? -7.399 -10.451 12.169 1.00 98.75 179 VAL A O 1
ATOM 1354 N N . TYR A 1 180 ? -6.315 -8.502 12.439 1.00 98.69 180 TYR A N 1
ATOM 1355 C CA . TYR A 1 180 ? -5.576 -8.864 13.644 1.00 98.69 180 TYR A CA 1
ATOM 1356 C C . TYR A 1 180 ? -6.032 -7.971 14.799 1.00 98.69 180 TYR A C 1
ATOM 1358 O O . TYR A 1 180 ? -6.039 -6.743 14.688 1.00 98.69 180 TYR A O 1
ATOM 1366 N N . LEU A 1 181 ? -6.411 -8.590 15.913 1.00 98.56 181 LEU A N 1
ATOM 1367 C CA . LEU A 1 181 ? -6.892 -7.916 17.115 1.00 98.56 181 LEU A CA 1
ATOM 1368 C C . LEU A 1 181 ? -5.851 -8.022 18.236 1.00 98.56 181 LEU A C 1
ATOM 1370 O O . LEU A 1 181 ? -5.366 -9.130 18.492 1.00 98.56 181 LEU A O 1
ATOM 1374 N N . PRO A 1 182 ? -5.534 -6.917 18.940 1.00 97.56 182 PRO A N 1
ATOM 1375 C CA . PRO A 1 182 ? -4.691 -6.956 20.126 1.00 97.56 182 PRO A CA 1
ATOM 1376 C C . PRO A 1 182 ? -5.249 -7.896 21.197 1.00 97.56 182 PRO A C 1
ATOM 1378 O O . PRO A 1 182 ? -6.455 -8.151 21.271 1.00 97.56 182 PRO A O 1
ATOM 1381 N N . ALA A 1 183 ? -4.362 -8.364 22.070 1.00 94.25 183 ALA A N 1
ATOM 1382 C CA . ALA A 1 183 ? -4.761 -9.093 23.261 1.00 94.25 183 ALA A CA 1
ATOM 1383 C C . ALA A 1 183 ? -5.547 -8.200 24.239 1.00 94.25 183 ALA A C 1
ATOM 1385 O O . ALA A 1 183 ? -5.319 -6.993 24.341 1.00 94.25 183 ALA A O 1
ATOM 1386 N N . GLY A 1 184 ? -6.442 -8.822 25.008 1.00 94.06 184 GLY A N 1
ATOM 1387 C CA . GLY A 1 184 ? -7.282 -8.145 25.996 1.00 94.06 184 GLY A CA 1
ATOM 1388 C C . GLY A 1 184 ? -8.633 -7.679 25.445 1.00 94.06 184 GLY A C 1
ATOM 1389 O O . GLY A 1 184 ? -9.155 -8.218 24.469 1.00 94.06 184 GLY A O 1
ATOM 1390 N N . THR A 1 185 ? -9.225 -6.699 26.127 1.00 95.38 185 THR A N 1
ATOM 1391 C CA . THR A 1 185 ? -10.589 -6.213 25.871 1.00 95.38 185 THR A CA 1
ATOM 1392 C C . THR A 1 185 ? -10.551 -4.923 25.046 1.00 95.38 185 THR A C 1
ATOM 1394 O O . THR A 1 185 ? -9.780 -4.029 25.405 1.00 95.38 185 THR A O 1
ATOM 1397 N N . PRO A 1 186 ? -11.386 -4.768 23.996 1.00 96.62 186 PRO A N 1
ATOM 1398 C CA . PRO A 1 186 ? -11.485 -3.506 23.266 1.00 96.62 186 PRO A CA 1
ATOM 1399 C C . PRO A 1 186 ? -11.875 -2.341 24.192 1.00 96.62 186 PRO A C 1
ATOM 1401 O O . PRO A 1 186 ? -12.681 -2.527 25.111 1.00 96.62 186 PRO A O 1
ATOM 1404 N N . PRO A 1 187 ? -11.355 -1.124 23.951 1.00 96.06 187 PRO A N 1
ATOM 1405 C CA . PRO A 1 187 ? -11.793 0.065 24.670 1.00 96.06 187 PRO A CA 1
ATOM 1406 C C . PRO A 1 187 ? -13.249 0.430 24.306 1.00 96.06 187 PRO A C 1
ATOM 1408 O O . PRO A 1 187 ? -13.794 -0.074 23.316 1.00 96.06 187 PRO A O 1
ATOM 1411 N N . PRO A 1 188 ? -13.902 1.331 25.067 1.00 95.19 188 PRO A N 1
ATOM 1412 C CA . PRO A 1 188 ? -15.229 1.835 24.722 1.00 95.19 188 PRO A CA 1
ATOM 1413 C C . PRO A 1 188 ? -15.268 2.393 23.292 1.00 95.19 188 PRO A C 1
ATOM 1415 O O . PRO A 1 188 ? -14.501 3.290 22.950 1.00 95.19 188 PRO A O 1
ATOM 1418 N N . GLY A 1 189 ? -16.172 1.863 22.464 1.00 94.19 189 GLY A N 1
ATOM 1419 C CA . GLY A 1 189 ? -16.270 2.213 21.042 1.00 94.19 189 GLY A CA 1
ATOM 1420 C C . GLY A 1 189 ? -15.438 1.345 20.086 1.00 94.19 189 GLY A C 1
ATOM 1421 O O . GLY A 1 189 ? -15.407 1.663 18.899 1.00 94.19 189 GLY A O 1
ATOM 1422 N N . GLY A 1 190 ? -14.815 0.265 20.574 1.00 97.75 190 GLY A N 1
ATOM 1423 C CA . GLY A 1 190 ? -14.063 -0.706 19.771 1.00 97.75 190 GLY A CA 1
ATOM 1424 C C . GLY A 1 190 ? -12.584 -0.349 19.593 1.00 97.75 190 GLY A C 1
ATOM 1425 O O . GLY A 1 190 ? -12.155 0.774 19.863 1.00 97.75 190 GLY A O 1
ATOM 1426 N N . TRP A 1 191 ? -11.782 -1.310 19.132 1.00 98.44 191 TRP A N 1
ATOM 1427 C CA . TRP A 1 191 ? -10.363 -1.093 18.832 1.00 98.44 191 TRP A CA 1
ATOM 1428 C C . TRP A 1 191 ? -10.184 -0.031 17.732 1.00 98.44 191 TRP A C 1
ATOM 1430 O O . TRP A 1 191 ? -10.797 -0.168 16.671 1.00 98.44 191 TRP A O 1
ATOM 1440 N N . PRO A 1 192 ? -9.327 0.995 17.909 1.00 98.38 192 PRO A N 1
ATOM 1441 C CA . PRO A 1 192 ? -8.918 1.863 16.806 1.00 98.38 192 PRO A CA 1
ATOM 1442 C C . PRO A 1 192 ? -8.328 1.030 15.665 1.00 98.38 192 PRO A C 1
ATOM 1444 O O . PRO A 1 192 ? -7.543 0.115 15.920 1.00 98.38 192 PRO A O 1
ATOM 1447 N N . VAL A 1 193 ? -8.710 1.338 14.428 1.00 98.88 193 VAL A N 1
ATOM 1448 C CA . VAL A 1 193 ? -8.361 0.539 13.249 1.00 98.88 193 VAL A CA 1
ATOM 1449 C C . VAL A 1 193 ? -7.201 1.183 12.504 1.00 98.88 193 VAL A C 1
ATOM 1451 O O . VAL A 1 193 ? -7.281 2.343 12.102 1.00 98.88 193 VAL A O 1
ATOM 1454 N N . ILE A 1 194 ? -6.148 0.411 12.261 1.00 98.88 194 ILE A N 1
ATOM 1455 C CA . ILE A 1 194 ? -5.129 0.718 11.264 1.00 98.88 194 ILE A CA 1
ATOM 1456 C C . ILE A 1 194 ? -5.477 -0.070 10.005 1.00 98.88 194 ILE A C 1
ATOM 1458 O O . ILE A 1 194 ? -5.400 -1.299 9.999 1.00 98.88 194 ILE A O 1
ATOM 1462 N N . ALA A 1 195 ? -5.869 0.638 8.949 1.00 98.88 195 ALA A N 1
ATOM 1463 C CA . ALA A 1 195 ? -5.981 0.061 7.618 1.00 98.88 195 ALA A CA 1
ATOM 1464 C C . ALA A 1 195 ? -4.563 -0.008 7.045 1.00 98.88 195 ALA A C 1
ATOM 1466 O O . ALA A 1 195 ? -4.026 1.002 6.583 1.00 98.88 195 ALA A O 1
ATOM 1467 N N . TYR A 1 196 ? -3.928 -1.169 7.193 1.00 98.75 196 TYR A N 1
ATOM 1468 C CA . TYR A 1 196 ? -2.528 -1.367 6.862 1.00 98.75 196 TYR A CA 1
ATOM 1469 C C . TYR A 1 196 ? -2.371 -1.869 5.428 1.00 98.75 196 TYR A C 1
ATOM 1471 O O . TYR A 1 196 ? -2.745 -2.991 5.089 1.00 98.75 196 TYR A O 1
ATOM 1479 N N . ALA A 1 197 ? -1.787 -1.014 4.600 1.00 98.69 197 ALA A N 1
ATOM 1480 C CA . ALA A 1 197 ? -1.336 -1.324 3.260 1.00 98.69 197 ALA A CA 1
ATOM 1481 C C . ALA A 1 197 ? 0.129 -1.796 3.338 1.00 98.69 197 ALA A C 1
ATOM 1483 O O . ALA A 1 197 ? 1.029 -1.029 3.701 1.00 98.69 197 ALA A O 1
ATOM 1484 N N . HIS A 1 198 ? 0.360 -3.076 3.058 1.00 97.44 198 HIS A N 1
ATOM 1485 C CA . HIS A 1 198 ? 1.655 -3.718 3.264 1.00 97.44 198 HIS A CA 1
ATOM 1486 C C . HIS A 1 198 ? 2.710 -3.313 2.221 1.00 97.44 198 HIS A C 1
ATOM 1488 O O . HIS A 1 198 ? 2.399 -2.819 1.137 1.00 97.44 198 HIS A O 1
ATOM 1494 N N . ALA A 1 199 ? 3.984 -3.547 2.546 1.00 94.31 199 ALA A N 1
ATOM 1495 C CA . ALA A 1 199 ? 5.070 -3.421 1.577 1.00 94.31 199 ALA A CA 1
ATOM 1496 C C . ALA A 1 199 ? 5.043 -4.578 0.560 1.00 94.31 199 ALA A C 1
ATOM 1498 O O . ALA A 1 199 ? 4.346 -5.575 0.759 1.00 94.31 199 ALA A O 1
ATOM 1499 N N . THR A 1 200 ? 5.827 -4.466 -0.511 1.00 94.19 200 THR A N 1
ATOM 1500 C CA . THR A 1 200 ? 5.889 -5.444 -1.604 1.00 94.19 200 THR A CA 1
ATOM 1501 C C . THR A 1 200 ? 6.167 -6.871 -1.124 1.00 94.19 200 THR A C 1
ATOM 1503 O O . THR A 1 200 ? 7.279 -7.206 -0.715 1.00 94.19 200 THR A O 1
ATOM 1506 N N . THR A 1 201 ? 5.170 -7.750 -1.240 1.00 93.94 201 THR A N 1
ATOM 1507 C CA . THR A 1 201 ? 5.316 -9.187 -0.955 1.00 93.94 201 THR A CA 1
ATOM 1508 C C . THR A 1 201 ? 5.618 -10.012 -2.204 1.00 93.94 201 THR A C 1
ATOM 1510 O O . THR A 1 201 ? 6.144 -11.117 -2.083 1.00 93.94 201 THR A O 1
ATOM 1513 N N . GLY A 1 202 ? 5.336 -9.487 -3.399 1.00 93.38 202 GLY A N 1
ATOM 1514 C CA . GLY A 1 202 ? 5.562 -10.122 -4.699 1.00 93.38 202 GLY A CA 1
ATOM 1515 C C . GLY A 1 202 ? 4.388 -9.888 -5.655 1.00 93.38 202 GLY A C 1
ATOM 1516 O O . GLY A 1 202 ? 3.484 -9.112 -5.362 1.00 93.38 202 GLY A O 1
ATOM 1517 N N . VAL A 1 203 ? 4.395 -10.575 -6.801 1.00 95.12 203 VAL A N 1
ATOM 1518 C CA . VAL A 1 203 ? 3.344 -10.465 -7.844 1.00 95.12 203 VAL A CA 1
ATOM 1519 C C . VAL A 1 203 ? 2.587 -11.770 -8.105 1.00 95.12 203 VAL A C 1
ATOM 1521 O O . VAL A 1 203 ? 1.726 -11.845 -8.978 1.00 95.12 203 VAL A O 1
ATOM 1524 N N . GLU A 1 204 ? 2.931 -12.821 -7.368 1.00 95.12 204 GLU A N 1
ATOM 1525 C CA . GLU A 1 204 ? 2.407 -14.170 -7.550 1.00 95.12 204 GLU A CA 1
ATOM 1526 C C . GLU A 1 204 ? 1.309 -14.451 -6.526 1.00 95.12 204 GLU A C 1
ATOM 1528 O O . GLU A 1 204 ? 1.458 -14.101 -5.359 1.00 95.12 204 GLU A O 1
ATOM 1533 N N . ASN A 1 205 ? 0.256 -15.175 -6.914 1.00 95.81 205 ASN A N 1
ATOM 1534 C CA . ASN A 1 205 ? -0.897 -15.455 -6.048 1.00 95.81 205 ASN A CA 1
ATOM 1535 C C . ASN A 1 205 ? -0.529 -16.008 -4.651 1.00 95.81 205 ASN A C 1
ATOM 1537 O O . ASN A 1 205 ? -1.117 -15.609 -3.651 1.00 95.81 205 ASN A O 1
ATOM 1541 N N . ARG A 1 206 ? 0.515 -16.841 -4.554 1.00 95.38 206 ARG A N 1
ATOM 1542 C CA . ARG A 1 206 ? 1.040 -17.377 -3.281 1.00 95.38 206 ARG A CA 1
ATOM 1543 C C . ARG A 1 206 ? 1.680 -16.339 -2.338 1.00 95.38 206 ARG A C 1
ATOM 1545 O O . ARG A 1 206 ? 2.098 -16.714 -1.248 1.00 95.38 206 ARG A O 1
ATOM 1552 N N . CYS A 1 207 ? 1.810 -15.077 -2.748 1.00 96.50 207 CYS A N 1
ATOM 1553 C CA . CYS A 1 207 ? 2.453 -14.009 -1.975 1.00 96.50 207 CYS A CA 1
ATOM 1554 C C . CYS A 1 207 ? 1.469 -13.168 -1.135 1.00 96.50 207 CYS A C 1
ATOM 1556 O O . CYS A 1 207 ? 1.821 -12.067 -0.714 1.00 96.50 207 CYS A O 1
ATOM 1558 N N . ALA A 1 208 ? 0.265 -13.681 -0.855 1.00 97.62 208 ALA A N 1
ATOM 1559 C CA . ALA A 1 208 ? -0.660 -13.100 0.123 1.00 97.62 208 ALA A CA 1
ATOM 1560 C C . ALA A 1 208 ? -0.058 -13.101 1.542 1.00 97.62 208 ALA A C 1
ATOM 1562 O O . ALA A 1 208 ? 0.155 -14.186 2.100 1.00 97.62 208 ALA A O 1
ATOM 1563 N N . PRO A 1 209 ? 0.216 -11.938 2.162 1.00 96.81 209 PRO A N 1
ATOM 1564 C CA . PRO A 1 209 ? 0.791 -11.893 3.504 1.00 96.81 209 PRO A CA 1
ATOM 1565 C C . PRO A 1 209 ? -0.105 -12.500 4.590 1.00 96.81 209 PRO A C 1
ATOM 1567 O O . PRO A 1 209 ? 0.437 -13.015 5.566 1.00 96.81 209 PRO A O 1
ATOM 1570 N N . SER A 1 210 ? -1.435 -12.522 4.433 1.00 97.25 210 SER A N 1
ATOM 1571 C CA . SER A 1 210 ? -2.343 -13.193 5.380 1.00 97.25 210 SER A CA 1
ATOM 1572 C C . SER A 1 210 ? -2.100 -14.709 5.491 1.00 97.25 210 SER A C 1
ATOM 1574 O O . SER A 1 210 ? -2.392 -15.317 6.524 1.00 97.25 210 SER A O 1
ATOM 1576 N N . GLN A 1 211 ? -1.517 -15.320 4.454 1.00 96.44 211 GLN A N 1
ATOM 1577 C CA . GLN A 1 211 ? -1.294 -16.765 4.334 1.00 96.44 211 GLN A CA 1
ATOM 1578 C C . GLN A 1 211 ? 0.160 -17.176 4.645 1.00 96.44 211 GLN A C 1
ATOM 1580 O O . GLN A 1 211 ? 0.541 -18.327 4.430 1.00 96.44 211 GLN A O 1
ATOM 1585 N N . ALA A 1 212 ? 0.981 -16.266 5.185 1.00 94.94 212 ALA A N 1
ATOM 1586 C CA . ALA A 1 212 ? 2.369 -16.529 5.562 1.00 94.94 212 ALA A CA 1
ATOM 1587 C C . ALA A 1 212 ? 2.667 -16.059 6.994 1.00 94.94 212 ALA A C 1
ATOM 1589 O O . ALA A 1 212 ? 2.413 -14.910 7.336 1.00 94.94 212 ALA A O 1
ATOM 1590 N N . ALA A 1 213 ? 3.291 -16.914 7.815 1.00 89.81 213 ALA A N 1
ATOM 1591 C CA . ALA A 1 213 ? 3.570 -16.608 9.226 1.00 89.81 213 ALA A CA 1
ATOM 1592 C C . ALA A 1 213 ? 4.382 -15.311 9.414 1.00 89.81 213 ALA A C 1
ATOM 1594 O O . ALA A 1 213 ? 4.018 -14.447 10.203 1.00 89.81 213 ALA A O 1
ATOM 1595 N N . ASN A 1 214 ? 5.450 -15.121 8.631 1.00 89.69 214 ASN A N 1
ATOM 1596 C CA . ASN A 1 214 ? 6.251 -13.893 8.666 1.00 89.69 214 ASN A CA 1
ATOM 1597 C C . ASN A 1 214 ? 5.634 -12.722 7.874 1.00 89.69 214 ASN A C 1
ATOM 1599 O O . ASN A 1 214 ? 6.268 -11.669 7.762 1.00 89.69 214 ASN A O 1
ATOM 1603 N N . MET A 1 215 ? 4.446 -12.912 7.285 1.00 94.38 215 MET A N 1
ATOM 1604 C CA . MET A 1 215 ? 3.738 -11.960 6.422 1.00 94.38 215 MET A CA 1
ATOM 1605 C C . MET A 1 215 ? 4.638 -11.376 5.321 1.00 94.38 215 MET A C 1
ATOM 1607 O O . MET A 1 215 ? 4.551 -10.191 5.002 1.00 94.38 215 MET A O 1
ATOM 1611 N N . PHE A 1 216 ? 5.576 -12.182 4.805 1.00 92.06 216 PHE A N 1
ATOM 1612 C CA . PHE A 1 216 ? 6.607 -11.766 3.846 1.00 92.06 216 PHE A CA 1
ATOM 1613 C C . PHE A 1 216 ? 7.383 -10.501 4.273 1.00 92.06 216 PHE A C 1
ATOM 1615 O O . PHE A 1 216 ? 7.661 -9.625 3.463 1.00 92.06 216 PHE A O 1
ATOM 1622 N N . GLY A 1 217 ? 7.726 -10.401 5.562 1.00 87.50 217 GLY A N 1
ATOM 1623 C CA . GLY A 1 217 ? 8.494 -9.288 6.139 1.00 87.50 217 GLY A CA 1
ATOM 1624 C C . GLY A 1 217 ? 7.649 -8.223 6.845 1.00 87.50 217 GLY A C 1
ATOM 1625 O O . GLY A 1 217 ? 8.201 -7.394 7.563 1.00 87.50 217 GLY A O 1
ATOM 1626 N N . ASN A 1 218 ? 6.318 -8.271 6.728 1.00 91.62 218 ASN A N 1
ATOM 1627 C CA . ASN A 1 218 ? 5.421 -7.291 7.355 1.00 91.62 218 ASN A CA 1
ATOM 1628 C C . ASN A 1 218 ? 5.102 -7.596 8.843 1.00 91.62 218 ASN A C 1
ATOM 1630 O O . ASN A 1 218 ? 4.568 -6.738 9.552 1.00 91.62 218 ASN A O 1
ATOM 1634 N N . LEU A 1 219 ? 5.473 -8.781 9.356 1.00 92.44 219 LEU A N 1
ATOM 1635 C CA . LEU A 1 219 ? 5.226 -9.207 10.745 1.00 92.44 219 LEU A CA 1
ATOM 1636 C C . LEU A 1 219 ? 5.732 -8.220 11.828 1.00 92.44 219 LEU A C 1
ATOM 1638 O O . LEU A 1 219 ? 4.975 -7.983 12.775 1.00 92.44 219 LEU A O 1
ATOM 1642 N N . PRO A 1 220 ? 6.937 -7.609 11.749 1.00 90.00 220 PRO A N 1
ATOM 1643 C CA . PRO A 1 220 ? 7.391 -6.643 12.756 1.00 90.00 220 PRO A CA 1
ATOM 1644 C C . PRO A 1 220 ? 6.485 -5.409 12.827 1.00 90.00 220 PRO A C 1
ATOM 1646 O O . PRO A 1 220 ? 6.125 -4.964 13.919 1.00 90.00 220 PRO A O 1
ATOM 1649 N N . THR A 1 221 ? 6.040 -4.919 11.666 1.00 91.81 221 THR A N 1
ATOM 1650 C CA . THR A 1 221 ? 5.125 -3.780 11.567 1.00 91.81 221 THR A CA 1
ATOM 1651 C C . THR A 1 221 ? 3.765 -4.110 12.187 1.00 91.81 221 THR A C 1
ATOM 1653 O O . THR A 1 221 ? 3.306 -3.381 13.068 1.00 91.81 221 THR A O 1
ATOM 1656 N N . VAL A 1 222 ? 3.153 -5.243 11.818 1.00 95.38 222 VAL A N 1
ATOM 1657 C CA . VAL A 1 222 ? 1.872 -5.691 12.398 1.00 95.38 222 VAL A CA 1
ATOM 1658 C C . VAL A 1 222 ? 1.991 -5.889 13.915 1.00 95.38 222 VAL A C 1
ATOM 1660 O O . VAL A 1 222 ? 1.165 -5.374 14.668 1.00 95.38 222 VAL A O 1
ATOM 1663 N N . THR A 1 223 ? 3.067 -6.533 14.383 1.00 93.81 223 THR A N 1
ATOM 1664 C CA . THR A 1 223 ? 3.368 -6.703 15.817 1.00 93.81 223 THR A CA 1
ATOM 1665 C C . THR A 1 223 ? 3.409 -5.363 16.555 1.00 93.81 223 THR A C 1
ATOM 1667 O O . THR A 1 223 ? 2.754 -5.205 17.588 1.00 93.81 223 THR A O 1
ATOM 1670 N N . ARG A 1 224 ? 4.150 -4.374 16.036 1.00 91.88 224 ARG A N 1
ATOM 1671 C CA . ARG A 1 224 ? 4.300 -3.067 16.694 1.00 91.88 224 ARG A CA 1
ATOM 1672 C C . ARG A 1 224 ? 2.998 -2.273 16.735 1.00 91.88 224 ARG A C 1
ATOM 1674 O O . ARG A 1 224 ? 2.768 -1.608 17.742 1.00 91.88 224 ARG A O 1
ATOM 1681 N N . LEU A 1 225 ? 2.150 -2.357 15.706 1.00 95.44 225 LEU A N 1
ATOM 1682 C CA . LEU A 1 225 ? 0.819 -1.732 15.689 1.00 95.44 225 LEU A CA 1
ATOM 1683 C C . LEU A 1 225 ? -0.116 -2.374 16.730 1.00 95.44 225 LEU A C 1
ATOM 1685 O O . LEU A 1 225 ? -0.733 -1.662 17.522 1.00 95.44 225 LEU A O 1
ATOM 1689 N N . LEU A 1 226 ? -0.147 -3.709 16.805 1.00 96.75 226 LEU A N 1
ATOM 1690 C CA . LEU A 1 226 ? -0.944 -4.451 17.793 1.00 96.75 226 LEU A CA 1
ATOM 1691 C C . LEU A 1 226 ? -0.523 -4.130 19.236 1.00 96.75 226 LEU A C 1
ATOM 1693 O O . LEU A 1 226 ? -1.377 -3.941 20.102 1.00 96.75 226 LEU A O 1
ATOM 1697 N N . GLN A 1 227 ? 0.782 -3.970 19.490 1.00 93.50 227 GLN A N 1
ATOM 1698 C CA . GLN A 1 227 ? 1.321 -3.538 20.790 1.00 93.50 227 GLN A CA 1
ATOM 1699 C C . GLN A 1 227 ? 0.870 -2.128 21.223 1.00 93.50 227 GLN A C 1
ATOM 1701 O O . GLN A 1 227 ? 1.023 -1.776 22.391 1.00 93.50 227 GLN A O 1
ATOM 1706 N N . GLN A 1 228 ? 0.294 -1.317 20.326 1.00 94.31 228 GLN A N 1
ATOM 1707 C CA . GLN A 1 228 ? -0.306 -0.023 20.682 1.00 94.31 228 GLN A CA 1
ATOM 1708 C C . GLN A 1 228 ? -1.762 -0.135 21.155 1.00 94.31 228 GLN A C 1
ATOM 1710 O O . GLN A 1 228 ? -2.355 0.878 21.526 1.00 94.31 228 GLN A O 1
ATOM 1715 N N . GLY A 1 229 ? -2.353 -1.334 21.115 1.00 95.81 229 GLY A N 1
ATOM 1716 C CA . GLY A 1 229 ? -3.791 -1.515 21.292 1.00 95.81 229 GLY A CA 1
ATOM 1717 C C . GLY A 1 229 ? -4.590 -1.038 20.076 1.00 95.81 229 GLY A C 1
ATOM 1718 O O . GLY A 1 229 ? -5.673 -0.477 20.239 1.00 95.81 229 GLY A O 1
ATOM 1719 N N . TRP A 1 230 ? -4.058 -1.218 18.863 1.00 98.25 230 TRP A N 1
ATOM 1720 C CA . TRP A 1 230 ? -4.768 -0.938 17.612 1.00 98.25 230 TRP A CA 1
ATOM 1721 C C . TRP A 1 230 ? -5.021 -2.232 16.843 1.00 98.25 230 TRP A C 1
ATOM 1723 O O . TRP A 1 230 ? -4.121 -3.059 16.706 1.00 98.25 230 TRP A O 1
ATOM 1733 N N . ALA A 1 231 ? -6.236 -2.402 16.326 1.00 98.81 231 ALA A N 1
ATOM 1734 C CA . ALA A 1 231 ? -6.538 -3.488 15.405 1.00 98.81 231 ALA A CA 1
ATOM 1735 C C . ALA A 1 231 ? -5.928 -3.192 14.035 1.00 98.81 231 ALA A C 1
ATOM 1737 O O . ALA A 1 231 ? -5.951 -2.052 13.573 1.00 98.81 231 ALA A O 1
ATOM 1738 N N . VAL A 1 232 ? -5.408 -4.222 13.376 1.00 98.88 232 VAL A N 1
ATOM 1739 C CA . VAL A 1 232 ? -4.815 -4.114 12.041 1.00 98.88 232 VAL A CA 1
ATOM 1740 C C . VAL A 1 232 ? -5.731 -4.816 11.052 1.00 98.88 232 VAL A C 1
ATOM 1742 O O . VAL A 1 232 ? -5.961 -6.015 11.175 1.00 98.88 232 VAL A O 1
ATOM 1745 N N . VAL A 1 233 ? -6.246 -4.078 10.073 1.00 98.88 233 VAL A N 1
ATOM 1746 C CA . VAL A 1 233 ? -6.940 -4.636 8.907 1.00 98.88 233 VAL A CA 1
ATOM 1747 C C . VAL A 1 233 ? -5.970 -4.563 7.739 1.00 98.88 233 VAL A C 1
ATOM 1749 O O . VAL A 1 233 ? -5.562 -3.469 7.355 1.00 98.88 233 VAL A O 1
ATOM 1752 N N . MET A 1 234 ? -5.582 -5.717 7.203 1.00 98.62 234 MET A N 1
ATOM 1753 C CA . MET A 1 234 ? -4.618 -5.841 6.113 1.00 98.62 234 MET A CA 1
ATOM 1754 C C . MET A 1 234 ? -5.287 -6.558 4.940 1.00 98.62 234 MET A C 1
ATOM 1756 O O . MET A 1 234 ? -5.663 -7.724 5.056 1.00 98.62 234 MET A O 1
ATOM 1760 N N . SER A 1 235 ? -5.457 -5.849 3.824 1.00 98.50 235 SER A N 1
ATOM 1761 C CA . SER A 1 235 ? -5.767 -6.469 2.531 1.00 98.50 235 SER A CA 1
ATOM 1762 C C . SER A 1 235 ? -4.533 -7.220 2.032 1.00 98.50 235 SER A C 1
ATOM 1764 O O . SER A 1 235 ? -3.427 -6.741 2.261 1.00 98.50 235 SER A O 1
ATOM 1766 N N . ASP A 1 236 ? -4.706 -8.344 1.336 1.00 98.50 236 ASP A N 1
ATOM 1767 C CA . ASP A 1 236 ? -3.617 -8.968 0.570 1.00 98.50 236 ASP A CA 1
ATOM 1768 C C . ASP A 1 236 ? -3.386 -8.286 -0.794 1.00 98.50 236 ASP A C 1
ATOM 1770 O O . ASP A 1 236 ? -2.390 -8.573 -1.441 1.00 98.50 236 ASP A O 1
ATOM 1774 N N . TYR A 1 237 ? -4.294 -7.402 -1.233 1.00 98.62 237 TYR A N 1
ATOM 1775 C CA . TYR A 1 237 ? -4.490 -6.933 -2.615 1.00 98.62 237 TYR A CA 1
ATOM 1776 C C . TYR A 1 237 ? -4.978 -8.000 -3.603 1.00 98.62 237 TYR A C 1
ATOM 1778 O O . TYR A 1 237 ? -4.662 -9.187 -3.519 1.00 98.62 237 TYR A O 1
ATOM 1786 N N . ARG A 1 238 ? -5.743 -7.564 -4.609 1.00 98.25 238 ARG A N 1
ATOM 1787 C CA . ARG A 1 238 ? -6.249 -8.448 -5.665 1.00 98.25 238 ARG A CA 1
ATOM 1788 C C . ARG A 1 238 ? -5.116 -9.113 -6.447 1.00 98.25 238 ARG A C 1
ATOM 1790 O O . ARG A 1 238 ? -4.078 -8.499 -6.713 1.00 98.25 238 ARG A O 1
ATOM 1797 N N . GLY A 1 239 ? -5.331 -10.374 -6.813 1.00 97.31 239 GLY A N 1
ATOM 1798 C CA . GLY A 1 239 ? -4.344 -11.235 -7.467 1.00 97.31 239 GLY A CA 1
ATOM 1799 C C . GLY A 1 239 ? -3.341 -11.884 -6.506 1.00 97.31 239 GLY A C 1
ATOM 1800 O O . GLY A 1 239 ? -2.695 -12.859 -6.885 1.00 97.31 239 GLY A O 1
ATOM 1801 N N . LEU A 1 240 ? -3.236 -11.413 -5.258 1.00 97.75 240 LEU A N 1
ATOM 1802 C CA . LEU A 1 240 ? -2.537 -12.096 -4.168 1.00 97.75 240 LEU A CA 1
ATOM 1803 C C . LEU A 1 240 ? -3.593 -12.810 -3.310 1.00 97.75 240 LEU A C 1
ATOM 1805 O O . LEU A 1 240 ? -4.625 -12.235 -2.970 1.00 97.75 240 LEU A O 1
ATOM 1809 N N . GLY A 1 241 ? -3.418 -14.111 -3.068 1.00 95.62 241 GLY A N 1
ATOM 1810 C CA . GLY A 1 241 ? -4.378 -14.970 -2.348 1.00 95.62 241 GLY A CA 1
ATOM 1811 C C . GLY A 1 241 ? -5.719 -15.195 -3.061 1.00 95.62 241 GLY A C 1
ATOM 1812 O O . GLY A 1 241 ? -6.490 -16.064 -2.664 1.00 95.62 241 GLY A O 1
ATOM 1813 N N . SER A 1 242 ? -5.961 -14.463 -4.148 1.00 95.94 242 SER A N 1
ATOM 1814 C CA . SER A 1 242 ? -7.215 -14.320 -4.883 1.00 95.94 242 SER A CA 1
ATOM 1815 C C . SER A 1 242 ? -7.004 -14.492 -6.401 1.00 95.94 242 SER A C 1
ATOM 1817 O O . SER A 1 242 ? -5.884 -14.291 -6.884 1.00 95.94 242 SER A O 1
ATOM 1819 N N . PRO A 1 243 ? -8.029 -14.895 -7.180 1.00 94.88 243 PRO A N 1
ATOM 1820 C CA . PRO A 1 243 ? -7.883 -15.143 -8.617 1.00 94.88 243 PRO A CA 1
ATOM 1821 C C . PRO A 1 243 ? -7.420 -13.920 -9.427 1.00 94.88 243 PRO A C 1
ATOM 1823 O O . PRO A 1 243 ? -7.817 -12.790 -9.154 1.00 94.88 243 PRO A O 1
ATOM 1826 N N . GLY A 1 244 ? -6.647 -14.168 -10.489 1.00 94.06 244 GLY A N 1
ATOM 1827 C CA . GLY A 1 244 ? -6.104 -13.135 -11.380 1.00 94.06 244 GLY A CA 1
ATOM 1828 C C . GLY A 1 244 ? -4.615 -12.857 -11.150 1.00 94.06 244 GLY A C 1
ATOM 1829 O O . GLY A 1 244 ? -3.960 -13.527 -10.356 1.00 94.06 244 GLY A O 1
ATOM 1830 N N . GLY A 1 245 ? -4.069 -11.891 -11.892 1.00 94.81 245 GLY A N 1
ATOM 1831 C CA . GLY A 1 245 ? -2.724 -11.357 -11.661 1.00 94.81 245 GLY A CA 1
ATOM 1832 C C . GLY A 1 245 ? -2.770 -10.144 -10.733 1.00 94.81 245 GLY A C 1
ATOM 1833 O O . GLY A 1 245 ? -3.773 -9.434 -10.710 1.00 94.81 245 GLY A O 1
ATOM 1834 N N . HIS A 1 246 ? -1.695 -9.892 -9.986 1.00 97.50 246 HIS A N 1
ATOM 1835 C CA . HIS A 1 246 ? -1.596 -8.716 -9.121 1.00 97.50 246 HIS A CA 1
ATOM 1836 C C . HIS A 1 246 ? -1.194 -7.458 -9.923 1.00 97.50 246 HIS A C 1
ATOM 1838 O O . HIS A 1 246 ? -0.100 -7.451 -10.497 1.00 97.50 246 HIS A O 1
ATOM 1844 N N . PRO A 1 247 ? -2.006 -6.378 -9.950 1.00 97.56 247 PRO A N 1
ATOM 1845 C CA . PRO A 1 247 ? -1.654 -5.104 -10.588 1.00 97.56 247 PRO A CA 1
ATOM 1846 C C . PRO A 1 247 ? -0.609 -4.330 -9.760 1.00 97.56 247 PRO A C 1
ATOM 1848 O O . PRO A 1 247 ? -0.901 -3.330 -9.102 1.00 97.56 247 PRO A O 1
ATOM 1851 N N . TYR A 1 248 ? 0.631 -4.824 -9.751 1.00 97.94 248 TYR A N 1
ATOM 1852 C CA . TYR A 1 248 ? 1.717 -4.271 -8.941 1.00 97.94 248 TYR A CA 1
ATOM 1853 C C . TYR A 1 248 ? 1.962 -2.788 -9.235 1.00 97.94 248 TYR A C 1
ATOM 1855 O O . TYR A 1 248 ? 2.077 -2.391 -10.396 1.00 97.94 248 TYR A O 1
ATOM 1863 N N . MET A 1 249 ? 2.053 -1.966 -8.186 1.00 97.69 249 MET A N 1
ATOM 1864 C CA . MET A 1 249 ? 2.161 -0.500 -8.281 1.00 97.69 249 MET A CA 1
ATOM 1865 C C . MET A 1 249 ? 1.014 0.212 -9.036 1.00 97.69 249 MET A C 1
ATOM 1867 O O . MET A 1 249 ? 1.146 1.392 -9.372 1.00 97.69 249 MET A O 1
ATOM 1871 N N . TYR A 1 250 ? -0.130 -0.454 -9.264 1.00 98.25 250 TYR A N 1
ATOM 1872 C CA . TYR A 1 250 ? -1.354 0.206 -9.726 1.00 98.25 250 TYR A CA 1
ATOM 1873 C C . TYR A 1 250 ? -2.145 0.750 -8.531 1.00 98.25 250 TYR A C 1
ATOM 1875 O O . TYR A 1 250 ? -2.973 0.065 -7.923 1.00 98.25 250 TYR A O 1
ATOM 1883 N N . ALA A 1 251 ? -1.880 2.009 -8.180 1.00 97.81 251 ALA A N 1
ATOM 1884 C CA . ALA A 1 251 ? -2.464 2.643 -6.999 1.00 97.81 251 ALA A CA 1
ATOM 1885 C C . ALA A 1 251 ? -4.009 2.604 -6.946 1.00 97.81 251 ALA A C 1
ATOM 1887 O O . ALA A 1 251 ? -4.527 2.418 -5.844 1.00 97.81 251 ALA A O 1
ATOM 1888 N N . PRO A 1 252 ? -4.766 2.756 -8.061 1.00 97.38 252 PRO A N 1
ATOM 1889 C CA . PRO A 1 252 ? -6.229 2.735 -8.015 1.00 97.38 252 PRO A CA 1
ATOM 1890 C C . PRO A 1 252 ? -6.809 1.437 -7.440 1.00 97.38 252 PRO A C 1
ATOM 1892 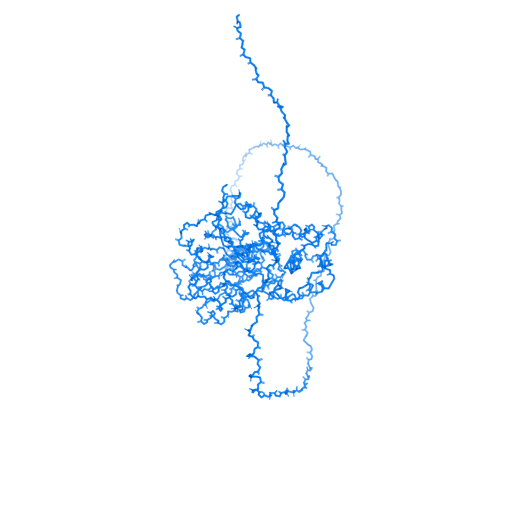O O . PRO A 1 252 ? -7.581 1.499 -6.491 1.00 97.38 252 PRO A O 1
ATOM 1895 N N . SER A 1 253 ? -6.400 0.265 -7.941 1.00 97.75 253 SER A N 1
ATOM 1896 C CA . SER A 1 253 ? -6.953 -1.008 -7.454 1.00 97.75 253 SER A CA 1
ATOM 1897 C C . SER A 1 253 ? -6.532 -1.314 -6.021 1.00 97.75 253 SER A C 1
ATOM 1899 O O . SER A 1 253 ? -7.346 -1.775 -5.231 1.00 97.75 253 SER A O 1
ATOM 1901 N N . ALA A 1 254 ? -5.278 -1.018 -5.664 1.00 98.44 254 ALA A N 1
ATOM 1902 C CA . ALA A 1 254 ? -4.786 -1.244 -4.307 1.00 98.44 254 ALA A CA 1
ATOM 1903 C C . ALA A 1 254 ? -5.469 -0.321 -3.276 1.00 98.44 254 ALA A C 1
ATOM 1905 O O . ALA A 1 254 ? -5.629 -0.701 -2.119 1.00 98.44 254 ALA A O 1
ATOM 1906 N N . ALA A 1 255 ? -5.896 0.879 -3.680 1.00 98.44 255 ALA A N 1
ATOM 1907 C CA . ALA A 1 255 ? -6.663 1.786 -2.831 1.00 98.44 255 ALA A CA 1
ATOM 1908 C C . ALA A 1 255 ? -8.095 1.296 -2.579 1.00 98.44 255 ALA A C 1
ATOM 1910 O O . ALA A 1 255 ? -8.530 1.292 -1.425 1.00 98.44 255 ALA A O 1
ATOM 1911 N N . ASP A 1 256 ? -8.789 0.858 -3.635 1.00 98.56 256 ASP A N 1
ATOM 1912 C CA . ASP A 1 256 ? -10.111 0.232 -3.530 1.00 98.56 256 ASP A CA 1
ATOM 1913 C C . ASP A 1 256 ? -10.029 -0.989 -2.592 1.00 98.56 256 ASP A C 1
ATOM 1915 O O . ASP A 1 256 ? -10.777 -1.075 -1.617 1.00 98.56 256 ASP A O 1
ATOM 1919 N N . ASP A 1 257 ? -9.034 -1.865 -2.804 1.00 98.81 257 ASP A N 1
ATOM 1920 C CA . ASP A 1 257 ? -8.803 -3.074 -2.002 1.00 98.81 257 ASP A CA 1
ATOM 1921 C C . ASP A 1 257 ? -8.605 -2.762 -0.505 1.00 98.81 257 ASP A C 1
ATOM 1923 O O . ASP A 1 257 ? -9.139 -3.480 0.343 1.00 98.81 257 ASP A O 1
ATOM 1927 N N . VAL A 1 258 ? -7.863 -1.698 -0.160 1.00 98.88 258 VAL A N 1
ATOM 1928 C CA . VAL A 1 258 ? -7.616 -1.279 1.237 1.00 98.88 258 VAL A CA 1
ATOM 1929 C C . VAL A 1 258 ? -8.882 -0.751 1.907 1.00 98.88 258 VAL A C 1
ATOM 1931 O O . VAL A 1 258 ? -9.150 -1.098 3.058 1.00 98.88 258 VAL A O 1
ATOM 1934 N N . LEU A 1 259 ? -9.662 0.085 1.220 1.00 98.81 259 LEU A N 1
ATOM 1935 C CA . LEU A 1 259 ? -10.884 0.669 1.784 1.00 98.81 259 LEU A CA 1
ATOM 1936 C C . LEU A 1 259 ? -11.994 -0.386 1.923 1.00 98.81 259 LEU A C 1
ATOM 1938 O O . LEU A 1 259 ? -12.665 -0.457 2.956 1.00 98.81 259 LEU A O 1
ATOM 1942 N N . ASP A 1 260 ? -12.121 -1.271 0.936 1.00 98.81 260 ASP A N 1
ATOM 1943 C CA . ASP A 1 260 ? -13.101 -2.357 0.940 1.00 98.81 260 ASP A CA 1
ATOM 1944 C C . ASP A 1 260 ? -12.773 -3.436 1.981 1.00 98.81 260 ASP A C 1
ATOM 1946 O O . ASP A 1 260 ? -13.687 -3.960 2.621 1.00 98.81 260 ASP A O 1
ATOM 1950 N N . ALA A 1 261 ? -11.486 -3.699 2.250 1.00 98.81 261 ALA A N 1
ATOM 1951 C CA . ALA A 1 261 ? -11.078 -4.552 3.367 1.00 98.81 261 ALA A CA 1
ATOM 1952 C C . ALA A 1 261 ? -11.578 -4.007 4.714 1.00 98.81 261 ALA A C 1
ATOM 1954 O O . ALA A 1 261 ? -12.004 -4.786 5.564 1.00 98.81 261 ALA A O 1
ATOM 1955 N N . VAL A 1 262 ? -11.573 -2.683 4.917 1.00 98.81 262 VAL A N 1
ATOM 1956 C CA . VAL A 1 262 ? -12.079 -2.060 6.155 1.00 98.81 262 VAL A CA 1
ATOM 1957 C C . VAL A 1 262 ? -13.601 -2.184 6.263 1.00 98.81 262 VAL A C 1
ATOM 1959 O O . VAL A 1 262 ? -14.093 -2.525 7.340 1.00 98.81 262 VAL A O 1
ATOM 1962 N N . ARG A 1 263 ? -14.345 -1.987 5.163 1.00 98.31 263 ARG A N 1
ATOM 1963 C CA . ARG A 1 263 ? -15.803 -2.227 5.114 1.00 98.31 263 ARG A CA 1
ATOM 1964 C C . ARG A 1 263 ? -16.150 -3.684 5.454 1.00 98.31 263 ARG A C 1
ATOM 1966 O O . ARG A 1 263 ? -17.001 -3.938 6.313 1.00 98.31 263 ARG A O 1
ATOM 1973 N N . ALA A 1 264 ? -15.448 -4.639 4.841 1.00 98.50 264 ALA A N 1
ATOM 1974 C CA . ALA A 1 264 ? -15.627 -6.066 5.100 1.00 98.50 264 ALA A CA 1
ATOM 1975 C C . ALA A 1 264 ? -15.267 -6.426 6.551 1.00 98.50 264 ALA A C 1
ATOM 1977 O O . ALA A 1 264 ? -16.015 -7.138 7.226 1.00 98.50 264 ALA A O 1
ATOM 1978 N N . ALA A 1 265 ? -14.162 -5.880 7.066 1.00 98.56 265 ALA A N 1
ATOM 1979 C CA . ALA A 1 265 ? -13.702 -6.091 8.433 1.00 98.56 265 ALA A CA 1
ATOM 1980 C C . ALA A 1 265 ? -14.698 -5.568 9.477 1.00 98.56 265 ALA A C 1
ATOM 1982 O O . ALA A 1 265 ? -15.044 -6.310 10.390 1.00 98.56 265 ALA A O 1
ATOM 1983 N N . GLN A 1 266 ? -15.209 -4.338 9.335 1.00 97.62 266 GLN A N 1
ATOM 1984 C CA . GLN A 1 266 ? -16.200 -3.771 10.265 1.00 97.62 266 GLN A CA 1
ATOM 1985 C C . GLN A 1 266 ? -17.550 -4.505 10.229 1.00 97.62 266 GLN A C 1
ATOM 1987 O O . GLN A 1 266 ? -18.284 -4.484 11.215 1.00 97.62 266 GLN A O 1
ATOM 1992 N N . THR A 1 267 ? -17.863 -5.187 9.124 1.00 96.56 267 THR A N 1
ATOM 1993 C CA . THR A 1 267 ? -19.039 -6.068 9.013 1.00 96.56 267 THR A CA 1
ATOM 1994 C C . THR A 1 267 ? -18.804 -7.429 9.685 1.00 96.56 267 THR A C 1
ATOM 1996 O O . THR A 1 267 ? -19.727 -8.008 10.252 1.00 96.56 267 THR A O 1
ATOM 1999 N N . THR A 1 268 ? -17.570 -7.938 9.634 1.00 96.81 268 THR A N 1
ATOM 2000 C CA . THR A 1 268 ? -17.208 -9.301 10.072 1.00 96.81 268 THR A CA 1
ATOM 2001 C C . THR A 1 268 ? -16.749 -9.368 11.535 1.00 96.81 268 THR A C 1
ATOM 2003 O O . THR A 1 268 ? -16.939 -10.388 12.194 1.00 96.81 268 THR A O 1
ATOM 2006 N N . VAL A 1 269 ? -16.142 -8.296 12.055 1.00 97.75 269 VAL A N 1
ATOM 2007 C CA . VAL A 1 269 ? -15.462 -8.259 13.360 1.00 97.75 269 VAL A CA 1
ATOM 2008 C C . VAL A 1 269 ? -16.029 -7.115 14.220 1.00 97.75 269 VAL A C 1
ATOM 2010 O O . VAL A 1 269 ? -15.595 -5.967 14.086 1.00 97.75 269 VAL A O 1
ATOM 2013 N N . PRO A 1 270 ? -17.002 -7.391 15.111 1.00 96.12 270 PRO A N 1
ATOM 2014 C CA . PRO A 1 270 ? -17.730 -6.358 15.856 1.00 96.12 270 PRO A CA 1
ATOM 2015 C C . PRO A 1 270 ? -16.893 -5.637 16.925 1.00 96.12 270 PRO A C 1
ATOM 2017 O O . PRO A 1 270 ? -17.321 -4.602 17.434 1.00 96.12 270 PRO A O 1
ATOM 2020 N N . GLU A 1 271 ? -15.708 -6.140 17.286 1.00 97.75 271 GLU A N 1
ATOM 2021 C CA . GLU A 1 271 ? -14.790 -5.446 18.201 1.00 97.75 271 GLU A CA 1
ATOM 2022 C C . GLU A 1 271 ? -14.038 -4.270 17.555 1.00 97.75 271 GLU A C 1
ATOM 2024 O O . GLU A 1 271 ? -13.333 -3.543 18.262 1.00 97.75 271 GLU A O 1
ATOM 2029 N N . LEU A 1 272 ? -14.145 -4.078 16.235 1.00 98.50 272 LEU A N 1
ATOM 2030 C CA . LEU A 1 272 ? -13.517 -2.957 15.537 1.00 98.50 272 LEU A CA 1
ATOM 2031 C C . LEU A 1 272 ? -14.263 -1.645 15.793 1.00 98.50 272 LEU A C 1
ATOM 2033 O O . LEU A 1 272 ? -15.483 -1.550 15.675 1.00 98.50 272 LEU A O 1
ATOM 2037 N N . GLY A 1 273 ? -13.502 -0.603 16.111 1.00 97.31 273 GLY A N 1
ATOM 2038 C CA . GLY A 1 273 ? -14.018 0.745 16.271 1.00 97.31 273 GLY A CA 1
ATOM 2039 C C . GLY A 1 273 ? -14.155 1.499 14.951 1.00 97.31 273 GLY A C 1
ATOM 2040 O O . GLY A 1 273 ? -13.695 1.075 13.889 1.00 97.31 273 GLY A O 1
ATOM 2041 N N . ARG A 1 274 ? -14.782 2.679 15.025 1.00 96.62 274 ARG A N 1
ATOM 2042 C CA . ARG A 1 274 ? -15.008 3.540 13.850 1.00 96.62 274 ARG A CA 1
ATOM 2043 C C . ARG A 1 274 ? -13.805 4.393 13.447 1.00 96.62 274 ARG A C 1
ATOM 2045 O O . ARG A 1 274 ? -13.714 4.771 12.286 1.00 96.62 274 ARG A O 1
ATOM 2052 N N . SER A 1 275 ? -12.917 4.741 14.385 1.00 97.44 275 SER A N 1
ATOM 2053 C CA . SER A 1 275 ? -11.745 5.581 14.086 1.00 97.44 275 SER A CA 1
ATOM 2054 C C . SER A 1 275 ? -10.710 4.786 13.298 1.00 97.44 275 SER A C 1
ATOM 2056 O O . SER A 1 275 ? -10.096 3.872 13.848 1.00 97.44 275 SER A O 1
ATOM 2058 N N . ILE A 1 276 ? -10.511 5.176 12.040 1.00 98.75 276 ILE A N 1
ATOM 2059 C CA . ILE A 1 276 ? -9.589 4.531 11.104 1.00 98.75 276 ILE A CA 1
ATOM 2060 C C . ILE A 1 276 ? -8.391 5.448 10.857 1.00 98.75 276 ILE A C 1
ATOM 2062 O O . ILE A 1 276 ? -8.553 6.650 10.646 1.00 98.75 276 ILE A O 1
ATOM 2066 N N . VAL A 1 277 ? -7.188 4.888 10.842 1.00 98.81 277 VAL A N 1
ATOM 2067 C CA . VAL A 1 277 ? -5.983 5.534 10.312 1.00 98.81 277 VAL A CA 1
ATOM 2068 C C . VAL A 1 277 ? -5.501 4.699 9.139 1.00 98.81 277 VAL A C 1
ATOM 2070 O O . VAL A 1 277 ? -5.329 3.488 9.272 1.00 98.81 277 VAL A O 1
ATOM 2073 N N . LEU A 1 278 ? -5.308 5.336 7.987 1.00 98.88 278 LEU A N 1
ATOM 2074 C CA . LEU A 1 278 ? -4.723 4.668 6.829 1.00 98.88 278 LEU A CA 1
ATOM 2075 C C . LEU A 1 278 ? -3.200 4.687 7.008 1.00 98.88 278 LEU A C 1
ATOM 2077 O O . LEU A 1 278 ? -2.629 5.757 7.228 1.00 98.88 278 LEU A O 1
ATOM 2081 N N . TYR A 1 279 ? -2.542 3.531 6.947 1.00 98.75 279 TYR A N 1
ATOM 2082 C CA . TYR A 1 279 ? -1.092 3.428 7.114 1.00 98.75 279 TYR A CA 1
ATOM 2083 C C . TYR A 1 279 ? -0.483 2.540 6.034 1.00 98.75 279 TYR A C 1
ATOM 2085 O O . TYR A 1 279 ? -0.962 1.429 5.817 1.00 98.75 279 TYR A O 1
ATOM 2093 N N . GLY A 1 280 ? 0.583 3.012 5.390 1.00 98.06 280 GLY A N 1
ATOM 2094 C CA . GLY A 1 280 ? 1.197 2.309 4.270 1.00 98.06 280 GLY A CA 1
ATOM 2095 C C . GLY A 1 280 ? 2.715 2.403 4.236 1.00 98.06 280 GLY A C 1
ATOM 2096 O O . GLY A 1 280 ? 3.295 3.428 4.600 1.00 98.06 280 GLY A O 1
ATOM 2097 N N . VAL A 1 281 ? 3.349 1.328 3.765 1.00 95.94 281 VAL A N 1
ATOM 2098 C CA . VAL A 1 281 ? 4.807 1.201 3.617 1.00 95.94 281 VAL A CA 1
ATOM 2099 C C . VAL A 1 281 ? 5.159 0.871 2.166 1.00 95.94 281 VAL A C 1
ATOM 2101 O O . VAL A 1 281 ? 4.572 -0.050 1.608 1.00 95.94 281 VAL A O 1
ATOM 2104 N N . SER A 1 282 ? 6.123 1.574 1.559 1.00 95.31 282 SER A N 1
ATOM 2105 C CA . SER A 1 282 ? 6.567 1.338 0.169 1.00 95.31 282 SER A CA 1
ATOM 2106 C C . SER A 1 282 ? 5.373 1.278 -0.808 1.00 95.31 282 SER A C 1
ATOM 2108 O O . SER A 1 282 ? 4.584 2.223 -0.803 1.00 95.31 282 SER A O 1
ATOM 2110 N N . GLN A 1 283 ? 5.170 0.206 -1.591 1.00 96.75 283 GLN A N 1
ATOM 2111 C CA . GLN A 1 283 ? 3.961 -0.020 -2.411 1.00 96.75 283 GLN A CA 1
ATOM 2112 C C . GLN A 1 283 ? 2.668 0.334 -1.656 1.00 96.75 283 GLN A C 1
ATOM 2114 O O . GLN A 1 283 ? 1.842 1.110 -2.143 1.00 96.75 283 GLN A O 1
ATOM 2119 N N . GLY A 1 284 ? 2.511 -0.172 -0.433 1.00 98.00 284 GLY A N 1
ATOM 2120 C CA . GLY A 1 284 ? 1.371 0.136 0.418 1.00 98.00 284 GLY A CA 1
ATOM 2121 C C . GLY A 1 284 ? 1.274 1.613 0.792 1.00 98.00 284 GLY A C 1
ATOM 2122 O O . GLY A 1 284 ? 0.178 2.134 0.930 1.00 98.00 284 GLY A O 1
ATOM 2123 N N . GLY A 1 285 ? 2.388 2.341 0.863 1.00 97.62 285 GLY A N 1
ATOM 2124 C CA . GLY A 1 285 ? 2.406 3.800 1.003 1.00 97.62 285 GLY A CA 1
ATOM 2125 C C . GLY A 1 285 ? 1.768 4.517 -0.193 1.00 97.62 285 GLY A C 1
ATOM 2126 O O . GLY A 1 285 ? 0.987 5.447 -0.002 1.00 97.62 285 GLY A O 1
ATOM 2127 N N . GLN A 1 286 ? 2.022 4.058 -1.422 1.00 98.00 286 GLN A N 1
ATOM 2128 C CA . GLN A 1 286 ? 1.328 4.567 -2.613 1.00 98.00 286 GLN A CA 1
ATOM 2129 C C . GLN A 1 286 ? -0.173 4.223 -2.564 1.00 98.00 286 GLN A C 1
ATOM 2131 O O . GLN A 1 286 ? -1.012 5.107 -2.755 1.00 98.00 286 GLN A O 1
ATOM 2136 N N . ALA A 1 287 ? -0.522 2.975 -2.232 1.00 98.56 287 ALA A N 1
ATOM 2137 C CA . ALA A 1 287 ? -1.914 2.540 -2.082 1.00 98.56 287 ALA A CA 1
ATOM 2138 C C . ALA A 1 287 ? -2.664 3.347 -1.003 1.00 98.56 287 ALA A C 1
ATOM 2140 O O . ALA A 1 287 ? -3.777 3.808 -1.237 1.00 98.56 287 ALA A O 1
ATOM 2141 N N . THR A 1 288 ? -2.037 3.599 0.149 1.00 98.69 288 THR A N 1
ATOM 2142 C CA . THR A 1 288 ? -2.571 4.418 1.248 1.00 98.69 288 THR A CA 1
ATOM 2143 C C . THR A 1 288 ? -2.772 5.873 0.843 1.00 98.69 288 THR A C 1
ATOM 2145 O O . THR A 1 288 ? -3.807 6.454 1.168 1.00 98.69 288 THR A O 1
ATOM 2148 N N . ALA A 1 289 ? -1.826 6.472 0.116 1.00 98.19 289 ALA A N 1
ATOM 2149 C CA . ALA A 1 289 ? -1.982 7.832 -0.389 1.00 98.19 289 ALA A CA 1
ATOM 2150 C C . ALA A 1 289 ? -3.138 7.931 -1.402 1.00 98.19 289 ALA A C 1
ATOM 2152 O O . ALA A 1 289 ? -3.916 8.883 -1.344 1.00 98.19 289 ALA A O 1
ATOM 2153 N N . LYS A 1 290 ? -3.327 6.924 -2.267 1.00 98.12 290 LYS A N 1
ATOM 2154 C CA . LYS A 1 290 ? -4.481 6.882 -3.177 1.00 98.12 290 LYS A CA 1
ATOM 2155 C C . LYS A 1 290 ? -5.799 6.612 -2.444 1.00 98.12 290 LYS A C 1
ATOM 2157 O O . LYS A 1 290 ? -6.790 7.278 -2.732 1.00 98.12 290 LYS A O 1
ATOM 2162 N N . ALA A 1 291 ? -5.811 5.721 -1.454 1.00 98.38 291 ALA A N 1
ATOM 2163 C CA . ALA A 1 291 ? -6.966 5.490 -0.588 1.00 98.38 291 ALA A CA 1
ATOM 2164 C C . ALA A 1 291 ? -7.375 6.774 0.150 1.00 98.38 291 ALA A C 1
ATOM 2166 O O . ALA A 1 291 ? -8.561 7.055 0.287 1.00 98.38 291 ALA A O 1
ATOM 2167 N N . ALA A 1 292 ? -6.414 7.610 0.551 1.00 97.69 292 ALA A N 1
ATOM 2168 C CA . ALA A 1 292 ? -6.690 8.907 1.156 1.00 97.69 292 ALA A CA 1
ATOM 2169 C C . ALA A 1 292 ? -7.328 9.927 0.189 1.00 97.69 292 ALA A C 1
ATOM 2171 O O . ALA A 1 292 ? -8.156 10.722 0.632 1.00 97.69 292 ALA A O 1
ATOM 2172 N N . GLU A 1 293 ? -6.999 9.906 -1.111 1.00 96.38 293 GLU A N 1
ATOM 2173 C CA . GLU A 1 293 ? -7.717 10.712 -2.119 1.00 96.38 293 GLU A CA 1
ATOM 2174 C C . GLU A 1 293 ? -9.172 10.251 -2.292 1.00 96.38 293 GLU A C 1
ATOM 2176 O O . GLU A 1 293 ? -10.062 11.073 -2.505 1.00 96.38 293 GLU A O 1
ATOM 2181 N N . LEU A 1 294 ? -9.408 8.936 -2.228 1.00 95.62 294 LEU A N 1
ATOM 2182 C CA . LEU A 1 294 ? -10.701 8.325 -2.541 1.00 95.62 294 LEU A CA 1
ATOM 2183 C C . LEU A 1 294 ? -11.653 8.242 -1.343 1.00 95.62 294 LEU A C 1
ATOM 2185 O O . LEU A 1 294 ? -12.859 8.343 -1.537 1.00 95.62 294 LEU A O 1
ATOM 2189 N N . ALA A 1 295 ? -11.160 8.079 -0.113 1.00 96.06 295 ALA A N 1
ATOM 2190 C CA . ALA A 1 295 ? -11.987 7.698 1.038 1.00 96.06 295 ALA A CA 1
ATOM 2191 C C . ALA A 1 295 ? -13.210 8.605 1.270 1.00 96.06 295 ALA A C 1
ATOM 2193 O O . ALA A 1 295 ? -14.281 8.107 1.601 1.00 96.06 295 ALA A O 1
ATOM 2194 N N . ALA A 1 296 ? -13.087 9.919 1.052 1.00 94.12 296 ALA A N 1
ATOM 2195 C CA . ALA A 1 296 ? -14.186 10.868 1.257 1.00 94.12 296 ALA A CA 1
ATOM 2196 C C . ALA A 1 296 ? -15.319 10.780 0.209 1.00 94.12 296 ALA A C 1
ATOM 2198 O O . ALA A 1 296 ? -16.398 11.321 0.445 1.00 94.12 296 ALA A O 1
ATOM 2199 N N . THR A 1 297 ? -15.091 10.135 -0.940 1.00 94.62 297 THR A N 1
ATOM 2200 C CA . THR A 1 297 ? -16.076 9.985 -2.030 1.00 94.62 297 THR A CA 1
ATOM 2201 C C . THR A 1 297 ? -16.449 8.529 -2.305 1.00 94.62 297 THR A C 1
ATOM 2203 O O . THR A 1 297 ? -17.596 8.262 -2.648 1.00 94.62 297 THR A O 1
ATOM 2206 N N . TYR A 1 298 ? -15.504 7.603 -2.135 1.00 96.12 298 TYR A N 1
ATOM 2207 C CA . TYR A 1 298 ? -15.667 6.165 -2.354 1.00 96.12 298 TYR A CA 1
ATOM 2208 C C . TYR A 1 298 ? -16.227 5.436 -1.122 1.00 96.12 298 TYR A C 1
ATOM 2210 O O . TYR A 1 298 ? -17.054 4.544 -1.268 1.00 96.12 298 TYR A O 1
ATOM 2218 N N . THR A 1 299 ? -15.832 5.845 0.089 1.00 96.44 299 THR A N 1
ATOM 2219 C CA . THR A 1 299 ? -16.295 5.254 1.362 1.00 96.44 299 THR A CA 1
ATOM 2220 C C . THR A 1 299 ? -16.626 6.337 2.404 1.00 96.44 299 THR A C 1
ATOM 2222 O O . THR A 1 299 ? -15.981 6.404 3.460 1.00 96.44 299 THR A O 1
ATOM 2225 N N . PRO A 1 300 ? -17.582 7.246 2.120 1.00 96.38 300 PRO A N 1
ATOM 2226 C CA . PRO A 1 300 ? -17.888 8.404 2.969 1.00 96.38 300 PRO A CA 1
ATOM 2227 C C . PRO A 1 300 ? -18.383 8.039 4.382 1.00 96.38 300 PRO A C 1
ATOM 2229 O O . PRO A 1 300 ? -18.404 8.887 5.275 1.00 96.38 300 PRO A O 1
ATOM 2232 N N . GLU A 1 301 ? -18.789 6.790 4.609 1.00 96.31 301 GLU A N 1
ATOM 2233 C CA . GLU A 1 301 ? -19.189 6.245 5.905 1.00 96.31 301 GLU A CA 1
ATOM 2234 C C . GLU A 1 301 ? -18.006 5.911 6.834 1.00 96.31 301 GLU A C 1
ATOM 2236 O O . GLU A 1 301 ? -18.183 5.856 8.061 1.00 96.31 301 GLU A O 1
ATOM 2241 N N . LEU A 1 302 ? -16.804 5.706 6.281 1.00 97.62 302 LEU A N 1
ATOM 2242 C CA . LEU A 1 302 ? -15.600 5.369 7.040 1.00 97.62 302 LEU A CA 1
ATOM 2243 C C . LEU A 1 302 ? -15.012 6.611 7.720 1.00 97.62 302 LEU A C 1
ATOM 2245 O O . LEU A 1 302 ? -14.666 7.609 7.092 1.00 97.62 302 LEU A O 1
ATOM 2249 N N . THR A 1 303 ? -14.844 6.548 9.043 1.00 97.19 303 THR A N 1
ATOM 2250 C CA . THR A 1 303 ? -14.334 7.676 9.839 1.00 97.19 303 THR A CA 1
ATOM 2251 C C . THR A 1 303 ? -12.800 7.701 9.847 1.00 97.19 303 THR A C 1
ATOM 2253 O O . THR A 1 303 ? -12.153 7.458 10.872 1.00 97.19 303 THR A O 1
ATOM 2256 N N . VAL A 1 304 ? -12.217 7.996 8.681 1.00 98.38 304 VAL A N 1
ATOM 2257 C CA . VAL A 1 304 ? -10.772 8.203 8.511 1.00 98.38 304 VAL A CA 1
ATOM 2258 C C . VAL A 1 304 ? -10.330 9.448 9.284 1.00 98.38 304 VAL A C 1
ATOM 2260 O O . VAL A 1 304 ? -10.873 10.540 9.129 1.00 98.38 304 VAL A O 1
ATOM 2263 N N . ARG A 1 305 ? -9.342 9.268 10.160 1.00 98.00 305 ARG A N 1
ATOM 2264 C CA . ARG A 1 305 ? -8.808 10.297 11.062 1.00 98.00 305 ARG A CA 1
ATOM 2265 C C . ARG A 1 305 ? -7.565 10.979 10.498 1.00 98.00 305 ARG A C 1
ATOM 2267 O O . ARG A 1 305 ? -7.316 12.131 10.834 1.00 98.00 305 ARG A O 1
ATOM 2274 N N . GLY A 1 306 ? -6.786 10.265 9.689 1.00 98.12 306 GLY A N 1
ATOM 2275 C CA . GLY A 1 306 ? -5.489 10.694 9.175 1.00 98.12 306 GLY A CA 1
ATOM 2276 C C . GLY A 1 306 ? -4.765 9.569 8.441 1.00 98.12 306 GLY A C 1
ATOM 2277 O O . GLY A 1 306 ? -5.233 8.427 8.406 1.00 98.12 306 GLY A O 1
ATOM 2278 N N . VAL A 1 307 ? -3.630 9.927 7.851 1.00 98.44 307 VAL A N 1
ATOM 2279 C CA . VAL A 1 307 ? -2.863 9.104 6.912 1.00 98.44 307 VAL A CA 1
ATOM 2280 C C . VAL A 1 307 ? -1.400 9.080 7.346 1.00 98.44 307 VAL A C 1
ATOM 2282 O O . VAL A 1 307 ? -0.828 10.137 7.592 1.00 98.44 307 VAL A O 1
ATOM 2285 N N . ALA A 1 308 ? -0.775 7.910 7.421 1.00 98.38 308 ALA A N 1
ATOM 2286 C CA . ALA A 1 308 ? 0.653 7.772 7.696 1.00 98.38 308 ALA A CA 1
ATOM 2287 C C . ALA A 1 308 ? 1.341 6.990 6.565 1.00 98.38 308 ALA A C 1
ATOM 2289 O O . ALA A 1 308 ? 0.892 5.917 6.171 1.00 98.38 308 ALA A O 1
ATOM 2290 N N . LEU A 1 309 ? 2.421 7.549 6.023 1.00 97.75 309 LEU A N 1
ATOM 2291 C CA . LEU A 1 309 ? 3.098 7.064 4.823 1.00 97.75 309 LEU A CA 1
ATOM 2292 C C . LEU A 1 309 ? 4.591 6.867 5.108 1.00 97.75 309 LEU A C 1
ATOM 2294 O O . LEU A 1 309 ? 5.286 7.844 5.375 1.00 97.75 309 LEU A O 1
ATOM 2298 N N . ASN A 1 310 ? 5.104 5.644 4.995 1.00 94.81 310 ASN A N 1
ATOM 2299 C CA . ASN A 1 310 ? 6.532 5.351 5.143 1.00 94.81 310 ASN A CA 1
ATOM 2300 C C . ASN A 1 310 ? 7.140 4.927 3.798 1.00 94.81 310 ASN A C 1
ATOM 2302 O O . ASN A 1 310 ? 6.671 3.982 3.163 1.00 94.81 310 ASN A O 1
ATOM 2306 N N . SER A 1 311 ? 8.171 5.655 3.363 1.00 94.44 311 SER A N 1
ATOM 2307 C CA . SER A 1 311 ? 8.850 5.498 2.066 1.00 94.44 311 SER A CA 1
ATOM 2308 C C . SER A 1 311 ? 7.907 5.399 0.851 1.00 94.44 311 SER A C 1
ATOM 2310 O O . SER A 1 311 ? 8.080 4.500 0.030 1.00 94.44 311 SER A O 1
ATOM 2312 N N . PRO A 1 312 ? 6.873 6.254 0.706 1.00 96.75 312 PRO A N 1
ATOM 2313 C CA . PRO A 1 312 ? 5.879 6.069 -0.346 1.00 96.75 312 PRO A CA 1
ATOM 2314 C C . PRO A 1 312 ? 6.442 6.434 -1.744 1.00 96.75 312 PRO A C 1
ATOM 2316 O O . PRO A 1 312 ? 6.823 7.586 -1.975 1.00 96.75 312 PRO A O 1
ATOM 2319 N N . PRO A 1 313 ? 6.417 5.513 -2.724 1.00 95.94 313 PRO A N 1
ATOM 2320 C CA . PRO A 1 313 ? 6.684 5.782 -4.134 1.00 95.94 313 PRO A CA 1
ATOM 2321 C C . PRO A 1 313 ? 5.484 6.508 -4.773 1.00 95.94 313 PRO A C 1
ATOM 2323 O O . PRO A 1 313 ? 4.757 5.954 -5.594 1.00 95.94 313 PRO A O 1
ATOM 2326 N N . LEU A 1 314 ? 5.244 7.758 -4.356 1.00 96.94 314 LEU A N 1
ATOM 2327 C CA . LEU A 1 314 ? 4.094 8.570 -4.792 1.00 96.94 314 LEU A CA 1
ATOM 2328 C C . LEU A 1 314 ? 4.117 8.895 -6.291 1.00 96.94 314 LEU A C 1
ATOM 2330 O O . LEU A 1 314 ? 3.068 9.096 -6.897 1.00 96.94 314 LEU A O 1
ATOM 2334 N N . ASP A 1 315 ? 5.304 8.963 -6.889 1.00 96.81 315 ASP A N 1
ATOM 2335 C CA . ASP A 1 315 ? 5.487 9.224 -8.311 1.00 96.81 315 ASP A CA 1
ATOM 2336 C C . ASP A 1 315 ? 6.695 8.445 -8.828 1.00 96.81 315 ASP A C 1
ATOM 2338 O O . ASP A 1 315 ? 7.839 8.752 -8.499 1.00 96.81 315 ASP A O 1
ATOM 2342 N N . ILE A 1 316 ? 6.420 7.405 -9.610 1.00 96.94 316 ILE A N 1
ATOM 2343 C CA . ILE A 1 316 ? 7.427 6.563 -10.270 1.00 96.94 316 ILE A CA 1
ATOM 2344 C C . ILE A 1 316 ? 7.275 6.590 -11.797 1.00 96.94 316 ILE A C 1
ATOM 2346 O O . ILE A 1 316 ? 7.779 5.713 -12.494 1.00 96.94 316 ILE A O 1
ATOM 2350 N N . THR A 1 317 ? 6.595 7.608 -12.338 1.00 97.38 317 THR A N 1
ATOM 2351 C CA . THR A 1 317 ? 6.429 7.787 -13.793 1.00 97.38 317 THR A CA 1
ATOM 2352 C C . THR A 1 317 ? 7.768 7.879 -14.530 1.00 97.38 317 THR A C 1
ATOM 2354 O O . THR A 1 317 ? 7.908 7.334 -15.625 1.00 97.38 317 THR A O 1
ATOM 2357 N N . GLY A 1 318 ? 8.790 8.447 -13.880 1.00 97.00 318 GLY A N 1
ATOM 2358 C CA . GLY A 1 318 ? 10.163 8.513 -14.384 1.00 97.00 318 GLY A CA 1
ATOM 2359 C C . GLY A 1 318 ? 10.859 7.159 -14.595 1.00 97.00 318 GLY A C 1
ATOM 2360 O O . GLY A 1 318 ? 11.956 7.141 -15.150 1.00 97.00 318 GLY A O 1
ATOM 2361 N N . LEU A 1 319 ? 10.254 6.021 -14.218 1.00 97.88 319 LEU A N 1
ATOM 2362 C CA . LEU A 1 319 ? 10.750 4.700 -14.631 1.00 97.88 319 LEU A CA 1
ATOM 2363 C C . LEU A 1 319 ? 10.710 4.516 -16.157 1.00 97.88 319 LEU A C 1
ATOM 2365 O O . LEU A 1 319 ? 11.584 3.842 -16.694 1.00 97.88 319 LEU A O 1
ATOM 2369 N N . VAL A 1 320 ? 9.751 5.129 -16.864 1.00 98.31 320 VAL A N 1
ATOM 2370 C CA . VAL A 1 320 ? 9.680 5.051 -18.336 1.00 98.31 320 VAL A CA 1
ATOM 2371 C C . VAL A 1 320 ? 10.904 5.720 -18.961 1.00 98.31 320 VAL A C 1
ATOM 2373 O O . VAL A 1 320 ? 11.612 5.098 -19.751 1.00 98.31 320 VAL A O 1
ATOM 2376 N N . ASP A 1 321 ? 11.215 6.944 -18.530 1.00 97.38 321 ASP A N 1
ATOM 2377 C CA . ASP A 1 321 ? 12.392 7.683 -18.997 1.00 97.38 321 ASP A CA 1
ATOM 2378 C C . ASP A 1 321 ? 13.697 6.978 -18.579 1.00 97.38 321 ASP A C 1
ATOM 2380 O O . ASP A 1 321 ? 14.664 6.942 -19.341 1.00 97.38 321 ASP A O 1
ATOM 2384 N N . ALA A 1 322 ? 13.724 6.341 -17.401 1.00 97.19 322 ALA A N 1
ATOM 2385 C CA . ALA A 1 322 ? 14.864 5.538 -16.961 1.00 97.19 322 ALA A CA 1
ATOM 2386 C C . ALA A 1 322 ? 15.101 4.302 -17.853 1.00 97.19 322 ALA A C 1
ATOM 2388 O O . ALA A 1 322 ? 16.256 3.957 -18.113 1.00 97.19 322 ALA A O 1
ATOM 2389 N N . ILE A 1 323 ? 14.038 3.658 -18.354 1.00 97.62 323 ILE A N 1
ATOM 2390 C CA . ILE A 1 323 ? 14.116 2.547 -19.319 1.00 97.62 323 ILE A CA 1
ATOM 2391 C C . ILE A 1 323 ? 14.577 3.045 -20.695 1.00 97.62 323 ILE A C 1
ATOM 2393 O O . ILE A 1 323 ? 15.422 2.399 -21.320 1.00 97.62 323 ILE A O 1
ATOM 2397 N N . ASP A 1 324 ? 14.084 4.193 -21.165 1.00 97.50 324 ASP A N 1
ATOM 2398 C CA . ASP A 1 324 ? 14.526 4.787 -22.435 1.00 97.50 324 ASP A CA 1
ATOM 2399 C C . ASP A 1 324 ? 16.019 5.148 -22.401 1.00 97.50 324 ASP A C 1
ATOM 2401 O O . ASP A 1 324 ? 16.770 4.810 -23.319 1.00 97.50 324 ASP A O 1
ATOM 2405 N N . HIS A 1 325 ? 16.472 5.777 -21.313 1.00 96.81 325 HIS A N 1
ATOM 2406 C CA . HIS A 1 325 ? 17.836 6.293 -21.163 1.00 96.81 325 HIS A CA 1
ATOM 2407 C C . HIS A 1 325 ? 18.839 5.316 -20.527 1.00 96.81 325 HIS A C 1
ATOM 2409 O O . HIS A 1 325 ? 20.005 5.673 -20.361 1.00 96.81 325 HIS A O 1
ATOM 2415 N N . LYS A 1 326 ? 18.420 4.086 -20.194 1.00 95.94 326 LYS A N 1
ATOM 2416 C CA . LYS A 1 326 ? 19.240 3.060 -19.510 1.00 95.94 326 LYS A CA 1
ATOM 2417 C C . LYS A 1 326 ? 19.842 3.551 -18.188 1.00 95.94 326 LYS A C 1
ATOM 2419 O O . LYS A 1 326 ? 20.990 3.261 -17.867 1.00 95.94 326 LYS A O 1
ATOM 2424 N N . SER A 1 327 ? 19.064 4.323 -17.433 1.00 95.19 327 SER A N 1
ATOM 2425 C CA . SER A 1 327 ? 19.521 5.046 -16.240 1.00 95.19 327 SER A CA 1
ATOM 2426 C C . SER A 1 327 ? 18.808 4.627 -14.950 1.00 95.19 327 SER A C 1
ATOM 2428 O O . SER A 1 327 ? 18.813 5.385 -13.980 1.00 95.19 327 SER A O 1
ATOM 2430 N N . TRP A 1 328 ? 18.164 3.456 -14.932 1.00 94.19 328 TRP A N 1
ATOM 2431 C CA . TRP A 1 328 ? 17.521 2.927 -13.727 1.00 94.19 328 TRP A CA 1
ATOM 2432 C C . TRP A 1 328 ? 18.555 2.481 -12.684 1.00 94.19 328 TRP A C 1
ATOM 2434 O O . TRP A 1 328 ? 19.643 2.001 -13.012 1.00 94.19 328 TRP A O 1
ATOM 2444 N N . SER A 1 329 ? 18.210 2.615 -11.406 1.00 91.50 329 SER A N 1
ATOM 2445 C CA . SER A 1 329 ? 19.053 2.159 -10.298 1.00 91.50 329 SER A CA 1
ATOM 2446 C C . SER A 1 329 ? 19.014 0.632 -10.131 1.00 91.50 329 SER A C 1
ATOM 2448 O O . SER A 1 329 ? 18.136 -0.064 -10.646 1.00 91.50 329 SER A O 1
ATOM 2450 N N . LEU A 1 330 ? 19.953 0.074 -9.359 1.00 87.88 330 LEU A N 1
ATOM 2451 C CA . LEU A 1 330 ? 19.959 -1.365 -9.070 1.00 87.88 330 LEU A CA 1
ATOM 2452 C C . LEU A 1 330 ? 18.656 -1.814 -8.376 1.00 87.88 330 LEU A C 1
ATOM 2454 O O . LEU A 1 330 ? 18.087 -2.839 -8.748 1.00 87.88 330 LEU A O 1
ATOM 2458 N N . THR A 1 331 ? 18.154 -1.008 -7.434 1.00 85.50 331 THR A N 1
ATOM 2459 C CA . THR A 1 331 ? 16.899 -1.227 -6.694 1.00 85.50 331 THR A CA 1
ATOM 2460 C C . THR A 1 331 ? 15.665 -1.153 -7.595 1.00 85.50 331 THR A C 1
ATOM 2462 O O . THR A 1 331 ? 14.761 -1.974 -7.458 1.00 85.50 331 THR A O 1
ATOM 2465 N N . GLN A 1 332 ? 15.654 -0.268 -8.596 1.00 92.50 332 GLN A N 1
ATOM 2466 C CA . GLN A 1 332 ? 14.563 -0.174 -9.575 1.00 92.50 332 GLN A CA 1
ATOM 2467 C C . GLN A 1 332 ? 14.449 -1.390 -10.508 1.00 92.50 332 GLN A C 1
ATOM 2469 O O . GLN A 1 332 ? 13.402 -1.576 -11.122 1.00 92.50 332 GLN A O 1
ATOM 2474 N N . THR A 1 333 ? 15.471 -2.248 -10.617 1.00 91.06 333 THR A N 1
ATOM 2475 C CA . THR A 1 333 ? 15.444 -3.374 -11.572 1.00 91.06 333 THR A CA 1
ATOM 2476 C C . THR A 1 333 ? 14.340 -4.389 -11.246 1.00 91.06 333 THR A C 1
ATOM 2478 O O . THR A 1 333 ? 13.590 -4.787 -12.137 1.00 91.06 333 THR A O 1
ATOM 2481 N N . ALA A 1 334 ? 14.174 -4.758 -9.970 1.00 88.62 334 ALA A N 1
ATOM 2482 C CA . ALA A 1 334 ? 13.069 -5.624 -9.547 1.00 88.62 334 ALA A CA 1
ATOM 2483 C C . ALA A 1 334 ? 11.706 -4.942 -9.755 1.00 88.62 334 ALA A C 1
ATOM 2485 O O . ALA A 1 334 ? 10.768 -5.571 -10.246 1.00 88.62 334 ALA A O 1
ATOM 2486 N N . VAL A 1 335 ? 11.615 -3.644 -9.435 1.00 93.12 335 VAL A N 1
ATOM 2487 C CA . VAL A 1 335 ? 10.393 -2.841 -9.589 1.00 93.12 335 VAL A CA 1
ATOM 2488 C C . VAL A 1 335 ? 9.934 -2.817 -11.044 1.00 93.12 335 VAL A C 1
ATOM 2490 O O . VAL A 1 335 ? 8.775 -3.113 -11.300 1.00 93.12 335 VAL A O 1
ATOM 2493 N N . ILE A 1 336 ? 10.823 -2.537 -12.004 1.00 95.62 336 ILE A N 1
ATOM 2494 C CA . ILE A 1 336 ? 10.483 -2.496 -13.438 1.00 95.62 336 ILE A CA 1
ATOM 2495 C C . ILE A 1 336 ? 9.928 -3.847 -13.911 1.00 95.62 336 ILE A C 1
ATOM 2497 O O . ILE A 1 336 ? 8.891 -3.892 -14.576 1.00 95.62 336 ILE A O 1
ATOM 2501 N N . ALA A 1 337 ? 10.566 -4.956 -13.525 1.00 94.19 337 ALA A N 1
ATOM 2502 C CA . ALA A 1 337 ? 10.109 -6.288 -13.910 1.00 94.19 337 ALA A CA 1
ATOM 2503 C C . ALA A 1 337 ? 8.730 -6.640 -13.316 1.00 94.19 337 ALA A C 1
ATOM 2505 O O . ALA A 1 337 ? 7.882 -7.210 -14.003 1.00 94.19 337 ALA A O 1
ATOM 2506 N N . MET A 1 338 ? 8.472 -6.261 -12.061 1.00 95.25 338 MET A N 1
ATOM 2507 C CA . MET A 1 338 ? 7.164 -6.446 -11.426 1.00 95.25 338 MET A CA 1
ATOM 2508 C C . MET A 1 338 ? 6.099 -5.480 -11.965 1.00 95.25 338 MET A C 1
ATOM 2510 O O . MET A 1 338 ? 4.943 -5.871 -12.091 1.00 95.25 338 MET A O 1
ATOM 2514 N N . VAL A 1 339 ? 6.458 -4.250 -12.351 1.00 97.50 339 VAL A N 1
ATOM 2515 C CA . VAL A 1 339 ? 5.545 -3.310 -13.027 1.00 97.50 339 VAL A CA 1
ATOM 2516 C C . VAL A 1 339 ? 5.120 -3.873 -14.382 1.00 97.50 339 VAL A C 1
ATOM 2518 O O . VAL A 1 339 ? 3.937 -3.827 -14.695 1.00 97.50 339 VAL A O 1
ATOM 2521 N N . ALA A 1 340 ? 6.020 -4.489 -15.156 1.00 97.19 340 ALA A N 1
ATOM 2522 C CA . ALA A 1 340 ? 5.642 -5.176 -16.396 1.00 97.19 340 ALA A CA 1
ATOM 2523 C C . ALA A 1 340 ? 4.661 -6.346 -16.148 1.00 97.19 340 ALA A C 1
ATOM 2525 O O . ALA A 1 340 ? 3.721 -6.534 -16.921 1.00 97.19 340 ALA A O 1
ATOM 2526 N N . ARG A 1 341 ? 4.814 -7.090 -15.038 1.00 96.06 341 ARG A N 1
ATOM 2527 C CA . ARG A 1 341 ? 3.828 -8.100 -14.592 1.00 96.06 341 ARG A CA 1
ATOM 2528 C C . ARG A 1 341 ? 2.490 -7.467 -14.197 1.00 96.06 341 ARG A C 1
ATOM 2530 O O . ARG A 1 341 ? 1.447 -8.016 -14.538 1.00 96.06 341 ARG A O 1
ATOM 2537 N N . GLY A 1 342 ? 2.511 -6.308 -13.541 1.00 97.19 342 GLY A N 1
ATOM 2538 C CA . GLY A 1 342 ? 1.314 -5.539 -13.196 1.00 97.19 342 GLY A CA 1
ATOM 2539 C C . GLY A 1 342 ? 0.567 -4.991 -14.419 1.00 97.19 342 GLY A C 1
ATOM 2540 O O . GLY A 1 342 ? -0.654 -5.116 -14.497 1.00 97.19 342 GLY A O 1
ATOM 2541 N N . VAL A 1 343 ? 1.292 -4.486 -15.425 1.00 98.00 343 VAL A N 1
ATOM 2542 C CA . VAL A 1 343 ? 0.729 -4.109 -16.733 1.00 98.00 343 VAL A CA 1
ATOM 2543 C C . VAL A 1 343 ? 0.069 -5.324 -17.387 1.00 98.00 343 VAL A C 1
ATOM 2545 O O . VAL A 1 343 ? -1.100 -5.248 -17.755 1.00 98.00 343 VAL A O 1
ATOM 2548 N N . GLN A 1 344 ? 0.759 -6.469 -17.446 1.00 96.88 344 GLN A N 1
ATOM 2549 C CA . GLN A 1 344 ? 0.206 -7.724 -17.973 1.00 96.88 344 GLN A CA 1
ATOM 2550 C C . GLN A 1 344 ? -1.025 -8.224 -17.186 1.00 96.88 344 GLN A C 1
ATOM 2552 O O . GLN A 1 344 ? -1.915 -8.840 -17.768 1.00 96.88 344 GLN A O 1
ATOM 2557 N N . ALA A 1 345 ? -1.124 -7.947 -15.881 1.00 95.88 345 ALA A N 1
ATOM 2558 C CA . ALA A 1 345 ? -2.292 -8.311 -15.077 1.00 95.88 345 ALA A CA 1
ATOM 2559 C C . ALA A 1 345 ? -3.566 -7.537 -15.471 1.00 95.88 345 ALA A C 1
ATOM 2561 O O . ALA A 1 345 ? -4.666 -8.068 -15.315 1.00 95.88 345 ALA A O 1
ATOM 2562 N N . LEU A 1 346 ? -3.428 -6.311 -15.994 1.00 95.06 346 LEU A N 1
ATOM 2563 C CA . LEU A 1 346 ? -4.540 -5.515 -16.539 1.00 95.06 346 LEU A CA 1
ATOM 2564 C C . LEU A 1 346 ? -4.698 -5.659 -18.063 1.00 95.06 346 LEU A C 1
ATOM 2566 O O . LEU A 1 346 ? -5.795 -5.454 -18.581 1.00 95.06 346 LEU A O 1
ATOM 2570 N N . HIS A 1 347 ? -3.628 -6.044 -18.763 1.00 95.19 347 HIS A N 1
ATOM 2571 C CA . HIS A 1 347 ? -3.557 -6.212 -20.217 1.00 95.19 347 HIS A CA 1
ATOM 2572 C C . HIS A 1 347 ? -2.963 -7.591 -20.571 1.00 95.19 347 HIS A C 1
ATOM 2574 O O . HIS A 1 347 ? -1.781 -7.688 -20.914 1.00 95.19 347 HIS A O 1
ATOM 2580 N N . PRO A 1 348 ? -3.744 -8.688 -20.457 1.00 92.62 348 PRO A N 1
ATOM 2581 C CA . PRO A 1 348 ? -3.237 -10.059 -20.620 1.00 92.62 348 PRO A CA 1
ATOM 2582 C C . PRO A 1 348 ? -2.786 -10.414 -22.045 1.00 92.62 348 PRO A C 1
ATOM 2584 O O . PRO A 1 348 ? -2.193 -11.469 -22.259 1.00 92.62 348 PRO A O 1
ATOM 2587 N N . ASP A 1 349 ? -3.100 -9.561 -23.018 1.00 91.81 349 ASP A N 1
ATOM 2588 C CA . ASP A 1 349 ? -2.654 -9.618 -24.409 1.00 91.81 349 ASP A CA 1
ATOM 2589 C C . ASP A 1 349 ? -1.186 -9.193 -24.594 1.00 91.81 349 ASP A C 1
ATOM 2591 O O . ASP A 1 349 ? -0.555 -9.572 -25.583 1.00 91.81 349 ASP A O 1
ATOM 2595 N N . ILE A 1 350 ? -0.626 -8.458 -23.630 1.00 92.62 350 ILE A N 1
ATOM 2596 C CA . ILE A 1 350 ? 0.743 -7.943 -23.667 1.00 92.62 350 ILE A CA 1
ATOM 2597 C C . ILE A 1 350 ? 1.745 -8.995 -23.196 1.00 92.62 350 ILE A C 1
ATOM 2599 O O . ILE A 1 350 ? 1.525 -9.736 -22.226 1.00 92.62 350 ILE A O 1
ATOM 2603 N N . ARG A 1 351 ? 2.899 -9.044 -23.865 1.00 95.62 351 ARG A N 1
ATOM 2604 C CA . ARG A 1 351 ? 3.959 -10.000 -23.561 1.00 95.62 351 ARG A CA 1
ATOM 2605 C C . ARG A 1 351 ? 5.042 -9.336 -22.717 1.00 95.62 351 ARG A C 1
ATOM 2607 O O . ARG A 1 351 ? 5.357 -8.164 -22.875 1.00 95.62 351 ARG A O 1
ATOM 2614 N N . LEU A 1 352 ? 5.676 -10.097 -21.827 1.00 95.94 352 LEU A N 1
ATOM 2615 C CA . LEU A 1 352 ? 6.763 -9.550 -21.002 1.00 95.94 352 LEU A CA 1
ATOM 2616 C C . LEU A 1 352 ? 8.012 -9.211 -21.824 1.00 95.94 352 LEU A C 1
ATOM 2618 O O . LEU A 1 352 ? 8.761 -8.326 -21.421 1.00 95.94 352 LEU A O 1
ATOM 2622 N N . ASP A 1 353 ? 8.207 -9.847 -22.983 1.00 96.75 353 ASP A N 1
ATOM 2623 C CA . ASP A 1 353 ? 9.267 -9.494 -23.932 1.00 96.75 353 ASP A CA 1
ATOM 2624 C C . ASP A 1 353 ? 8.995 -8.205 -24.723 1.00 96.75 353 ASP A C 1
ATOM 2626 O O . ASP A 1 353 ? 9.873 -7.749 -25.447 1.00 96.75 353 ASP A O 1
ATOM 2630 N N . ASP A 1 354 ? 7.852 -7.541 -24.508 1.00 96.94 354 ASP A N 1
ATOM 2631 C CA . ASP A 1 354 ? 7.652 -6.155 -24.945 1.00 96.94 354 ASP A CA 1
ATOM 2632 C C . ASP A 1 354 ? 8.398 -5.129 -24.067 1.00 96.94 354 ASP A C 1
ATOM 2634 O O . ASP A 1 354 ? 8.551 -3.968 -24.456 1.00 96.94 354 ASP A O 1
ATOM 2638 N N . TYR A 1 355 ? 8.895 -5.566 -22.902 1.00 97.50 355 TYR A N 1
ATOM 2639 C CA . TYR A 1 355 ? 9.564 -4.738 -21.891 1.00 97.50 355 TYR A CA 1
ATOM 2640 C C . TYR A 1 355 ? 10.917 -5.292 -21.435 1.00 97.50 355 TYR A C 1
ATOM 2642 O O . TYR A 1 355 ? 11.850 -4.518 -21.212 1.00 97.50 355 TYR A O 1
ATOM 2650 N N . ILE A 1 356 ? 11.006 -6.613 -21.247 1.00 96.44 356 ILE A N 1
ATOM 2651 C CA . ILE A 1 356 ? 12.097 -7.313 -20.561 1.00 96.44 356 ILE A CA 1
ATOM 2652 C C . ILE A 1 356 ? 12.820 -8.234 -21.543 1.00 96.44 356 ILE A C 1
ATOM 2654 O O . ILE A 1 356 ? 12.201 -9.019 -22.251 1.00 96.44 356 ILE A O 1
ATOM 2658 N N . HIS A 1 357 ? 14.146 -8.183 -21.546 1.00 95.62 357 HIS A N 1
ATOM 2659 C CA . HIS A 1 357 ? 14.995 -8.823 -22.548 1.00 95.62 357 HIS A CA 1
ATOM 2660 C C . HIS A 1 357 ? 16.164 -9.572 -21.901 1.00 95.62 357 HIS A C 1
ATOM 2662 O O . HIS A 1 357 ? 16.381 -9.527 -20.687 1.00 95.62 357 HIS A O 1
ATOM 2668 N N . GLY A 1 358 ? 16.942 -10.270 -22.730 1.00 92.69 358 GLY A N 1
ATOM 2669 C CA . GLY A 1 358 ? 18.142 -10.983 -22.295 1.00 92.69 358 GLY A CA 1
ATOM 2670 C C . GLY A 1 358 ? 17.845 -12.100 -21.291 1.00 92.69 358 GLY A C 1
ATOM 2671 O O . GLY A 1 358 ? 16.815 -12.770 -21.362 1.00 92.69 358 GLY A O 1
ATOM 2672 N N . ASP A 1 359 ? 18.763 -12.314 -20.351 1.00 89.50 359 ASP A N 1
ATOM 2673 C CA . ASP A 1 359 ? 18.664 -13.380 -19.347 1.00 89.50 359 ASP A CA 1
ATOM 2674 C C . ASP A 1 359 ? 17.785 -13.031 -18.126 1.00 89.50 359 ASP A C 1
ATOM 2676 O O . ASP A 1 359 ? 17.537 -13.903 -17.292 1.00 89.50 359 ASP A O 1
ATOM 2680 N N . LEU A 1 360 ? 17.232 -11.810 -18.053 1.00 89.62 360 LEU A N 1
ATOM 2681 C CA . LEU A 1 360 ? 16.203 -11.441 -17.071 1.00 89.62 360 LEU A CA 1
ATOM 2682 C C . LEU A 1 360 ? 14.797 -11.899 -17.493 1.00 89.62 360 LEU A C 1
ATOM 2684 O O . LEU A 1 360 ? 13.968 -12.209 -16.636 1.00 89.62 360 LEU A O 1
ATOM 2688 N N . LEU A 1 361 ? 14.521 -11.991 -18.798 1.00 92.56 361 LEU A N 1
ATOM 2689 C CA . LEU A 1 361 ? 13.203 -12.376 -19.316 1.00 92.56 361 LEU A CA 1
ATOM 2690 C C . LEU A 1 361 ? 12.714 -13.749 -18.795 1.00 92.56 361 LEU A C 1
ATOM 2692 O O . LEU A 1 361 ? 11.572 -13.808 -18.334 1.00 92.56 361 LEU A O 1
ATOM 2696 N N . PRO A 1 362 ? 13.523 -14.832 -18.766 1.00 90.88 362 PRO A N 1
ATOM 2697 C CA . PRO A 1 362 ? 13.087 -16.115 -18.205 1.00 90.88 362 PRO A CA 1
ATOM 2698 C C . PRO A 1 362 ? 12.757 -16.050 -16.709 1.00 90.88 362 PRO A C 1
ATOM 2700 O O . PRO A 1 362 ? 11.865 -16.758 -16.247 1.00 90.88 362 PRO A O 1
ATOM 2703 N N . TRP A 1 363 ? 13.446 -15.194 -15.945 1.00 86.25 363 TRP A N 1
ATOM 2704 C CA . TRP A 1 363 ? 13.135 -14.962 -14.532 1.00 86.25 363 TRP A CA 1
ATOM 2705 C C . TRP A 1 363 ? 11.811 -14.206 -14.369 1.00 86.25 363 TRP A C 1
ATOM 2707 O O . TRP A 1 363 ? 11.010 -14.564 -13.510 1.00 86.25 363 TRP A O 1
ATOM 2717 N N . ALA A 1 364 ? 11.545 -13.220 -15.231 1.00 89.31 364 ALA A N 1
ATOM 2718 C CA . ALA A 1 364 ? 10.314 -12.438 -15.185 1.00 89.31 364 ALA A CA 1
ATOM 2719 C C . ALA A 1 364 ? 9.073 -13.193 -15.699 1.00 89.31 364 ALA A C 1
ATOM 2721 O O . ALA A 1 364 ? 7.970 -12.958 -15.211 1.00 89.31 364 ALA A O 1
ATOM 2722 N N . GLN A 1 365 ? 9.243 -14.102 -16.664 1.00 91.44 365 GLN A N 1
ATOM 2723 C CA . GLN A 1 365 ? 8.203 -15.040 -17.112 1.00 91.44 365 GLN A CA 1
ATOM 2724 C C . GLN A 1 365 ? 7.971 -16.183 -16.114 1.00 91.44 365 GLN A C 1
ATOM 2726 O O . GLN A 1 365 ? 6.887 -16.767 -16.081 1.00 91.44 365 GLN A O 1
ATOM 2731 N N . GLY A 1 366 ? 8.998 -16.531 -15.336 1.00 89.50 366 GLY A N 1
ATOM 2732 C CA . GLY A 1 366 ? 8.952 -17.583 -14.334 1.00 89.50 366 GLY A CA 1
ATOM 2733 C C . GLY A 1 366 ? 8.210 -17.186 -13.049 1.00 89.50 366 GLY A C 1
ATOM 2734 O O . GLY A 1 366 ? 7.826 -16.033 -12.855 1.00 89.50 366 GLY A O 1
ATOM 2735 N N . PRO A 1 367 ? 8.017 -18.149 -12.131 1.00 88.19 367 PRO A N 1
ATOM 2736 C CA . PRO A 1 367 ? 7.376 -17.901 -10.846 1.00 88.19 367 PRO A CA 1
ATOM 2737 C C . PRO A 1 367 ? 8.305 -17.080 -9.932 1.00 88.19 367 PRO A C 1
ATOM 2739 O O . PRO A 1 367 ? 9.149 -17.644 -9.233 1.00 88.19 367 PRO A O 1
ATOM 2742 N N . MET A 1 368 ? 8.133 -15.755 -9.898 1.00 88.81 368 MET A N 1
ATOM 2743 C CA . MET A 1 368 ? 8.945 -14.858 -9.058 1.00 88.81 368 MET A CA 1
ATOM 2744 C C . MET A 1 368 ? 8.880 -15.249 -7.563 1.00 88.81 368 MET A C 1
ATOM 2746 O O . MET A 1 368 ? 7.808 -15.592 -7.056 1.00 88.81 368 MET A O 1
ATOM 2750 N N . PRO A 1 369 ? 9.987 -15.218 -6.800 1.00 87.94 369 PRO A N 1
ATOM 2751 C CA . PRO A 1 369 ? 9.934 -15.480 -5.362 1.00 87.94 369 PRO A CA 1
ATOM 2752 C C . PRO A 1 369 ? 9.120 -14.390 -4.654 1.00 87.94 369 PRO A C 1
ATOM 2754 O O . PRO A 1 369 ? 9.208 -13.225 -5.033 1.00 87.94 369 PRO A O 1
ATOM 2757 N N . CYS A 1 370 ? 8.374 -14.736 -3.602 1.00 90.69 370 CYS A N 1
ATOM 2758 C CA . CYS A 1 370 ? 7.834 -13.716 -2.698 1.00 90.69 370 CYS A CA 1
ATOM 2759 C C . CYS A 1 370 ? 8.997 -12.995 -1.986 1.00 90.69 370 CYS A C 1
ATOM 2761 O O . CYS A 1 370 ? 10.092 -13.550 -1.885 1.00 90.69 370 CYS A O 1
ATOM 2763 N N . THR A 1 371 ? 8.793 -11.759 -1.521 1.00 81.81 371 THR A N 1
ATOM 2764 C CA . THR A 1 371 ? 9.864 -10.791 -1.183 1.00 81.81 371 THR A CA 1
ATOM 2765 C C . THR A 1 371 ? 10.831 -10.552 -2.354 1.00 81.81 371 THR A C 1
ATOM 2767 O O . THR A 1 371 ? 12.053 -10.541 -2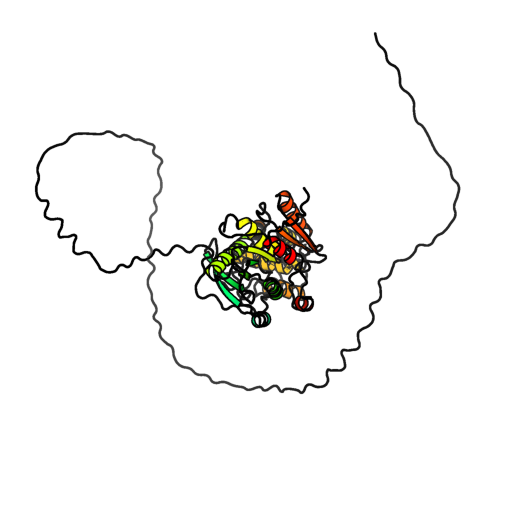.204 1.00 81.81 371 THR A O 1
ATOM 2770 N N . THR A 1 372 ? 10.265 -10.396 -3.557 1.00 70.81 372 THR A N 1
ATOM 2771 C CA . THR A 1 372 ? 10.994 -10.391 -4.836 1.00 70.81 372 THR A CA 1
ATOM 2772 C C . THR A 1 372 ? 12.118 -9.359 -4.892 1.00 70.81 372 THR A C 1
ATOM 2774 O O . THR A 1 372 ? 13.188 -9.666 -5.406 1.00 70.81 372 THR A O 1
ATOM 2777 N N . GLU A 1 373 ? 11.907 -8.160 -4.343 1.00 65.44 373 GLU A N 1
ATOM 2778 C CA . GLU A 1 373 ? 12.911 -7.086 -4.334 1.00 65.44 373 GLU A CA 1
ATOM 2779 C C . GLU A 1 373 ? 14.158 -7.485 -3.540 1.00 65.44 373 GLU A C 1
ATOM 2781 O O . GLU A 1 373 ? 15.274 -7.348 -4.036 1.00 65.44 373 GLU A O 1
ATOM 2786 N N . THR A 1 374 ? 13.976 -8.051 -2.344 1.00 65.81 374 THR A N 1
ATOM 2787 C CA . THR A 1 374 ? 15.073 -8.531 -1.495 1.00 65.81 374 THR A CA 1
ATOM 2788 C C . THR A 1 374 ? 15.814 -9.692 -2.154 1.00 65.81 374 THR A C 1
ATOM 2790 O O . THR A 1 374 ? 17.031 -9.631 -2.305 1.00 65.81 374 THR A O 1
ATOM 2793 N N . ALA A 1 375 ? 15.081 -10.706 -2.627 1.00 61.97 375 ALA A N 1
ATOM 2794 C CA . ALA A 1 375 ? 15.663 -11.870 -3.299 1.00 61.97 375 ALA A CA 1
ATOM 2795 C C . ALA A 1 375 ? 16.401 -11.500 -4.603 1.00 61.97 375 ALA A C 1
ATOM 2797 O O . ALA A 1 375 ? 17.407 -12.114 -4.955 1.00 61.97 375 ALA A O 1
ATOM 2798 N N . TYR A 1 376 ? 15.922 -10.478 -5.319 1.00 66.81 376 TYR A N 1
ATOM 2799 C CA . TYR A 1 376 ? 16.608 -9.938 -6.485 1.00 66.81 376 TYR A CA 1
ATOM 2800 C C . TYR A 1 376 ? 17.904 -9.213 -6.087 1.00 66.81 376 TYR A C 1
ATOM 2802 O O . TYR A 1 376 ? 18.958 -9.506 -6.652 1.00 66.81 376 TYR A O 1
ATOM 2810 N N . LEU A 1 377 ? 17.857 -8.317 -5.091 1.00 65.19 377 LEU A N 1
ATOM 2811 C CA . LEU A 1 377 ? 19.006 -7.509 -4.655 1.00 65.19 377 LEU A CA 1
ATOM 2812 C C . LEU A 1 377 ? 20.228 -8.340 -4.234 1.00 65.19 377 LEU A C 1
ATOM 2814 O O . LEU A 1 377 ? 21.355 -7.912 -4.476 1.00 65.19 377 LEU A O 1
ATOM 2818 N N . GLU A 1 378 ? 20.032 -9.543 -3.689 1.00 62.88 378 GLU A N 1
ATOM 2819 C CA . GLU A 1 378 ? 21.118 -10.478 -3.343 1.00 62.88 378 GLU A CA 1
ATOM 2820 C C . GLU A 1 378 ? 21.939 -10.966 -4.554 1.00 62.88 378 GLU A C 1
ATOM 2822 O O . GLU A 1 378 ? 23.099 -11.355 -4.403 1.00 62.88 378 GLU A O 1
A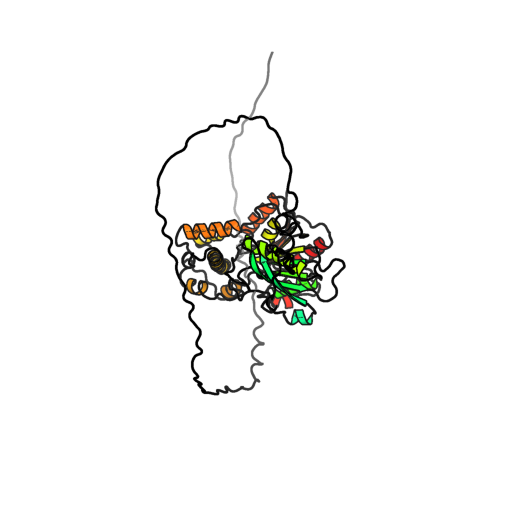TOM 2827 N N . THR A 1 379 ? 21.359 -10.943 -5.757 1.00 65.81 379 THR A N 1
ATOM 2828 C CA . THR A 1 379 ? 21.980 -11.431 -7.008 1.00 65.81 379 THR A CA 1
ATOM 2829 C C . THR A 1 379 ? 22.093 -10.352 -8.090 1.00 65.81 379 THR A C 1
ATOM 2831 O O . THR A 1 379 ? 22.524 -10.625 -9.216 1.00 65.81 379 THR A O 1
ATOM 2834 N N . ALA A 1 380 ? 21.707 -9.122 -7.752 1.00 66.75 380 ALA A N 1
ATOM 2835 C CA . ALA A 1 380 ? 21.485 -8.052 -8.702 1.00 66.75 380 ALA A CA 1
ATOM 2836 C C . ALA A 1 380 ? 22.768 -7.610 -9.417 1.00 66.75 380 ALA A C 1
ATOM 2838 O O . ALA A 1 380 ? 23.797 -7.309 -8.809 1.00 66.75 380 ALA A O 1
ATOM 2839 N N . ARG A 1 381 ? 22.656 -7.477 -10.738 1.00 78.44 381 ARG A N 1
ATOM 2840 C CA . ARG A 1 381 ? 23.584 -6.727 -11.593 1.00 78.44 381 ARG A CA 1
ATOM 2841 C C . ARG A 1 381 ? 22.805 -5.625 -12.306 1.00 78.44 381 ARG A C 1
ATOM 2843 O O . ARG A 1 381 ? 21.581 -5.596 -12.244 1.00 78.44 381 ARG A O 1
ATOM 2850 N N . HIS A 1 382 ? 23.506 -4.717 -12.967 1.00 81.25 382 HIS A N 1
ATOM 2851 C CA . HIS A 1 382 ? 22.888 -3.768 -13.885 1.00 81.25 382 HIS A CA 1
ATOM 2852 C C . HIS A 1 382 ? 23.342 -4.130 -15.299 1.00 81.25 382 HIS A C 1
ATOM 2854 O O . HIS A 1 382 ? 24.537 -4.064 -15.588 1.00 81.25 382 HIS A O 1
ATOM 2860 N N . ASP A 1 383 ? 22.403 -4.544 -16.147 1.00 89.81 383 ASP A N 1
ATOM 2861 C CA . ASP A 1 383 ? 22.635 -4.805 -17.568 1.00 89.81 383 ASP A CA 1
ATOM 2862 C C . ASP A 1 383 ? 21.677 -3.928 -18.396 1.00 89.81 383 ASP A C 1
ATOM 2864 O O . ASP A 1 383 ? 20.461 -4.134 -18.336 1.00 89.81 383 ASP A O 1
ATOM 2868 N N . PRO A 1 384 ? 22.180 -2.943 -19.165 1.00 89.88 384 PRO A N 1
ATOM 2869 C CA . PRO A 1 384 ? 21.339 -2.040 -19.946 1.00 89.88 384 PRO A CA 1
ATOM 2870 C C . PRO A 1 384 ? 20.576 -2.745 -21.080 1.00 89.88 384 PRO A C 1
ATOM 2872 O O . PRO A 1 384 ? 19.657 -2.151 -21.644 1.00 89.88 384 PRO A O 1
ATOM 2875 N N . ALA A 1 385 ? 20.922 -3.991 -21.422 1.00 92.25 385 ALA A N 1
ATOM 2876 C CA . ALA A 1 385 ? 20.189 -4.784 -22.402 1.00 92.25 385 ALA A CA 1
ATOM 2877 C C . ALA A 1 385 ? 18.867 -5.352 -21.860 1.00 92.25 385 ALA A C 1
ATOM 2879 O O . ALA A 1 385 ? 18.068 -5.834 -22.654 1.00 92.25 385 ALA A O 1
ATOM 2880 N N . TRP A 1 386 ? 18.615 -5.316 -20.545 1.00 94.38 386 TRP A N 1
ATOM 2881 C CA . TRP A 1 386 ? 17.449 -5.972 -19.942 1.00 94.38 386 TRP A CA 1
ATOM 2882 C C . TRP A 1 386 ? 16.113 -5.272 -20.129 1.00 94.38 386 TRP A C 1
ATOM 2884 O O . TRP A 1 386 ? 15.100 -5.964 -20.149 1.00 94.38 386 TRP A O 1
ATOM 2894 N N . PHE A 1 387 ? 16.074 -3.945 -20.241 1.00 96.62 387 PHE A N 1
ATOM 2895 C CA . PHE A 1 387 ? 14.811 -3.225 -20.399 1.00 96.62 387 PHE A CA 1
ATOM 2896 C C . PHE A 1 387 ? 14.827 -2.331 -21.625 1.00 96.62 387 PHE A C 1
ATOM 2898 O O . PHE A 1 387 ? 15.675 -1.448 -21.763 1.00 96.62 387 PHE A O 1
ATOM 2905 N N . SER A 1 388 ? 13.845 -2.526 -22.496 1.00 97.44 388 SER A N 1
ATOM 2906 C CA . SER A 1 388 ? 13.529 -1.644 -23.618 1.00 97.44 388 SER A CA 1
ATOM 2907 C C . SER A 1 388 ? 12.126 -1.940 -24.120 1.00 97.44 388 SER A C 1
ATOM 2909 O O . SER A 1 388 ? 11.712 -3.096 -24.139 1.00 97.44 388 SER A O 1
ATOM 2911 N N . PHE A 1 389 ? 11.428 -0.912 -24.586 1.00 98.06 389 PHE A N 1
ATOM 2912 C CA . PHE A 1 389 ? 10.130 -1.075 -25.226 1.00 98.06 389 PHE A CA 1
ATOM 2913 C C . PHE A 1 389 ? 10.302 -1.598 -26.660 1.00 98.06 389 PHE A C 1
ATOM 2915 O O . PHE A 1 389 ? 11.066 -1.021 -27.434 1.00 98.06 389 PHE A O 1
ATOM 2922 N N . THR A 1 390 ? 9.584 -2.660 -27.035 1.00 94.88 390 THR A N 1
ATOM 2923 C CA . THR A 1 390 ? 9.570 -3.200 -28.416 1.00 94.88 390 THR A CA 1
ATOM 2924 C C . THR A 1 390 ? 8.885 -2.276 -29.428 1.00 94.88 390 THR A C 1
ATOM 2926 O O . THR A 1 390 ? 9.057 -2.443 -30.635 1.00 94.88 390 THR A O 1
ATOM 2929 N N . GLY A 1 391 ? 8.140 -1.276 -28.951 1.00 93.56 391 GLY A N 1
ATOM 2930 C CA . GLY A 1 391 ? 7.566 -0.205 -29.757 1.00 93.56 391 GLY A CA 1
ATOM 2931 C C . GLY A 1 391 ? 6.741 0.781 -28.928 1.00 93.56 391 GLY A C 1
ATOM 2932 O O . GLY A 1 391 ? 6.539 0.597 -27.724 1.00 93.56 391 GLY A O 1
ATOM 2933 N N . ASP A 1 392 ? 6.225 1.814 -29.597 1.00 96.12 392 ASP A N 1
ATOM 2934 C CA . ASP A 1 392 ? 5.498 2.925 -28.964 1.00 96.12 392 ASP A CA 1
ATOM 2935 C C . ASP A 1 392 ? 4.288 2.471 -28.138 1.00 96.12 392 ASP A C 1
ATOM 2937 O O . ASP A 1 392 ? 3.987 3.076 -27.113 1.00 96.12 392 ASP A O 1
ATOM 2941 N N . HIS A 1 393 ? 3.607 1.394 -28.549 1.00 96.06 393 HIS A N 1
ATOM 2942 C CA . HIS A 1 393 ? 2.447 0.870 -27.826 1.00 96.06 393 HIS A CA 1
ATOM 2943 C C . HIS A 1 393 ? 2.817 0.368 -26.423 1.00 96.06 393 HIS A C 1
ATOM 2945 O O . HIS A 1 393 ? 2.198 0.788 -25.447 1.00 96.06 393 HIS A O 1
ATOM 2951 N N . ALA A 1 394 ? 3.864 -0.458 -26.309 1.00 97.44 394 ALA A N 1
ATOM 2952 C CA . ALA A 1 394 ? 4.335 -0.975 -25.026 1.00 97.44 394 ALA A CA 1
ATOM 2953 C C . ALA A 1 394 ? 4.753 0.174 -24.093 1.00 97.44 394 ALA A C 1
ATOM 2955 O O . ALA A 1 394 ? 4.319 0.229 -22.937 1.00 97.44 394 ALA A O 1
ATOM 2956 N N . ARG A 1 395 ? 5.522 1.139 -24.625 1.00 98.00 395 ARG A N 1
ATOM 2957 C CA . ARG A 1 395 ? 5.938 2.354 -23.907 1.00 98.00 395 ARG A CA 1
ATOM 2958 C C . ARG A 1 395 ? 4.741 3.168 -23.416 1.00 98.00 395 ARG A C 1
ATOM 2960 O O . ARG A 1 395 ? 4.681 3.519 -22.240 1.00 98.00 395 ARG A O 1
ATOM 2967 N N . ALA A 1 396 ? 3.789 3.462 -24.301 1.00 98.19 396 ALA A N 1
ATOM 2968 C CA . ALA A 1 396 ? 2.600 4.247 -23.980 1.00 98.19 396 ALA A CA 1
ATOM 2969 C C . ALA A 1 396 ? 1.722 3.561 -22.924 1.00 98.19 396 ALA A C 1
ATOM 2971 O O . ALA A 1 396 ? 1.195 4.236 -22.043 1.00 98.19 396 ALA A O 1
ATOM 2972 N N . LEU A 1 397 ? 1.610 2.232 -22.972 1.00 97.75 397 LEU A N 1
ATOM 2973 C CA . LEU A 1 397 ? 0.822 1.464 -22.015 1.00 97.75 397 LEU A CA 1
ATOM 2974 C C . LEU A 1 397 ? 1.429 1.493 -20.604 1.00 97.75 397 LEU A C 1
ATOM 2976 O O . LEU A 1 397 ? 0.718 1.763 -19.639 1.00 97.75 397 LEU A O 1
ATOM 2980 N N . MET A 1 398 ? 2.747 1.296 -20.477 1.00 98.44 398 MET A N 1
ATOM 2981 C CA . MET A 1 398 ? 3.426 1.421 -19.180 1.00 98.44 398 MET A CA 1
ATOM 2982 C C . MET A 1 398 ? 3.389 2.869 -18.661 1.00 98.44 398 MET A C 1
ATOM 2984 O O . MET A 1 398 ? 3.231 3.085 -17.461 1.00 98.44 398 MET A O 1
ATOM 2988 N N . ALA A 1 399 ? 3.469 3.865 -19.550 1.00 98.56 399 ALA A N 1
ATOM 2989 C CA . ALA A 1 399 ? 3.331 5.272 -19.180 1.00 98.56 399 ALA A CA 1
ATOM 2990 C C . ALA A 1 399 ? 1.926 5.617 -18.648 1.00 98.56 399 ALA A C 1
ATOM 2992 O O . ALA A 1 399 ? 1.824 6.275 -17.615 1.00 98.56 399 ALA A O 1
ATOM 2993 N N . ASP A 1 400 ? 0.851 5.146 -19.292 1.00 98.44 400 ASP A N 1
ATOM 2994 C CA . ASP A 1 400 ? -0.530 5.338 -18.817 1.00 98.44 400 ASP A CA 1
ATOM 2995 C C . ASP A 1 400 ? -0.776 4.615 -17.480 1.00 98.44 400 ASP A C 1
ATOM 2997 O O . ASP A 1 400 ? -1.322 5.199 -16.542 1.00 98.44 400 ASP A O 1
ATOM 3001 N N . TYR A 1 401 ? -0.292 3.376 -17.347 1.00 98.38 401 TYR A N 1
ATOM 3002 C CA . TYR A 1 401 ? -0.361 2.587 -16.111 1.00 98.38 401 TYR A CA 1
ATOM 3003 C C . TYR A 1 401 ? 0.293 3.306 -14.915 1.00 98.38 401 TYR A C 1
ATOM 3005 O O . TYR A 1 401 ? -0.286 3.384 -13.823 1.00 98.38 401 TYR A O 1
ATOM 3013 N N . LEU A 1 402 ? 1.489 3.867 -15.127 1.00 98.25 402 LEU A N 1
ATOM 3014 C CA . LEU A 1 402 ? 2.230 4.591 -14.096 1.00 98.25 402 LEU A CA 1
ATOM 3015 C C . LEU A 1 402 ? 1.660 5.993 -13.835 1.00 98.25 402 LEU A C 1
ATOM 3017 O O . LEU A 1 402 ? 1.551 6.366 -12.666 1.00 98.25 402 LEU A O 1
ATOM 3021 N N . ASP A 1 403 ? 1.230 6.755 -14.854 1.00 98.06 403 ASP A N 1
ATOM 3022 C CA . ASP A 1 403 ? 0.596 8.062 -14.614 1.00 98.06 403 ASP A CA 1
ATOM 3023 C C . ASP A 1 403 ? -0.695 7.893 -13.814 1.00 98.06 403 ASP A C 1
ATOM 3025 O O . ASP A 1 403 ? -0.867 8.590 -12.815 1.00 98.06 403 ASP A O 1
ATOM 3029 N N . ARG A 1 404 ? -1.578 6.936 -14.141 1.00 97.12 404 ARG A N 1
ATOM 3030 C CA . ARG A 1 404 ? -2.800 6.656 -13.347 1.00 97.12 404 ARG A CA 1
ATOM 3031 C C . ARG A 1 404 ? -2.528 6.432 -11.855 1.00 97.12 404 ARG A C 1
ATOM 3033 O O . ARG A 1 404 ? -3.402 6.713 -11.035 1.00 97.12 404 ARG A O 1
ATOM 3040 N N . SER A 1 405 ? -1.312 6.008 -11.520 1.00 97.06 405 SER A N 1
ATOM 3041 C CA . SER A 1 405 ? -0.836 5.718 -10.165 1.00 97.06 405 SER A CA 1
ATOM 3042 C C . SER A 1 405 ? 0.025 6.834 -9.543 1.00 97.06 405 SER A C 1
ATOM 3044 O O . SER A 1 405 ? 0.510 6.680 -8.422 1.00 97.06 405 SER A O 1
ATOM 3046 N N . ARG A 1 406 ? 0.203 7.964 -10.240 1.00 96.31 406 ARG A N 1
ATOM 3047 C CA . ARG A 1 406 ? 0.913 9.166 -9.775 1.00 96.31 406 ARG A CA 1
ATOM 3048 C C . ARG A 1 406 ? 0.085 9.972 -8.774 1.00 96.31 406 ARG A C 1
ATOM 3050 O O . ARG A 1 406 ? -1.094 10.235 -9.017 1.00 96.31 406 ARG A O 1
ATOM 3057 N N . LEU A 1 407 ? 0.732 10.416 -7.695 1.00 94.94 407 LEU A N 1
ATOM 3058 C CA . LEU A 1 407 ? 0.130 11.062 -6.525 1.00 94.94 407 LEU A CA 1
ATOM 3059 C C . LEU A 1 407 ? 0.972 12.253 -6.002 1.00 94.94 407 LEU A C 1
ATOM 3061 O O . LEU A 1 407 ? 2.180 12.325 -6.246 1.00 94.94 407 LEU A O 1
ATOM 3065 N N . PRO A 1 408 ? 0.366 13.186 -5.246 1.00 86.94 408 PRO A N 1
ATOM 3066 C CA . PRO A 1 408 ? -1.073 13.443 -5.225 1.00 86.94 408 PRO A CA 1
ATOM 3067 C C . PRO A 1 408 ? -1.539 14.039 -6.566 1.00 86.94 408 PRO A C 1
ATOM 3069 O O . PRO A 1 408 ? -0.793 14.746 -7.250 1.00 86.94 408 PRO A O 1
ATOM 3072 N N . ARG A 1 409 ? -2.795 13.786 -6.924 1.00 89.88 409 ARG A N 1
ATOM 3073 C CA . ARG A 1 409 ? -3.545 14.484 -7.980 1.00 89.88 409 ARG A CA 1
ATOM 3074 C C . ARG A 1 409 ? -4.448 15.572 -7.410 1.00 89.88 409 ARG A C 1
ATOM 3076 O O . ARG A 1 409 ? -4.722 16.550 -8.101 1.00 89.88 409 ARG A O 1
ATOM 3083 N N . THR A 1 410 ? -4.895 15.414 -6.167 1.00 90.19 410 THR A N 1
ATOM 3084 C CA . THR A 1 410 ? -5.726 16.386 -5.446 1.00 90.19 410 THR A CA 1
ATOM 3085 C C . THR A 1 410 ? -5.219 16.583 -4.024 1.00 90.19 410 THR A C 1
ATOM 3087 O O . THR A 1 410 ? -4.513 15.731 -3.494 1.00 90.19 410 THR A O 1
ATOM 3090 N N . LYS A 1 411 ? -5.632 17.680 -3.379 1.00 93.44 411 LYS A N 1
ATOM 3091 C CA . LYS A 1 411 ? -5.452 17.859 -1.934 1.00 93.44 411 LYS A CA 1
ATOM 3092 C C . LYS A 1 411 ? -6.018 16.651 -1.175 1.00 93.44 411 LYS A C 1
ATOM 3094 O O . LYS A 1 411 ? -7.150 16.242 -1.442 1.00 93.44 411 LYS A O 1
ATOM 3099 N N . LEU A 1 412 ? -5.274 16.131 -0.204 1.00 93.19 412 LEU A N 1
ATOM 3100 C CA . LEU A 1 412 ? -5.749 15.110 0.722 1.00 93.19 412 LEU A CA 1
ATOM 3101 C C . LEU A 1 412 ? -6.630 15.756 1.813 1.00 93.19 412 LEU A C 1
ATOM 3103 O O . LEU A 1 412 ? -6.229 16.742 2.438 1.00 93.19 412 LEU A O 1
ATOM 3107 N N . PRO A 1 413 ? -7.837 15.225 2.089 1.00 92.94 413 PRO A N 1
ATOM 3108 C CA . PRO A 1 413 ? -8.780 15.838 3.030 1.00 92.94 413 PRO A CA 1
ATOM 3109 C C . PRO A 1 413 ? -8.448 15.564 4.510 1.00 92.94 413 PRO A C 1
ATOM 3111 O O . PRO A 1 413 ? -9.230 15.916 5.392 1.00 92.94 413 PRO A O 1
ATOM 3114 N N . PHE A 1 414 ? -7.298 14.949 4.799 1.00 96.00 414 PHE A N 1
ATOM 3115 C CA . PHE A 1 414 ? -6.908 14.472 6.125 1.00 96.00 414 PHE A CA 1
ATOM 3116 C C . PHE A 1 414 ? -5.517 14.992 6.532 1.00 96.00 414 PHE A C 1
ATOM 3118 O O . PHE A 1 414 ? -4.702 15.289 5.660 1.00 96.00 414 PHE A O 1
ATOM 3125 N N . PRO A 1 415 ? -5.190 15.043 7.838 1.00 97.44 415 PRO A N 1
ATOM 3126 C CA . PRO A 1 415 ? -3.808 15.160 8.299 1.00 97.44 415 PRO A CA 1
ATOM 3127 C C . PRO A 1 415 ? -2.952 14.005 7.770 1.00 97.44 415 PRO A C 1
ATOM 3129 O O . PRO A 1 415 ? -3.375 12.847 7.836 1.00 97.44 415 PRO A O 1
ATOM 3132 N N . VAL A 1 416 ? -1.741 14.310 7.305 1.00 97.94 416 VAL A N 1
ATOM 3133 C CA . VAL A 1 416 ? -0.811 13.327 6.734 1.00 97.94 416 VAL A CA 1
ATOM 3134 C C . VAL A 1 416 ? 0.520 13.358 7.476 1.00 97.94 416 VAL A C 1
ATOM 3136 O O . VAL A 1 416 ? 1.077 14.426 7.699 1.00 97.94 416 VAL A O 1
ATOM 3139 N N . PHE A 1 417 ? 1.064 12.195 7.812 1.00 98.12 417 PHE A N 1
ATOM 3140 C CA . PHE A 1 417 ? 2.469 12.003 8.162 1.00 98.12 417 PHE A CA 1
ATOM 3141 C C . PHE A 1 417 ? 3.187 11.314 7.008 1.00 98.12 417 PHE A C 1
ATOM 3143 O O . PHE A 1 417 ? 2.668 10.343 6.458 1.00 98.12 417 PHE A O 1
ATOM 3150 N N . ILE A 1 418 ? 4.381 11.788 6.657 1.00 97.19 418 ILE A N 1
ATOM 3151 C CA . ILE A 1 418 ? 5.229 11.154 5.647 1.00 97.19 418 ILE A CA 1
ATOM 3152 C C . ILE A 1 418 ? 6.660 10.993 6.164 1.00 97.19 418 ILE A C 1
ATOM 3154 O O . ILE A 1 418 ? 7.327 11.988 6.462 1.00 97.19 418 ILE A O 1
ATOM 3158 N N . SER A 1 419 ? 7.159 9.756 6.244 1.00 95.69 419 SER A N 1
ATOM 3159 C CA . SER A 1 419 ? 8.581 9.485 6.461 1.00 95.69 419 SER A CA 1
ATOM 3160 C C . SER A 1 419 ? 9.282 9.061 5.176 1.00 95.69 419 SER A C 1
ATOM 3162 O O . SER A 1 419 ? 8.740 8.288 4.386 1.00 95.69 419 SER A O 1
ATOM 3164 N N . ARG A 1 420 ? 10.474 9.624 4.940 1.00 94.19 420 ARG A N 1
ATOM 3165 C CA . ARG A 1 420 ? 11.202 9.540 3.663 1.00 94.19 420 ARG A CA 1
ATOM 3166 C C . ARG A 1 420 ? 12.706 9.418 3.869 1.00 94.19 420 ARG A C 1
ATOM 3168 O O . ARG A 1 420 ? 13.248 10.019 4.802 1.00 94.19 420 ARG A O 1
ATOM 3175 N N . GLY A 1 421 ? 13.364 8.688 2.972 1.00 91.38 421 GLY A N 1
ATOM 3176 C CA . GLY A 1 421 ? 14.814 8.499 2.967 1.00 91.38 421 GLY A CA 1
ATOM 3177 C C . GLY A 1 421 ? 15.500 9.698 2.326 1.00 91.38 421 GLY A C 1
ATOM 3178 O O . GLY A 1 421 ? 15.024 10.225 1.324 1.00 91.38 421 GLY A O 1
ATOM 3179 N N . THR A 1 422 ? 16.618 10.160 2.886 1.00 94.12 422 THR A N 1
ATOM 3180 C CA . THR A 1 422 ? 17.379 11.265 2.271 1.00 94.12 422 THR A CA 1
ATOM 3181 C C . THR A 1 422 ? 18.187 10.829 1.044 1.00 94.12 422 THR A C 1
ATOM 3183 O O . THR A 1 422 ? 18.648 11.682 0.289 1.00 94.12 422 THR A O 1
ATOM 3186 N N . ALA A 1 423 ? 18.392 9.525 0.858 1.00 94.19 423 ALA A N 1
ATOM 3187 C CA . ALA A 1 423 ? 19.180 8.923 -0.214 1.00 94.19 423 ALA A CA 1
ATOM 3188 C C . ALA A 1 423 ? 18.451 7.720 -0.847 1.00 94.19 423 ALA A C 1
ATOM 3190 O O . ALA A 1 423 ? 19.086 6.727 -1.189 1.00 94.19 423 ALA A O 1
ATOM 3191 N N . ASP A 1 424 ? 17.122 7.802 -0.969 1.00 93.31 424 ASP A N 1
ATOM 3192 C CA . ASP A 1 424 ? 16.293 6.766 -1.595 1.00 93.31 424 ASP A CA 1
ATOM 3193 C C . ASP A 1 424 ? 16.677 6.587 -3.074 1.00 93.31 424 ASP A C 1
ATOM 3195 O O . ASP A 1 424 ? 16.708 7.553 -3.844 1.00 93.31 424 ASP A O 1
ATOM 3199 N N . THR A 1 425 ? 17.004 5.354 -3.464 1.00 91.38 425 THR A N 1
ATOM 3200 C CA . THR A 1 425 ? 17.420 4.978 -4.822 1.00 91.38 425 THR A CA 1
ATOM 3201 C C . THR A 1 425 ? 16.318 4.293 -5.628 1.00 91.38 425 THR A C 1
ATOM 3203 O O . THR A 1 425 ? 16.466 4.151 -6.844 1.00 91.38 425 THR A O 1
ATOM 3206 N N . LEU A 1 426 ? 15.219 3.881 -4.989 1.00 90.94 426 LEU A N 1
ATOM 3207 C CA . LEU A 1 426 ? 14.077 3.229 -5.631 1.00 90.94 426 LEU A CA 1
ATOM 3208 C C . LEU A 1 426 ? 13.075 4.290 -6.086 1.00 90.94 426 LEU A C 1
ATOM 3210 O O . LEU A 1 426 ? 12.827 4.463 -7.281 1.00 90.94 426 LEU A O 1
ATOM 3214 N N . ALA A 1 427 ? 12.555 5.046 -5.124 1.00 92.19 427 ALA A N 1
ATOM 3215 C CA . ALA A 1 427 ? 11.702 6.200 -5.335 1.00 92.19 427 ALA A CA 1
ATOM 3216 C C . ALA A 1 427 ? 12.555 7.437 -5.071 1.00 92.19 427 ALA A C 1
ATOM 3218 O O . ALA A 1 427 ? 12.622 7.905 -3.940 1.00 92.19 427 ALA A O 1
ATOM 3219 N N . THR A 1 428 ? 13.259 7.917 -6.100 1.00 93.12 428 THR A N 1
ATOM 3220 C CA . THR A 1 428 ? 14.385 8.849 -5.910 1.00 93.12 428 THR A CA 1
ATOM 3221 C C . THR A 1 428 ? 14.028 10.057 -5.039 1.00 93.12 428 THR A C 1
ATOM 3223 O O . THR A 1 428 ? 12.916 10.583 -5.143 1.00 93.12 428 THR A O 1
ATOM 3226 N N . THR A 1 429 ? 14.974 10.549 -4.227 1.00 93.12 429 THR A N 1
ATOM 3227 C CA . THR A 1 429 ? 14.761 11.740 -3.376 1.00 93.12 429 THR A CA 1
ATOM 3228 C C . THR A 1 429 ? 14.136 12.903 -4.163 1.00 93.12 429 THR A C 1
ATOM 3230 O O . THR A 1 429 ? 13.205 13.539 -3.680 1.00 93.12 429 THR A O 1
ATOM 3233 N N . ALA A 1 430 ? 14.556 13.114 -5.418 1.00 94.25 430 ALA A N 1
ATOM 3234 C CA . ALA A 1 430 ? 13.999 14.135 -6.308 1.00 94.25 430 ALA A CA 1
ATOM 3235 C C . ALA A 1 430 ? 12.513 13.908 -6.663 1.00 94.25 430 ALA A C 1
ATOM 3237 O O . ALA A 1 430 ? 11.728 14.854 -6.628 1.00 94.25 430 ALA A O 1
ATOM 3238 N N . TRP A 1 431 ? 12.105 12.670 -6.971 1.00 95.19 431 TRP A N 1
ATOM 3239 C CA . TRP A 1 431 ? 10.695 12.333 -7.231 1.00 95.19 431 TRP A CA 1
ATOM 3240 C C . TRP A 1 431 ? 9.837 12.519 -5.977 1.00 95.19 431 TRP A C 1
ATOM 3242 O O . TRP A 1 431 ? 8.738 13.073 -6.042 1.00 95.19 431 TRP A O 1
ATOM 3252 N N . GLN A 1 432 ? 10.353 12.110 -4.815 1.00 94.56 432 GLN A N 1
ATOM 3253 C CA . GLN A 1 432 ? 9.656 12.307 -3.548 1.00 94.56 432 GLN A CA 1
ATOM 3254 C C . GLN A 1 432 ? 9.543 13.791 -3.171 1.00 94.56 432 GLN A C 1
ATOM 3256 O O . GLN A 1 432 ? 8.536 14.192 -2.583 1.00 94.56 432 GLN A O 1
ATOM 3261 N N . ASP A 1 433 ? 10.567 14.602 -3.452 1.00 94.56 433 ASP A N 1
ATOM 3262 C CA . ASP A 1 433 ? 10.584 16.044 -3.176 1.00 94.56 433 ASP A CA 1
ATOM 3263 C C . ASP A 1 433 ? 9.599 16.811 -4.056 1.00 94.56 433 ASP A C 1
ATOM 3265 O O . ASP A 1 433 ? 8.892 17.684 -3.545 1.00 94.56 433 ASP A O 1
ATOM 3269 N N . ASP A 1 434 ? 9.468 16.454 -5.337 1.00 95.00 434 ASP A N 1
ATOM 3270 C CA . ASP A 1 434 ? 8.415 17.020 -6.183 1.00 95.00 434 ASP A CA 1
ATOM 3271 C C . ASP A 1 434 ? 7.021 16.608 -5.684 1.00 95.00 434 ASP A C 1
ATOM 3273 O O . ASP A 1 434 ? 6.163 17.469 -5.490 1.00 95.00 434 ASP A O 1
ATOM 3277 N N . ALA A 1 435 ? 6.806 15.329 -5.350 1.00 95.00 435 ALA A N 1
ATOM 3278 C CA . ALA A 1 435 ? 5.530 14.865 -4.803 1.00 95.00 435 ALA A CA 1
ATOM 3279 C C . ALA A 1 435 ? 5.126 15.623 -3.521 1.00 95.00 435 ALA A C 1
ATOM 3281 O O . ALA A 1 435 ? 4.001 16.119 -3.438 1.00 95.00 435 ALA A O 1
ATOM 3282 N N . VAL A 1 436 ? 6.045 15.808 -2.564 1.00 95.12 436 VAL A N 1
ATOM 3283 C CA . VAL A 1 436 ? 5.795 16.619 -1.355 1.00 95.12 436 VAL A CA 1
ATOM 3284 C C . VAL A 1 436 ? 5.579 18.098 -1.690 1.00 95.12 436 VAL A C 1
ATOM 3286 O O . VAL A 1 436 ? 4.707 18.742 -1.105 1.00 95.12 436 VAL A O 1
ATOM 3289 N N . THR A 1 437 ? 6.314 18.648 -2.656 1.00 94.69 437 THR A N 1
ATOM 3290 C CA . THR A 1 437 ? 6.105 20.028 -3.119 1.00 94.69 437 THR A CA 1
ATOM 3291 C C . THR A 1 437 ? 4.693 20.209 -3.686 1.00 94.69 437 THR A C 1
ATOM 3293 O O . THR A 1 437 ? 4.048 21.225 -3.419 1.00 94.69 437 THR A O 1
ATOM 3296 N N . ARG A 1 438 ? 4.167 19.214 -4.415 1.00 94.69 438 ARG A N 1
ATOM 3297 C CA . ARG A 1 438 ? 2.778 19.198 -4.906 1.00 94.69 438 ARG A CA 1
ATOM 3298 C C . ARG A 1 438 ? 1.766 19.099 -3.759 1.00 94.69 438 ARG A C 1
ATOM 3300 O O . ARG A 1 438 ? 0.815 19.875 -3.767 1.00 94.69 438 ARG A O 1
ATOM 3307 N N . MET A 1 439 ? 2.000 18.245 -2.756 1.00 95.06 439 MET A N 1
ATOM 3308 C CA . MET A 1 439 ? 1.171 18.156 -1.536 1.00 95.06 439 MET A CA 1
ATOM 3309 C C . MET A 1 439 ? 1.064 19.514 -0.823 1.00 95.06 439 MET A C 1
ATOM 3311 O O . MET A 1 439 ? -0.031 20.026 -0.581 1.00 95.06 439 MET A O 1
ATOM 3315 N N . CYS A 1 440 ? 2.202 20.163 -0.556 1.00 95.12 440 CYS A N 1
ATOM 3316 C CA . CYS A 1 440 ? 2.214 21.463 0.114 1.00 95.12 440 CYS A CA 1
ATOM 3317 C C . CYS A 1 440 ? 1.550 22.567 -0.723 1.00 95.12 440 CYS A C 1
ATOM 3319 O O . CYS A 1 440 ? 0.775 23.352 -0.181 1.00 95.12 440 CYS A O 1
ATOM 3321 N N . ARG A 1 441 ? 1.761 22.593 -2.048 1.00 93.88 441 ARG A N 1
ATOM 3322 C CA . ARG A 1 441 ? 1.074 23.534 -2.957 1.00 93.88 441 ARG A CA 1
ATOM 3323 C C . ARG A 1 441 ? -0.437 23.296 -3.054 1.00 93.88 441 ARG A C 1
ATOM 3325 O O . ARG A 1 441 ? -1.177 24.251 -3.264 1.00 93.88 441 ARG A O 1
ATOM 3332 N N . ALA A 1 442 ? -0.902 22.058 -2.880 1.00 93.50 442 ALA A N 1
ATOM 3333 C CA . ALA A 1 442 ? -2.326 21.734 -2.760 1.00 93.50 442 ALA A CA 1
ATOM 3334 C C . ALA A 1 442 ? -2.922 22.145 -1.395 1.00 93.50 442 ALA A C 1
ATOM 3336 O O . ALA A 1 442 ? -4.142 22.136 -1.216 1.00 93.50 442 ALA A O 1
ATOM 3337 N N . GLY A 1 443 ? -2.078 22.542 -0.436 1.00 93.88 443 GLY A N 1
ATOM 3338 C CA . GLY A 1 443 ? -2.471 22.944 0.910 1.00 93.88 443 GLY A CA 1
ATOM 3339 C C . GLY A 1 443 ? -2.718 21.767 1.855 1.00 93.88 443 GLY A C 1
ATOM 3340 O O . GLY A 1 443 ? -3.559 21.893 2.751 1.00 93.88 443 GLY A O 1
ATOM 3341 N N . ASP A 1 444 ? -2.050 20.629 1.644 1.00 95.12 444 ASP A N 1
ATOM 3342 C CA . ASP A 1 444 ? -2.112 19.470 2.540 1.00 95.12 444 ASP A CA 1
ATOM 3343 C C . ASP A 1 444 ? -1.579 19.800 3.943 1.00 95.12 444 ASP A C 1
ATOM 3345 O O . ASP A 1 444 ? -0.604 20.534 4.120 1.00 95.12 444 ASP A O 1
ATOM 3349 N N . HIS A 1 445 ? -2.198 19.208 4.966 1.00 95.75 445 HIS A N 1
ATOM 3350 C CA . HIS A 1 445 ? -1.707 19.290 6.343 1.00 95.75 445 HIS A CA 1
ATOM 3351 C C . HIS A 1 445 ? -0.687 18.172 6.588 1.00 95.75 445 HIS A C 1
ATOM 3353 O O . HIS A 1 445 ? -1.025 17.105 7.103 1.00 95.75 445 HIS A O 1
ATOM 3359 N N . LEU A 1 446 ? 0.550 18.407 6.150 1.00 96.00 446 LEU A N 1
ATOM 3360 C CA . LEU A 1 446 ? 1.603 17.396 6.072 1.00 96.00 446 LEU A CA 1
ATOM 3361 C C . LEU A 1 446 ? 2.650 17.554 7.182 1.00 96.00 446 LEU A C 1
ATOM 3363 O O . LEU A 1 446 ? 3.332 18.572 7.249 1.00 96.00 446 LEU A O 1
ATOM 3367 N N . THR A 1 447 ? 2.850 16.521 7.997 1.00 96.94 447 THR A N 1
ATOM 3368 C CA . THR A 1 447 ? 4.012 16.352 8.877 1.00 96.94 447 THR A CA 1
ATOM 3369 C C . THR A 1 447 ? 5.084 15.527 8.156 1.00 96.94 447 THR A C 1
ATOM 3371 O O . THR A 1 447 ? 4.903 14.329 7.950 1.00 96.94 447 THR A O 1
ATOM 3374 N N . GLN A 1 448 ? 6.219 16.125 7.796 1.00 94.81 448 GLN A N 1
ATOM 3375 C CA . GLN A 1 448 ? 7.342 15.406 7.187 1.00 94.81 448 GLN A CA 1
ATOM 3376 C C . GLN A 1 448 ? 8.375 14.944 8.227 1.00 94.81 448 GLN A C 1
ATOM 3378 O O . GLN A 1 448 ? 8.786 15.712 9.097 1.00 94.81 448 GLN A O 1
ATOM 3383 N N . HIS A 1 449 ? 8.860 13.709 8.083 1.00 94.19 449 HIS A N 1
ATOM 3384 C CA . HIS A 1 449 ? 9.966 13.154 8.859 1.00 94.19 449 HIS A CA 1
ATOM 3385 C C . HIS A 1 449 ? 11.062 12.562 7.956 1.00 94.19 449 HIS A C 1
ATOM 3387 O O . HIS A 1 449 ? 10.919 11.467 7.413 1.00 94.19 449 HIS A O 1
ATOM 3393 N N . LEU A 1 450 ? 12.179 13.276 7.801 1.00 92.25 450 LEU A N 1
ATOM 3394 C CA . LEU A 1 450 ? 13.321 12.795 7.016 1.00 92.25 450 LEU A CA 1
ATOM 3395 C C . LEU A 1 450 ? 14.215 11.869 7.846 1.00 92.25 450 LEU A C 1
ATOM 3397 O O . LEU A 1 450 ? 14.568 12.186 8.984 1.00 92.25 450 LEU A O 1
ATOM 3401 N N . ARG A 1 451 ? 14.616 10.745 7.250 1.00 90.00 451 ARG A N 1
ATOM 3402 C CA . ARG A 1 451 ? 15.495 9.735 7.846 1.00 90.00 451 ARG A CA 1
ATOM 3403 C C . ARG A 1 451 ? 16.751 9.570 6.983 1.00 90.00 451 ARG A C 1
ATOM 3405 O O . ARG A 1 451 ? 16.617 9.370 5.776 1.00 90.00 451 ARG A O 1
ATOM 3412 N N . PRO A 1 452 ? 17.967 9.659 7.555 1.00 89.19 452 PRO A N 1
ATOM 3413 C CA . PRO A 1 452 ? 19.188 9.345 6.820 1.00 89.19 452 PRO A CA 1
ATOM 3414 C C . PRO A 1 452 ? 19.173 7.889 6.348 1.00 89.19 452 PRO A C 1
ATOM 3416 O O . PRO A 1 452 ? 19.058 6.997 7.185 1.00 89.19 452 PRO A O 1
ATOM 3419 N N . GLY A 1 453 ? 19.301 7.667 5.038 1.00 89.00 453 GLY A N 1
ATOM 3420 C CA . GLY A 1 453 ? 19.313 6.328 4.441 1.00 89.00 453 GLY A CA 1
ATOM 3421 C C . GLY A 1 453 ? 18.575 6.222 3.103 1.00 89.00 453 GLY A C 1
ATOM 3422 O O . GLY A 1 453 ? 18.132 7.236 2.554 1.00 89.00 453 GLY A O 1
ATOM 3423 N N . ASP A 1 454 ? 18.497 4.993 2.596 1.00 89.06 454 ASP A N 1
ATOM 3424 C CA . ASP A 1 454 ? 17.831 4.588 1.348 1.00 89.06 454 ASP A CA 1
ATOM 3425 C C . ASP A 1 454 ? 16.357 4.200 1.638 1.00 89.06 454 ASP A C 1
ATOM 3427 O O . ASP A 1 454 ? 15.824 4.508 2.704 1.00 89.06 454 ASP A O 1
ATOM 3431 N N . HIS A 1 455 ? 15.674 3.529 0.710 1.00 89.31 455 HIS A N 1
ATOM 3432 C CA . HIS A 1 455 ? 14.235 3.249 0.730 1.00 89.31 455 HIS A CA 1
ATOM 3433 C C . HIS A 1 455 ? 13.719 2.551 2.002 1.00 89.31 455 HIS A C 1
ATOM 3435 O O . HIS A 1 455 ? 12.574 2.761 2.402 1.00 89.31 455 HIS A O 1
ATOM 3441 N N . ILE A 1 456 ? 14.540 1.729 2.665 1.00 85.38 456 ILE A N 1
ATOM 3442 C CA . ILE A 1 456 ? 14.118 0.944 3.840 1.00 85.38 456 ILE A CA 1
ATOM 3443 C C . ILE A 1 456 ? 14.333 1.654 5.186 1.00 85.38 456 ILE A C 1
ATOM 3445 O O . ILE A 1 456 ? 13.623 1.366 6.147 1.00 85.38 456 ILE A O 1
ATOM 3449 N N . ASP A 1 457 ? 15.277 2.594 5.272 1.00 83.06 457 ASP A N 1
ATOM 3450 C CA . ASP A 1 457 ? 15.658 3.275 6.521 1.00 83.06 457 ASP A CA 1
ATOM 3451 C C . ASP A 1 457 ? 14.560 4.156 7.175 1.00 83.06 457 ASP A C 1
ATOM 3453 O O . ASP A 1 457 ? 14.610 4.364 8.397 1.00 83.06 457 ASP A O 1
ATOM 3457 N N . PRO A 1 458 ? 13.557 4.680 6.435 1.00 77.75 458 PRO A N 1
ATOM 3458 C CA . PRO A 1 458 ? 12.404 5.372 7.011 1.00 77.75 458 PRO A CA 1
ATOM 3459 C C . PRO A 1 458 ? 11.331 4.458 7.597 1.00 77.75 458 PRO A C 1
ATOM 3461 O O . PRO A 1 458 ? 10.411 4.959 8.242 1.00 77.75 458 PRO A O 1
ATOM 3464 N N . ILE A 1 459 ? 11.411 3.142 7.378 1.00 80.81 459 ILE A N 1
ATOM 3465 C CA . ILE A 1 459 ? 10.375 2.197 7.803 1.00 80.81 459 ILE A CA 1
ATOM 3466 C C . ILE A 1 459 ? 10.564 1.886 9.291 1.00 80.81 459 ILE A C 1
ATOM 3468 O O . ILE A 1 459 ? 11.097 0.855 9.700 1.00 80.81 459 ILE A O 1
ATOM 3472 N N . ASP A 1 460 ? 10.117 2.826 10.119 1.00 75.19 460 ASP A N 1
ATOM 3473 C CA . ASP A 1 460 ? 10.377 2.863 11.556 1.00 75.19 460 ASP A CA 1
ATOM 3474 C C . ASP A 1 460 ? 9.628 1.795 12.374 1.00 75.19 460 ASP A C 1
ATOM 3476 O O . ASP A 1 460 ? 9.946 1.595 13.545 1.00 75.19 460 ASP A O 1
ATOM 3480 N N . LEU A 1 461 ? 8.680 1.067 11.771 1.00 76.38 461 LEU A N 1
ATOM 3481 C CA . LEU A 1 461 ? 8.013 -0.094 12.385 1.00 76.38 461 LEU A CA 1
ATOM 3482 C C . LEU A 1 461 ? 8.693 -1.439 12.055 1.00 76.38 461 LEU A C 1
ATOM 3484 O O . LEU A 1 461 ? 8.253 -2.487 12.531 1.00 76.38 461 LEU A O 1
ATOM 3488 N N . GLY A 1 462 ? 9.799 -1.405 11.310 1.00 65.69 462 GLY A N 1
ATOM 3489 C CA . GLY A 1 462 ? 10.653 -2.553 11.029 1.00 65.69 462 GLY A CA 1
ATOM 3490 C C . GLY A 1 462 ? 10.193 -3.431 9.863 1.00 65.69 462 GLY A C 1
ATOM 3491 O O . GLY A 1 462 ? 9.002 -3.659 9.642 1.00 65.69 462 GLY A O 1
ATOM 3492 N N . THR A 1 463 ? 11.191 -3.949 9.144 1.00 57.88 463 THR A N 1
ATOM 3493 C CA . THR A 1 463 ? 11.063 -4.792 7.938 1.00 57.88 463 THR A CA 1
ATOM 3494 C C . THR A 1 463 ? 11.833 -6.113 8.022 1.00 57.88 463 THR A C 1
ATOM 3496 O O . THR A 1 463 ? 11.675 -6.972 7.159 1.00 57.88 463 THR A O 1
ATOM 3499 N N . THR A 1 464 ? 12.675 -6.299 9.045 1.00 50.78 464 THR A N 1
ATOM 3500 C CA . THR A 1 464 ? 13.532 -7.485 9.208 1.00 50.78 464 THR A CA 1
ATOM 3501 C C . THR A 1 464 ? 13.387 -8.100 10.608 1.00 50.78 464 THR A C 1
ATOM 3503 O O . THR A 1 464 ? 12.967 -7.413 11.542 1.00 50.78 464 THR A O 1
ATOM 3506 N N . PRO A 1 465 ? 13.764 -9.379 10.807 1.00 43.94 465 PRO A N 1
ATOM 3507 C CA . PRO A 1 465 ? 13.846 -9.976 12.143 1.00 43.94 465 PRO A CA 1
ATOM 3508 C C . PRO A 1 465 ? 14.837 -9.247 13.066 1.00 43.94 465 PRO A C 1
ATOM 3510 O O . PRO A 1 465 ? 14.582 -9.087 14.253 1.00 43.94 465 PRO A O 1
ATOM 3513 N N . GLU A 1 466 ? 15.929 -8.716 12.515 1.00 41.44 466 GLU A N 1
ATOM 3514 C CA . GLU A 1 466 ? 16.945 -7.945 13.252 1.00 41.44 466 GLU A CA 1
ATOM 3515 C C . GLU A 1 466 ? 16.367 -6.638 13.839 1.00 41.44 466 GLU A C 1
ATOM 3517 O O . GLU A 1 466 ? 16.813 -6.159 14.881 1.00 41.44 466 GLU A O 1
ATOM 3522 N N . TRP A 1 467 ? 15.319 -6.091 13.209 1.00 46.78 467 TRP A N 1
ATOM 3523 C CA . TRP A 1 467 ? 14.516 -4.961 13.701 1.00 46.78 467 TRP A CA 1
ATOM 3524 C C . TRP A 1 467 ? 13.593 -5.313 14.885 1.00 46.78 467 TRP A C 1
ATOM 3526 O O . TRP A 1 467 ? 13.033 -4.418 15.531 1.00 46.78 467 TRP A O 1
ATOM 3536 N N . VAL A 1 468 ? 13.406 -6.606 15.164 1.00 45.81 468 VAL A N 1
ATOM 3537 C CA . VAL A 1 468 ? 12.744 -7.109 16.377 1.00 45.81 468 VAL A CA 1
ATOM 3538 C C . VAL A 1 468 ? 13.762 -7.212 17.513 1.00 45.81 468 VAL A C 1
ATOM 3540 O O . VAL A 1 468 ? 13.461 -6.786 18.622 1.00 45.81 468 VAL A O 1
ATOM 3543 N N . ASP A 1 469 ? 14.991 -7.657 17.236 1.00 40.25 469 ASP A N 1
ATOM 3544 C CA . ASP A 1 469 ? 16.074 -7.709 18.233 1.00 40.25 469 ASP A CA 1
ATOM 3545 C C . ASP A 1 469 ? 16.589 -6.314 18.639 1.00 40.25 469 ASP A C 1
ATOM 3547 O O . ASP A 1 469 ? 17.043 -6.118 19.767 1.00 40.25 469 ASP A O 1
ATOM 3551 N N . SER A 1 470 ? 16.494 -5.317 17.749 1.00 44.38 470 SER A N 1
ATOM 3552 C CA . SER A 1 470 ? 16.781 -3.910 18.069 1.00 44.38 470 SER A CA 1
ATOM 3553 C C . SER A 1 470 ? 15.610 -3.167 18.730 1.00 44.38 470 SER A C 1
ATOM 3555 O O . SER A 1 470 ? 15.738 -1.984 19.058 1.00 44.38 470 SER A O 1
ATOM 3557 N N . TYR A 1 471 ? 14.468 -3.830 18.950 1.00 47.22 471 TYR A N 1
ATOM 3558 C CA . TYR A 1 471 ? 13.334 -3.229 19.645 1.00 47.22 471 TYR A CA 1
ATOM 3559 C C . TYR A 1 471 ? 13.646 -3.025 21.129 1.00 47.22 471 TYR A C 1
ATOM 3561 O O . TYR A 1 471 ? 13.797 -3.979 21.890 1.00 47.22 471 TYR A O 1
ATOM 3569 N N . VAL A 1 472 ? 13.657 -1.767 21.566 1.00 51.66 472 VAL A N 1
ATOM 3570 C CA . VAL A 1 472 ? 13.598 -1.430 22.989 1.00 51.66 472 VAL A CA 1
ATOM 3571 C C . VAL A 1 472 ? 12.121 -1.325 23.386 1.00 51.66 472 VAL A C 1
ATOM 3573 O O . VAL A 1 472 ? 11.427 -0.455 22.856 1.00 51.66 472 VAL A O 1
ATOM 3576 N N . PRO A 1 473 ? 11.604 -2.160 24.308 1.00 48.59 473 PRO A N 1
ATOM 3577 C CA . PRO A 1 473 ? 10.225 -2.050 24.773 1.00 48.59 473 PRO A CA 1
ATOM 3578 C C . PRO A 1 473 ? 9.932 -0.648 25.318 1.00 48.59 473 PRO A C 1
ATOM 3580 O O . PRO A 1 473 ? 10.585 -0.182 26.251 1.00 48.59 473 PRO A O 1
ATOM 3583 N N . GLY A 1 474 ? 8.944 0.023 24.724 1.00 51.31 474 GLY A N 1
ATOM 3584 C CA . GLY A 1 474 ? 8.610 1.416 25.034 1.00 51.31 474 GLY A CA 1
ATOM 3585 C C . GLY A 1 474 ? 9.225 2.460 24.096 1.00 51.31 474 GLY A C 1
ATOM 3586 O O . GLY A 1 474 ? 8.877 3.631 24.232 1.00 51.31 474 GLY A O 1
ATOM 3587 N N . ASP A 1 475 ? 10.061 2.071 23.128 1.00 62.56 475 ASP A N 1
ATOM 3588 C CA . ASP A 1 475 ? 10.462 2.959 22.034 1.00 62.56 475 ASP A CA 1
ATOM 3589 C C . ASP A 1 475 ? 9.245 3.291 21.158 1.00 62.56 475 ASP A C 1
ATOM 3591 O O . ASP A 1 475 ? 8.621 2.420 20.543 1.00 62.56 475 ASP A O 1
ATOM 3595 N N . VAL A 1 476 ? 8.872 4.570 21.155 1.00 73.31 476 VAL A N 1
ATOM 3596 C CA . VAL A 1 476 ? 7.723 5.081 20.411 1.00 73.31 476 VAL A CA 1
ATOM 3597 C C . VAL A 1 476 ? 8.265 5.763 19.172 1.00 73.31 476 VAL A C 1
ATOM 3599 O O . VAL A 1 476 ? 8.765 6.885 19.238 1.00 73.31 476 VAL A O 1
ATOM 3602 N N . THR A 1 477 ? 8.164 5.086 18.039 1.00 87.69 477 THR A N 1
ATOM 3603 C CA . THR A 1 477 ? 8.706 5.575 16.773 1.00 87.69 477 THR A CA 1
ATOM 3604 C C . THR A 1 477 ? 7.942 6.826 16.304 1.00 87.69 477 THR A C 1
ATOM 3606 O O . THR A 1 477 ? 6.783 7.003 16.698 1.00 87.69 477 THR A O 1
ATOM 3609 N N . PRO A 1 478 ? 8.534 7.712 15.480 1.00 90.94 478 PRO A N 1
ATOM 3610 C CA . PRO A 1 478 ? 7.859 8.903 14.952 1.00 90.94 478 PRO A CA 1
ATOM 3611 C C . PRO A 1 478 ? 6.458 8.631 14.379 1.00 90.94 478 PRO A C 1
ATOM 3613 O O . PRO A 1 478 ? 5.518 9.356 14.715 1.00 90.94 478 PRO A O 1
ATOM 3616 N N . THR A 1 479 ? 6.286 7.543 13.619 1.00 93.50 479 THR A N 1
ATOM 3617 C CA . THR A 1 479 ? 4.980 7.097 13.105 1.00 93.50 479 THR A CA 1
ATOM 3618 C C . THR A 1 479 ? 4.000 6.794 14.240 1.00 93.50 479 THR A C 1
ATOM 3620 O O . THR A 1 479 ? 2.895 7.340 14.272 1.00 93.50 479 THR A O 1
ATOM 3623 N N . VAL A 1 480 ? 4.392 5.976 15.227 1.00 93.50 480 VAL A N 1
ATOM 3624 C CA . VAL A 1 480 ? 3.520 5.634 16.366 1.00 93.50 480 VAL A CA 1
ATOM 3625 C C . VAL A 1 480 ? 3.197 6.867 17.211 1.00 93.50 480 VAL A C 1
ATOM 3627 O O . VAL A 1 480 ? 2.056 7.016 17.647 1.00 93.50 480 VAL A O 1
ATOM 3630 N N . GLN A 1 481 ? 4.156 7.772 17.436 1.00 93.25 481 GLN A N 1
ATOM 3631 C CA . GLN A 1 481 ? 3.920 9.021 18.169 1.00 93.25 481 GLN A CA 1
ATOM 3632 C C . GLN A 1 481 ? 2.845 9.871 17.484 1.00 93.25 481 GLN A C 1
ATOM 3634 O O . GLN A 1 481 ? 1.921 10.346 18.150 1.00 93.25 481 GLN A O 1
ATOM 3639 N N . TRP A 1 482 ? 2.936 10.021 16.160 1.00 96.06 482 TRP A N 1
ATOM 3640 C CA . TRP A 1 482 ? 1.979 10.789 15.372 1.00 96.06 482 TRP A CA 1
ATOM 3641 C C . TRP A 1 482 ? 0.586 10.144 15.369 1.00 96.06 482 TRP A C 1
ATOM 3643 O O . TRP A 1 482 ? -0.396 10.821 15.676 1.00 96.06 482 TRP A O 1
ATOM 3653 N N . ILE A 1 483 ? 0.489 8.827 15.141 1.00 97.00 483 ILE A N 1
ATOM 3654 C CA . ILE A 1 483 ? -0.793 8.098 15.165 1.00 97.00 483 ILE A CA 1
ATOM 3655 C C . ILE A 1 483 ? -1.433 8.155 16.566 1.00 97.00 483 ILE A C 1
ATOM 3657 O O . ILE A 1 483 ? -2.630 8.425 16.686 1.00 97.00 483 ILE A O 1
ATOM 3661 N N . ARG A 1 484 ? -0.651 7.992 17.647 1.00 95.50 484 ARG A N 1
ATOM 3662 C CA . ARG A 1 484 ? -1.130 8.164 19.035 1.00 95.50 484 ARG A CA 1
ATOM 3663 C C . ARG A 1 484 ? -1.676 9.575 19.276 1.00 95.50 484 ARG A C 1
ATOM 3665 O O . ARG A 1 484 ? -2.729 9.716 19.895 1.00 95.50 484 ARG A O 1
ATOM 3672 N N . ALA A 1 485 ? -0.979 10.614 18.811 1.00 95.69 485 ALA A N 1
ATOM 3673 C CA . ALA A 1 485 ? -1.422 12.001 18.956 1.00 95.69 485 ALA A CA 1
ATOM 3674 C C . ALA A 1 485 ? -2.741 12.256 18.206 1.00 95.69 485 ALA A C 1
ATOM 3676 O O . ALA A 1 485 ? -3.683 12.795 18.790 1.00 95.69 485 ALA A O 1
ATOM 3677 N N . LEU A 1 486 ? -2.826 11.791 16.959 1.00 96.44 486 LEU A N 1
ATOM 3678 C CA . LEU A 1 486 ? -3.999 11.897 16.095 1.00 96.44 486 LEU A CA 1
ATOM 3679 C C . LEU A 1 486 ? -5.237 11.202 16.692 1.00 96.44 486 LEU A C 1
ATOM 3681 O O . LEU A 1 486 ? -6.311 11.803 16.787 1.00 96.44 486 LEU A O 1
ATOM 3685 N N . LEU A 1 487 ? -5.093 9.945 17.127 1.00 96.12 487 LEU A N 1
ATOM 3686 C CA . LEU A 1 487 ? -6.184 9.178 17.738 1.00 96.12 487 LEU A CA 1
ATOM 3687 C C . LEU A 1 487 ? -6.657 9.815 19.052 1.00 96.12 487 LEU A C 1
ATOM 3689 O O . LEU A 1 487 ? -7.863 9.881 19.289 1.00 96.12 487 LEU A O 1
ATOM 3693 N N . ALA A 1 488 ? -5.735 10.380 19.839 1.00 95.12 488 ALA A N 1
ATOM 3694 C CA . ALA A 1 488 ? -6.034 11.166 21.038 1.00 95.12 488 ALA A CA 1
ATOM 3695 C C . ALA A 1 488 ? -6.619 12.570 20.753 1.00 95.12 488 ALA A C 1
ATOM 3697 O O . ALA A 1 488 ? -6.822 13.340 21.689 1.00 95.12 488 ALA A O 1
ATOM 3698 N N . GLY A 1 489 ? -6.867 12.930 19.486 1.00 94.62 489 GLY A N 1
ATOM 3699 C CA . GLY A 1 489 ? -7.450 14.219 19.100 1.00 94.62 489 GLY A CA 1
ATOM 3700 C C . GLY A 1 489 ? -6.520 15.421 19.290 1.00 94.62 489 GLY A C 1
ATOM 3701 O O . GLY A 1 489 ? -6.990 16.557 19.316 1.00 94.62 489 GLY A O 1
ATOM 3702 N N . LYS A 1 490 ? -5.209 15.196 19.438 1.00 95.06 490 LYS A N 1
ATOM 3703 C CA . LYS A 1 490 ? -4.224 16.276 19.551 1.00 95.06 490 LYS A CA 1
ATOM 3704 C C . LYS A 1 490 ? -3.936 16.870 18.165 1.00 95.06 490 LYS A C 1
ATOM 3706 O O . LYS A 1 490 ? -3.860 16.110 17.199 1.00 95.06 490 LYS A O 1
ATOM 3711 N N . PRO A 1 491 ? -3.711 18.192 18.052 1.00 90.12 491 PRO A N 1
ATOM 3712 C CA . PRO A 1 491 ? -3.224 18.791 16.814 1.00 90.12 491 PRO A CA 1
ATOM 3713 C C . PRO A 1 491 ? -1.900 18.154 16.378 1.00 90.12 491 PRO A C 1
ATOM 3715 O O . PRO A 1 491 ? -0.986 17.996 17.190 1.00 90.12 491 PRO A O 1
ATOM 3718 N N . THR A 1 492 ? -1.785 17.822 15.096 1.00 91.31 492 THR A N 1
ATOM 3719 C CA . THR A 1 492 ? -0.519 17.418 14.475 1.00 91.31 492 THR A CA 1
ATOM 3720 C C . THR A 1 492 ? 0.151 18.648 13.847 1.00 91.31 492 THR A C 1
ATOM 3722 O O . THR A 1 492 ? -0.553 19.520 13.331 1.00 91.31 492 THR A O 1
ATOM 3725 N N . PRO A 1 493 ? 1.487 18.782 13.885 1.00 90.69 493 PRO A N 1
ATOM 3726 C CA . PRO A 1 493 ? 2.174 19.910 13.258 1.00 90.69 493 PRO A CA 1
ATOM 3727 C C . PRO A 1 493 ? 2.196 19.764 11.729 1.00 90.69 493 PRO A C 1
ATOM 3729 O O . PRO A 1 493 ? 2.359 18.657 11.221 1.00 90.69 493 PRO A O 1
ATOM 3732 N N . SER A 1 494 ? 2.103 20.873 10.993 1.00 93.44 494 SER A N 1
ATOM 3733 C CA . SER A 1 494 ? 2.418 20.896 9.558 1.00 93.44 494 SER A CA 1
ATOM 3734 C C . SER A 1 494 ? 3.847 21.397 9.348 1.00 93.44 494 SER A C 1
ATOM 3736 O O . SER A 1 494 ? 4.280 22.341 10.009 1.00 93.44 494 SER A O 1
ATOM 3738 N N . THR A 1 495 ? 4.575 20.756 8.439 1.00 94.00 495 THR A N 1
ATOM 3739 C CA . THR A 1 495 ? 5.911 21.148 7.969 1.00 94.00 495 THR A CA 1
ATOM 3740 C C . THR A 1 495 ? 5.873 21.768 6.573 1.00 94.00 495 THR A C 1
ATOM 3742 O O . THR A 1 495 ? 6.923 22.140 6.058 1.00 94.00 495 THR A O 1
ATOM 3745 N N . CYS A 1 496 ? 4.700 21.867 5.938 1.00 92.06 496 CYS A N 1
ATOM 3746 C CA . CYS A 1 496 ? 4.564 22.627 4.700 1.00 92.06 496 CYS A CA 1
ATOM 3747 C C . CYS A 1 496 ? 4.784 24.116 4.975 1.00 92.06 496 CYS A C 1
ATOM 3749 O O . CYS A 1 496 ? 4.058 24.727 5.761 1.00 92.06 496 CYS A O 1
ATOM 3751 N N . THR A 1 497 ? 5.776 24.695 4.307 1.00 74.25 497 THR A N 1
ATOM 3752 C CA . THR A 1 497 ? 6.018 26.140 4.308 1.00 74.25 497 THR A CA 1
ATOM 3753 C C . THR A 1 497 ? 5.037 26.820 3.338 1.00 74.25 497 THR A C 1
ATOM 3755 O O . THR A 1 497 ? 4.862 26.287 2.239 1.00 74.25 497 THR A O 1
ATOM 3758 N N . PRO A 1 498 ? 4.397 27.947 3.715 1.00 55.84 498 PRO A N 1
ATOM 3759 C CA . PRO A 1 498 ? 3.552 28.742 2.815 1.00 55.84 498 PRO A CA 1
ATOM 3760 C C . PRO A 1 498 ? 4.290 29.316 1.595 1.00 55.84 498 PRO A C 1
ATOM 3762 O O . PRO A 1 498 ? 5.494 29.634 1.738 1.00 55.84 498 PRO A O 1
#

Secondary structure (DSSP, 8-state):
-------------------------PPP-PPPPPPP----SSSSSS-S--PPPPP------------PPP-----------------------------------------TTSSSSSSSS---S--------PPPPTTPBPSSPPPP---HHHHHTT-EEEEEEEEETTTTEEEEEEEEE-SSPPPTT-EEEEEEE-----SSGGG-GGGSTTGGGTHHHHHHHHTTT-EEEEE--TTSSSSS---TT-HHHHHHHHHHHHHHHHHH-TTEEEEEEEEEETHHHHHHHHHHHHHHHH-TTSEEEEEEEES-----TTHHHHHHHT---TTHHHHHHHHHHHHHHH-TTS-GGGTB-GGGHHHHHS-PPSSHHHHHHTT----TTSB--SSHHHHHHHHHHHHHT-S-SS--SS-EEEEEETT-TTTTHHHHHHHHHHHHHTT--EEEEEESSSTTTT-TT-SSTHHHHTPPTT---HHHHHHHHHHTTPPPPP----